Protein AF-A0A8C1SR57-F1 (afdb_monomer_lite)

Organism: Cyprinus carpio (NCBI:txid7962)

Sequence (625 aa):
MFNARCKTQLKLVKFIQIPLLLLLFFFFFFFFFFFFFFFFFFFFFFFFFFFFFFFFFFFFFFFFFFFFFFFFFFFFFFFFFFFFFFFFFFFFFFFFFFFFFFFFFFFFFFFFFFFFFFFFFFFFFFFFFFFFFFFFFFFFFFFFFFFFFFFFFFFFFFFFFFFFFFFFFFFFFFFFFFFFFFFFFFFFFFFFFFFFFFFFFFFFFFFFFFFFFFFFHCAATIRFNEPLKDAMQLNVLATQKMVNLAHRMKHLEVFIHVSTAYAHCDRELIEEVVYPPPVDYRKLIDTLEWMDDKLVSLMTPKLLGERPNTYTYTKALAEQLIQQECGNLNVAIIRPSIVGASWKEPFPGWIDNFNGPSGIFIAAGKGILRTMRASNNAVADLVPVDVVINTTLAAAWYSGSQRHARPRSLLVYNCTTGGINPFHWGEVEYHVISTFKRNPLEQAFRRPNVNLTTNHLINQYWIAVSHKAPAFLYDLFLRMSGREPRMMKTITRLHKAMMVLEYFTSHSWVWNTDNVTMLMNQMGSEDKKAFNFDVRQLHWAEYMENYCMGTKKYVLNEELSGLPAARKHLNKLRNIRYTFNTILVVFIWRIFIARSQMARNIWYFVVSLCFKFLSYFRASSTMRY

Radius of gyration: 51.1 Å; chains: 1; bounding box: 82×145×142 Å

Secondary structure (DSSP, 8-state):
-HHHHHHHHHHHHHHHHHHHHHHHHHHHHHHHHHHHHHHHHHHHHHHHHHHHHHHHHHHHHHHHHHHHHHHHHHHHHHHHHHHHHHHHHHTTHHHHTTSS---------SS------------STTTHHHHHHHHHHHHHHHHHHHHHHHHHHHHHHHHHHHHHHHHHHHHHHHHHHHHHHHHHHHHHHHHHHHHHHHHHHHHHHHHHHHS-SEEEE------TTS-HHHHHIIIIIHHHHHHHHHTT-TT--EEEEE--GGGGTTSSEE-SS-PPPSS-HHHHHHHHHHS-HHHHHHHHHHHHTT-SSHHHHHHHHHHHHHHHH-TTS-EEEEEE-EEES-SSSSSTT-----TTHHHHHHHHHTT----EE--TTSB--EEEHHHHHHHHHHHHHHHHHTTTTS-SSPEEEEE-STTTS--BHHHHHHHHHHHHHHSPPTT-SS-----EES-HHHHHHHIIIIIIHHHHHHHHHHHHTT----HHHHHHHHHHHHHHHHHHHH---EE--HHHHHHHHHS-HHHHHHT---GGG--HHHHHHHHHHHIIIIIS---GGGHHHHHHHHHHHHHHHHHHHHHHHHHHHHHHHHH-HHHHHHHHHHHHHHHHHHHHHHHHHHT--

Foldseek 3Di:
DVVVVVVVVVVVVCVVCVVVVVVVVVVVVVVVVVLVVVVVVVVVVVVVVLVVVVVVVVVVLVVVVVVVVVVVVVVLVCVVVVCVVVVVCCVVVLACCVVVVDDDDDDDDPDDDDDDDYHDHDDVHPVVCVVCVCVVVVVVVVVVVVSVVVVVVVVVVVVVVSVVVVVVVVVVSVVVVVVVVVVVVVVSVVVVVVVVVVVVVVVCVVCLQAPAQEAEAEWADPDQADQLLVRLVGQAVVLVVVLVSLVRRPNHLEYEYEFAQLLPVVDQADEFALDDAPDQSVVVNVVSPPDDSVVSVVCVPVRCDPRLGSRSNSSSNNSVSCVPRNVLHLYAYEHAYQEFAACCPPHAQADADCPDCLVVLVCLLLQLAAEFEFDQAAWDFYAYPLLSVLLRVLVSVVSRVCVPPDPPHHTYAHLTACQPPTDGVNNLQVLSLVLSLQQGAPPRPARRHYDYDNDPVVRVVCCVVRNVPVLVVVQVVQVVVVHHRDSNVVSVVVVVVRSSCNSVRYHYHHYDRVVVVVSLVPDDPVSCVVSPNNCNPDDPSVSSSSNSVSSRCNVVVHDSVCRVVRNVVNVVNVVVVVVVVVVVVVVVLVVCCVVDPVSVVVVVVVVVVVVVVVVVVVVVVVVPD

pLDDT: mean 82.61, std 17.04, range [2.44, 98.5]

InterPro domains:
  IPR013120 Fatty acyl-CoA reductase-like, NAD-binding domain [PF07993] (215-391)
  IPR026055 Fatty acyl-CoA reductase [PTHR11011] (216-558)
  IPR033640 Fatty acyl-CoA reductase, C-terminal [PF03015] (467-558)
  IPR033640 Fatty acyl-CoA reductase, C-terminal [cd09071] (465-556)
  IPR036291 NAD(P)-binding domain superfamily [SSF51735] (215-401)

Structure (mmCIF, N/CA/C/O backbone):
data_AF-A0A8C1SR57-F1
#
_entry.id   AF-A0A8C1SR57-F1
#
loop_
_atom_site.group_PDB
_atom_site.id
_atom_site.type_symbol
_atom_site.label_atom_id
_atom_site.label_alt_id
_atom_site.label_comp_id
_atom_site.label_asym_id
_atom_site.label_entity_id
_atom_site.label_seq_id
_atom_site.pdbx_PDB_ins_code
_atom_site.Cartn_x
_atom_site.Cartn_y
_atom_site.Cartn_z
_atom_site.occupancy
_atom_site.B_iso_or_equiv
_atom_site.auth_seq_id
_atom_site.auth_comp_id
_atom_site.auth_asym_id
_atom_site.auth_atom_id
_atom_site.pdbx_PDB_model_num
ATOM 1 N N . MET A 1 1 ? -44.452 -1.843 9.236 1.00 38.22 1 MET A N 1
ATOM 2 C CA . MET A 1 1 ? -43.614 -1.389 10.379 1.00 38.22 1 MET A CA 1
ATOM 3 C C . MET A 1 1 ? -42.162 -1.029 10.024 1.00 38.22 1 MET A C 1
ATOM 5 O O . MET A 1 1 ? -41.635 -0.119 10.652 1.00 38.22 1 MET A O 1
ATOM 9 N N . PHE A 1 2 ? -41.508 -1.666 9.042 1.00 33.88 2 PHE A N 1
ATOM 10 C CA . PHE A 1 2 ? -40.074 -1.457 8.734 1.00 33.88 2 PHE A CA 1
ATOM 11 C C . PHE A 1 2 ? -39.678 0.014 8.447 1.00 33.88 2 PHE A C 1
ATOM 13 O O . PHE A 1 2 ? -38.777 0.560 9.083 1.00 33.88 2 PHE A O 1
ATOM 20 N N . ASN A 1 3 ? -40.436 0.699 7.580 1.00 35.12 3 ASN A N 1
ATOM 21 C CA . ASN A 1 3 ? -40.216 2.109 7.208 1.00 35.12 3 ASN A CA 1
ATOM 22 C C . ASN A 1 3 ? -40.382 3.083 8.404 1.00 35.12 3 ASN A C 1
ATOM 24 O O . ASN A 1 3 ? -39.785 4.155 8.428 1.00 35.12 3 ASN A O 1
ATOM 28 N N . ALA A 1 4 ? -41.134 2.694 9.444 1.00 34.59 4 ALA A N 1
ATOM 29 C CA . ALA A 1 4 ? -41.264 3.494 10.662 1.00 34.59 4 ALA A CA 1
ATOM 30 C C . ALA A 1 4 ? -39.994 3.420 11.524 1.00 34.59 4 ALA A C 1
ATOM 32 O O . ALA A 1 4 ? -39.435 4.462 11.843 1.00 34.59 4 ALA A O 1
ATOM 33 N N . ARG A 1 5 ? -39.482 2.219 11.847 1.00 39.62 5 ARG A N 1
ATOM 34 C CA . ARG A 1 5 ? -38.279 2.076 12.696 1.00 39.62 5 ARG A CA 1
ATOM 35 C C . ARG A 1 5 ? -37.022 2.665 12.054 1.00 39.62 5 ARG A C 1
ATOM 37 O O . ARG A 1 5 ? -36.262 3.329 12.752 1.00 39.62 5 ARG A O 1
ATOM 44 N N . CYS A 1 6 ? -36.843 2.503 10.741 1.00 38.38 6 CYS A N 1
ATOM 45 C CA . CYS A 1 6 ? -35.715 3.112 10.035 1.00 38.38 6 CYS A CA 1
ATOM 46 C C . CYS A 1 6 ? -35.811 4.652 10.048 1.00 38.38 6 CYS A C 1
ATOM 48 O O . CYS A 1 6 ? -34.842 5.321 10.404 1.00 38.38 6 CYS A O 1
ATOM 50 N N . LYS A 1 7 ? -37.006 5.231 9.818 1.00 37.69 7 LYS A N 1
ATOM 51 C CA . LYS A 1 7 ? -37.243 6.672 10.033 1.00 37.69 7 LYS A CA 1
ATOM 52 C C . LYS A 1 7 ? -37.049 7.101 11.488 1.00 37.69 7 LYS A C 1
ATOM 54 O O . LYS A 1 7 ? -36.590 8.216 11.697 1.00 37.69 7 LYS A O 1
ATOM 59 N N . THR A 1 8 ? -37.361 6.270 12.483 1.00 41.44 8 THR A N 1
ATOM 60 C CA . THR A 1 8 ? -37.131 6.595 13.901 1.00 41.44 8 THR A CA 1
ATOM 61 C C . THR A 1 8 ? -35.643 6.600 14.251 1.00 41.44 8 THR A C 1
ATOM 63 O O . THR A 1 8 ? -35.215 7.516 14.941 1.00 41.44 8 THR A O 1
ATOM 66 N N . GLN A 1 9 ? -34.830 5.669 13.737 1.00 43.38 9 GLN A N 1
ATOM 67 C CA . GLN A 1 9 ? -33.378 5.701 13.962 1.00 43.38 9 GLN A CA 1
ATOM 68 C C . GLN A 1 9 ? -32.670 6.804 13.160 1.00 43.38 9 GLN A C 1
ATOM 70 O O . GLN A 1 9 ? -31.862 7.523 13.737 1.00 43.38 9 GLN A O 1
ATOM 75 N N . LEU A 1 10 ? -33.034 7.051 11.895 1.00 41.31 10 LEU A N 1
ATOM 76 C CA . LEU A 1 10 ? -32.559 8.233 11.155 1.00 41.31 10 LEU A CA 1
ATOM 77 C C . LEU A 1 10 ? -33.013 9.549 11.807 1.00 41.31 10 LEU A C 1
ATOM 79 O O . LEU A 1 10 ? -32.267 10.528 11.792 1.00 41.31 10 LEU A O 1
ATOM 83 N N . LYS A 1 11 ? -34.206 9.577 12.420 1.00 39.47 11 LYS A N 1
ATOM 84 C CA . LYS A 1 11 ? -34.619 10.688 13.283 1.00 39.47 11 LYS A CA 1
ATOM 85 C C . LYS A 1 11 ? -33.738 10.778 14.521 1.00 39.47 11 LYS A C 1
ATOM 87 O O . LYS A 1 11 ? -33.276 11.876 14.756 1.00 39.47 11 LYS A O 1
ATOM 92 N N . LEU A 1 12 ? -33.456 9.697 15.257 1.00 42.91 12 LEU A N 1
ATOM 93 C CA . LEU A 1 12 ? -32.583 9.724 16.444 1.00 42.91 12 LEU A CA 1
ATOM 94 C C . LEU A 1 12 ? -31.157 10.186 16.120 1.00 42.91 12 LEU A C 1
ATOM 96 O O . LEU A 1 12 ? -30.632 11.035 16.830 1.00 42.91 12 LEU A O 1
ATOM 100 N N . VAL A 1 13 ? -30.558 9.701 15.027 1.00 46.38 13 VAL A N 1
ATOM 101 C CA . VAL A 1 13 ? -29.236 10.160 14.569 1.00 46.38 13 VAL A CA 1
ATOM 102 C C . VAL A 1 13 ? -29.270 11.665 14.291 1.00 46.38 13 VAL A C 1
ATOM 104 O O . VAL A 1 13 ? -28.428 12.389 14.811 1.00 46.38 13 VAL A O 1
ATOM 107 N N . LYS A 1 14 ? -30.300 12.175 13.596 1.00 42.09 14 LYS A N 1
ATOM 108 C CA . LYS A 1 14 ? -30.503 13.627 13.435 1.00 42.09 14 LYS A CA 1
ATOM 109 C C . LYS A 1 14 ? -30.816 14.351 14.756 1.00 42.09 14 LYS A C 1
ATOM 111 O O . LYS A 1 14 ? -30.369 15.476 14.935 1.00 42.09 14 LYS A O 1
ATOM 116 N N . PHE A 1 15 ? -31.543 13.731 15.684 1.00 47.25 15 PHE A N 1
ATOM 117 C CA . PHE A 1 15 ? -31.952 14.316 16.970 1.00 47.25 15 PHE A CA 1
ATOM 118 C C . PHE A 1 15 ? -30.799 14.425 17.967 1.00 47.25 15 PHE A C 1
ATOM 120 O O . PHE A 1 15 ? -30.857 15.262 18.856 1.00 47.25 15 PHE A O 1
ATOM 127 N N . ILE A 1 16 ? -29.761 13.598 17.822 1.00 52.94 16 ILE A N 1
ATOM 128 C CA . ILE A 1 16 ? -28.523 13.682 18.604 1.00 52.94 16 ILE A CA 1
ATOM 129 C C . ILE A 1 16 ? -27.507 14.571 17.876 1.00 52.94 16 ILE A C 1
ATOM 131 O O . ILE A 1 16 ? -26.880 15.420 18.504 1.00 52.94 16 ILE A O 1
ATOM 135 N N . GLN A 1 17 ? -27.383 14.455 16.547 1.00 52.25 17 GLN A N 1
ATOM 136 C CA . GLN A 1 17 ? -26.463 15.291 15.772 1.00 52.25 17 GLN A CA 1
ATOM 137 C C . GLN A 1 17 ? -26.843 16.774 15.781 1.00 52.25 17 GLN A C 1
ATOM 139 O O . GLN A 1 17 ? -25.949 17.593 15.921 1.00 52.25 17 GLN A O 1
ATOM 144 N N . ILE A 1 18 ? -28.119 17.157 15.655 1.00 55.75 18 ILE A N 1
ATOM 145 C CA . ILE A 1 18 ? -28.494 18.580 15.549 1.00 55.75 18 ILE A CA 1
ATOM 146 C C . ILE A 1 18 ? -28.174 19.366 16.838 1.00 55.75 18 ILE A C 1
ATOM 148 O O . ILE A 1 18 ? -27.474 20.371 16.724 1.00 55.75 18 ILE A O 1
ATOM 152 N N . PRO A 1 19 ? -28.572 18.935 18.055 1.00 58.47 19 PRO A N 1
ATOM 153 C CA . PRO A 1 19 ? -28.200 19.625 19.293 1.00 58.47 19 PRO A CA 1
ATOM 154 C C . PRO A 1 19 ? -26.693 19.624 19.554 1.00 58.47 19 PRO A C 1
ATOM 156 O O . PRO A 1 19 ? -26.179 20.569 20.139 1.00 58.47 19 PRO A O 1
ATOM 159 N N . LEU A 1 20 ? -25.974 18.588 19.112 1.00 55.66 20 LEU A N 1
ATOM 160 C CA . LEU A 1 20 ? -24.539 18.436 19.355 1.00 55.66 20 LEU A CA 1
ATOM 161 C C . LEU A 1 20 ? -23.682 19.210 18.341 1.00 55.66 20 LEU A C 1
ATOM 163 O O . LEU A 1 20 ? -22.648 19.760 18.710 1.00 55.66 20 LEU A O 1
ATOM 167 N N . LEU A 1 21 ? -24.140 19.330 17.091 1.00 59.78 21 LEU A N 1
ATOM 168 C CA . LEU A 1 21 ? -23.582 20.241 16.090 1.00 59.78 21 LEU A CA 1
ATOM 169 C C . LEU A 1 21 ? -23.884 21.696 16.468 1.00 59.78 21 LEU A C 1
ATOM 171 O O . LEU A 1 21 ? -23.015 22.547 16.321 1.00 59.78 21 LEU A O 1
ATOM 175 N N . LEU A 1 22 ? -25.074 21.970 17.021 1.00 64.81 22 LEU A N 1
ATOM 176 C CA . LEU A 1 22 ? -25.395 23.252 17.649 1.00 64.81 22 LEU A CA 1
ATOM 177 C C . LEU A 1 22 ? -24.495 23.524 18.855 1.00 64.81 22 LEU A C 1
ATOM 179 O O . LEU A 1 22 ? -24.007 24.636 18.959 1.00 64.81 22 LEU A O 1
ATOM 183 N N . LEU A 1 23 ? -24.212 22.542 19.718 1.00 66.25 23 LEU A N 1
ATOM 184 C CA . LEU A 1 23 ? -23.295 22.702 20.854 1.00 66.25 23 LEU A CA 1
ATOM 185 C C . LEU A 1 23 ? -21.859 22.989 20.388 1.00 66.25 23 LEU A C 1
ATOM 187 O O . LEU A 1 23 ? -21.221 23.897 20.909 1.00 66.25 23 LEU A O 1
ATOM 191 N N . LEU A 1 24 ? -21.370 22.263 19.377 1.00 64.19 24 LEU A N 1
ATOM 192 C CA . LEU A 1 24 ? -20.075 22.511 18.733 1.00 64.19 24 LEU A CA 1
ATOM 193 C C . LEU A 1 24 ? -20.018 23.894 18.074 1.00 64.19 24 LEU A C 1
ATOM 195 O O . LEU A 1 24 ? -19.027 24.599 18.231 1.00 64.19 24 LEU A O 1
ATOM 199 N N . PHE A 1 25 ? -21.086 24.307 17.391 1.00 70.88 25 PHE A N 1
ATOM 200 C CA . PHE A 1 25 ? -21.212 25.642 16.812 1.00 70.88 25 PHE A CA 1
ATOM 201 C C . PHE A 1 25 ? -21.259 26.727 17.893 1.00 70.88 25 PHE A C 1
ATOM 203 O O . PHE A 1 25 ? -20.565 27.726 17.764 1.00 70.88 25 PHE A O 1
ATOM 210 N N . PHE A 1 26 ? -22.004 26.525 18.984 1.00 72.44 26 PHE A N 1
ATOM 211 C CA . PHE A 1 26 ? -22.088 27.467 20.103 1.00 72.44 26 PHE A CA 1
ATOM 212 C C . PHE A 1 26 ? -20.747 27.581 20.830 1.00 72.44 26 PHE A C 1
ATOM 214 O O . PHE A 1 26 ? -20.329 28.682 21.167 1.00 72.44 26 PHE A O 1
ATOM 221 N N . PHE A 1 27 ? -20.039 26.465 21.018 1.00 68.19 27 PHE A N 1
ATOM 222 C CA . PHE A 1 27 ? -18.699 26.437 21.598 1.00 68.19 27 PHE A CA 1
ATOM 223 C C . PHE A 1 27 ? -17.672 27.121 20.688 1.00 68.19 27 PHE A C 1
ATOM 225 O O . PHE A 1 27 ? -16.880 27.923 21.169 1.00 68.19 27 PHE A O 1
ATOM 232 N N . PHE A 1 28 ? -17.720 26.882 19.373 1.00 69.31 28 PHE A N 1
ATOM 233 C CA . PHE A 1 28 ? -16.850 27.544 18.396 1.00 69.31 28 PHE A CA 1
ATOM 234 C C . PHE A 1 28 ? -17.151 29.046 18.269 1.00 69.31 28 PHE A C 1
ATOM 236 O O . PHE A 1 28 ? -16.232 29.861 18.228 1.00 69.31 28 PHE A O 1
ATOM 243 N N . PHE A 1 29 ? -18.431 29.426 18.271 1.00 75.81 29 PHE A N 1
ATOM 244 C CA . PHE A 1 29 ? -18.885 30.815 18.277 1.00 75.81 29 PHE A CA 1
ATOM 245 C C . PHE A 1 29 ? -18.456 31.531 19.560 1.00 75.81 29 PHE A C 1
ATOM 247 O O . PHE A 1 29 ? -17.881 32.611 19.485 1.00 75.81 29 PHE A O 1
ATOM 254 N N . PHE A 1 30 ? -18.665 30.919 20.730 1.00 73.12 30 PHE A N 1
ATOM 255 C CA . PHE A 1 30 ? -18.259 31.483 22.017 1.00 73.12 30 PHE A CA 1
ATOM 256 C C . PHE A 1 30 ? -16.731 31.558 22.153 1.00 73.12 30 PHE A C 1
ATOM 258 O O . PHE A 1 30 ? -16.220 32.549 22.662 1.00 73.12 30 PHE A O 1
ATOM 265 N N . PHE A 1 31 ? -15.994 30.569 21.634 1.00 68.69 31 PHE A N 1
ATOM 266 C CA . PHE A 1 31 ? -14.534 30.614 21.515 1.00 68.69 31 PHE A CA 1
ATOM 267 C C . PHE A 1 31 ? -14.078 31.805 20.668 1.00 68.69 31 PHE A C 1
ATOM 269 O O . PHE A 1 31 ? -13.285 32.618 21.141 1.00 68.69 31 PHE A O 1
ATOM 276 N N . PHE A 1 32 ? -14.597 31.939 19.443 1.00 71.69 32 PHE A N 1
ATOM 277 C CA . PHE A 1 32 ? -14.201 33.021 18.545 1.00 71.69 32 PHE A CA 1
ATOM 278 C C . PHE A 1 32 ? -14.597 34.385 19.121 1.00 71.69 32 PHE A C 1
ATOM 280 O O . PHE A 1 32 ? -13.783 35.302 19.130 1.00 71.69 32 PHE A O 1
ATOM 287 N N . PHE A 1 33 ? -15.803 34.500 19.686 1.00 77.56 33 PHE A N 1
ATOM 288 C CA . PHE A 1 33 ? -16.283 35.700 20.366 1.00 77.56 33 PHE A CA 1
ATOM 289 C C . PHE A 1 33 ? -15.399 36.084 21.558 1.00 77.56 33 PHE A C 1
ATOM 291 O O . PHE A 1 33 ? -14.960 37.226 21.630 1.00 77.56 33 PHE A O 1
ATOM 298 N N . PHE A 1 34 ? -15.088 35.152 22.465 1.00 73.06 34 PHE A N 1
ATOM 299 C CA . PHE A 1 34 ? -14.277 35.440 23.651 1.00 73.06 34 PHE A CA 1
ATOM 300 C C . PHE A 1 34 ? -12.823 35.768 23.287 1.00 73.06 34 PHE A C 1
ATOM 302 O O . PHE A 1 34 ? -12.252 36.706 23.839 1.00 73.06 34 PHE A O 1
ATOM 309 N N . PHE A 1 35 ? -12.238 35.056 22.318 1.00 72.81 35 PHE A N 1
ATOM 310 C CA . PHE A 1 35 ? -10.905 35.355 21.791 1.00 72.81 35 PHE A CA 1
ATOM 311 C C . PHE A 1 35 ? -10.841 36.755 21.167 1.00 72.81 35 PHE A C 1
ATOM 313 O O . PHE A 1 35 ? -9.958 37.542 21.507 1.00 72.81 35 PHE A O 1
ATOM 320 N N . PHE A 1 36 ? -11.800 37.094 20.299 1.00 74.56 36 PHE A N 1
ATOM 321 C CA . PHE A 1 36 ? -11.857 38.398 19.638 1.00 74.56 36 PHE A CA 1
ATOM 322 C C . PHE A 1 36 ? -12.148 39.520 20.646 1.00 74.56 36 PHE A C 1
ATOM 324 O O . PHE A 1 36 ? -11.488 40.552 20.614 1.00 74.56 36 PHE A O 1
ATOM 331 N N . PHE A 1 37 ? -13.063 39.301 21.597 1.00 78.12 37 PHE A N 1
ATOM 332 C CA . PHE A 1 37 ? -13.359 40.239 22.682 1.00 78.12 37 PHE A CA 1
ATOM 333 C C . PHE A 1 37 ? -12.126 40.516 23.549 1.00 78.12 37 PHE A C 1
ATOM 335 O O . PHE A 1 37 ? -11.789 41.676 23.770 1.00 78.12 37 PHE A O 1
ATOM 342 N N . PHE A 1 38 ? -11.415 39.475 23.994 1.00 73.12 38 PHE A N 1
ATOM 343 C CA . PHE A 1 38 ? -10.208 39.622 24.810 1.00 73.12 38 PHE A CA 1
ATOM 344 C C . PHE A 1 38 ? -9.085 40.327 24.035 1.00 73.12 38 PHE A C 1
ATOM 346 O O . PHE A 1 38 ? -8.451 41.238 24.567 1.00 73.12 38 PHE A O 1
ATOM 353 N N . PHE A 1 39 ? -8.883 39.972 22.760 1.00 73.69 39 PHE A N 1
ATOM 354 C CA . PHE A 1 39 ? -7.929 40.643 21.875 1.00 73.69 39 PHE A CA 1
ATOM 355 C C . PHE A 1 39 ? -8.251 42.136 21.709 1.00 73.69 39 PHE A C 1
ATOM 357 O O . PHE A 1 39 ? -7.382 42.974 21.946 1.00 73.69 39 PHE A O 1
ATOM 364 N N . PHE A 1 40 ? -9.497 42.485 21.369 1.00 75.19 40 PHE A N 1
ATOM 365 C CA . PHE A 1 40 ? -9.909 43.882 21.199 1.00 75.19 40 PHE A CA 1
ATOM 366 C C . PHE A 1 40 ? -9.852 44.670 22.507 1.00 75.19 40 PHE A C 1
ATOM 368 O O . PHE A 1 40 ? -9.386 45.806 22.493 1.00 75.19 40 PHE A O 1
ATOM 375 N N . PHE A 1 41 ? -10.262 44.079 23.633 1.00 77.88 41 PHE A N 1
ATOM 376 C CA . PHE A 1 41 ? -10.188 44.712 24.950 1.00 77.88 41 PHE A CA 1
ATOM 377 C C . PHE A 1 41 ? -8.743 45.068 25.324 1.00 77.88 41 PHE A C 1
ATOM 379 O O . PHE A 1 41 ? -8.461 46.223 25.643 1.00 77.88 41 PHE A O 1
ATOM 386 N N . PHE A 1 42 ? -7.808 44.115 25.216 1.00 71.00 42 PHE A N 1
ATOM 387 C CA . PHE A 1 42 ? -6.396 44.373 25.511 1.00 71.00 42 PHE A CA 1
ATOM 388 C C . PHE A 1 42 ? -5.748 45.335 24.510 1.00 71.00 42 PHE A C 1
ATOM 390 O O . PHE A 1 42 ? -4.969 46.194 24.921 1.00 71.00 42 PHE A O 1
ATOM 397 N N . PHE A 1 43 ? -6.095 45.248 23.222 1.00 73.12 43 PHE A N 1
ATOM 398 C CA . PHE A 1 43 ? -5.615 46.179 22.201 1.00 73.12 43 PHE A CA 1
ATOM 399 C C . PHE A 1 43 ? -6.065 47.622 22.480 1.00 73.12 43 PHE A C 1
ATOM 401 O O . PHE A 1 43 ? -5.236 48.532 22.475 1.00 73.12 43 PHE A O 1
ATOM 408 N N . PHE A 1 44 ? -7.350 47.840 22.787 1.00 75.06 44 PHE A N 1
ATOM 409 C CA . PHE A 1 44 ? -7.874 49.170 23.117 1.00 75.06 44 PHE A CA 1
ATOM 410 C C . PHE A 1 44 ? -7.310 49.707 24.433 1.00 75.06 44 PHE A C 1
ATOM 412 O O . PHE A 1 44 ? -6.930 50.875 24.497 1.00 75.06 44 PHE A O 1
ATOM 419 N N . PHE A 1 45 ? -7.214 48.863 25.466 1.00 75.44 45 PHE A N 1
ATOM 420 C CA . PHE A 1 45 ? -6.617 49.236 26.749 1.00 75.44 45 PHE A CA 1
ATOM 421 C C . PHE A 1 45 ? -5.153 49.665 26.581 1.00 75.44 45 PHE A C 1
ATOM 423 O O . PHE A 1 45 ? -4.758 50.715 27.087 1.00 75.44 45 PHE A O 1
ATOM 430 N N . PHE A 1 46 ? -4.364 48.906 25.811 1.00 69.88 46 PHE A N 1
ATOM 431 C CA . PHE A 1 46 ? -2.978 49.253 25.500 1.00 69.88 46 PHE A CA 1
ATOM 432 C C . PHE A 1 46 ? -2.869 50.556 24.700 1.00 69.88 46 PHE A C 1
ATOM 434 O O . PHE A 1 46 ? -2.099 51.436 25.081 1.00 69.88 46 PHE A O 1
ATOM 441 N N . PHE A 1 47 ? -3.655 50.710 23.629 1.00 71.88 47 PHE A N 1
ATOM 442 C CA . PHE A 1 47 ? -3.649 51.920 22.805 1.00 71.88 47 PHE A CA 1
ATOM 443 C C . PHE A 1 47 ? -4.013 53.168 23.623 1.00 71.88 47 PHE A C 1
ATOM 445 O O . PHE A 1 47 ? -3.336 54.192 23.527 1.00 71.88 47 PHE A O 1
ATOM 452 N N . PHE A 1 48 ? -5.034 53.069 24.481 1.00 75.88 48 PHE A N 1
ATOM 453 C CA . PHE A 1 48 ? -5.449 54.151 25.370 1.00 75.88 48 PHE A CA 1
ATOM 454 C C . PHE A 1 48 ? -4.377 54.487 26.416 1.00 75.88 48 PHE A C 1
ATOM 456 O O . PHE A 1 48 ? -4.039 55.657 26.583 1.00 75.88 48 PHE A O 1
ATOM 463 N N . PHE A 1 49 ? -3.798 53.481 27.082 1.00 72.94 49 PHE A N 1
ATOM 464 C CA . PHE A 1 49 ? -2.731 53.682 28.068 1.00 72.94 49 PHE A CA 1
ATOM 465 C C . PHE A 1 49 ? -1.484 54.324 27.441 1.00 72.94 49 PHE A C 1
ATOM 467 O O . PHE A 1 49 ? -0.938 55.281 27.990 1.00 72.94 49 PHE A O 1
ATOM 474 N N . PHE A 1 50 ? -1.070 53.847 26.262 1.00 71.12 50 PHE A N 1
ATOM 475 C CA . PHE A 1 50 ? 0.041 54.414 25.498 1.00 71.12 50 PHE A CA 1
ATOM 476 C C . PHE A 1 50 ? -0.221 55.875 25.112 1.00 71.12 50 PHE A C 1
ATOM 478 O O . PHE A 1 50 ? 0.622 56.735 25.369 1.00 71.12 50 PHE A O 1
ATOM 485 N N . PHE A 1 51 ? -1.396 56.172 24.545 1.00 73.94 51 PHE A N 1
ATOM 486 C CA . PHE A 1 51 ? -1.774 57.531 24.157 1.00 73.94 51 PHE A CA 1
ATOM 487 C C . PHE A 1 51 ? -1.822 58.478 25.364 1.00 73.94 51 PHE A C 1
ATOM 489 O O . PHE A 1 51 ? -1.266 59.574 25.307 1.00 73.94 51 PHE A O 1
ATOM 496 N N . PHE A 1 52 ? -2.425 58.043 26.474 1.00 75.81 52 PHE A N 1
ATOM 497 C CA . PHE A 1 52 ? -2.516 58.824 27.707 1.00 75.81 52 PHE A CA 1
ATOM 498 C C . PHE A 1 52 ? -1.133 59.127 28.299 1.00 75.81 52 PHE A C 1
ATOM 500 O O . PHE A 1 52 ? -0.842 60.281 28.616 1.00 75.81 52 PHE A O 1
ATOM 507 N N . PHE A 1 53 ? -0.256 58.122 28.399 1.00 72.31 53 PHE A N 1
ATOM 508 C CA . PHE A 1 53 ? 1.102 58.304 28.914 1.00 72.31 53 PHE A CA 1
ATOM 509 C C . PHE A 1 53 ? 1.940 59.216 28.006 1.00 72.31 53 PHE A C 1
ATOM 511 O O . PHE A 1 53 ? 2.609 60.123 28.499 1.00 72.31 53 PHE A O 1
ATOM 518 N N . PHE A 1 54 ? 1.871 59.026 26.683 1.00 73.00 54 PHE A N 1
ATOM 519 C CA . PHE A 1 54 ? 2.569 59.871 25.712 1.00 73.00 54 PHE A CA 1
ATOM 520 C C . PHE A 1 54 ? 2.097 61.332 25.778 1.00 73.00 54 PHE A C 1
ATOM 522 O O . PHE A 1 54 ? 2.922 62.244 25.823 1.00 73.00 54 PHE A O 1
ATOM 529 N N . PHE A 1 55 ? 0.780 61.560 25.846 1.00 75.12 55 PHE A N 1
ATOM 530 C CA . PHE A 1 55 ? 0.200 62.897 25.972 1.00 75.12 55 PHE A CA 1
ATOM 531 C C . PHE A 1 55 ? 0.602 63.577 27.288 1.00 75.12 55 PHE A C 1
ATOM 533 O O . PHE A 1 55 ? 1.061 64.719 27.272 1.00 75.12 55 PHE A O 1
ATOM 540 N N . PHE A 1 56 ? 0.485 62.874 28.421 1.00 74.06 56 PHE A N 1
ATOM 541 C CA . PHE A 1 56 ? 0.858 63.410 29.731 1.00 74.06 56 PHE A CA 1
ATOM 542 C C . PHE A 1 56 ? 2.356 63.734 29.809 1.00 74.06 56 PHE A C 1
ATOM 544 O O . PHE A 1 56 ? 2.728 64.797 30.307 1.00 74.06 56 PHE A O 1
ATOM 551 N N . PHE A 1 57 ? 3.215 62.868 29.257 1.00 71.50 57 PHE A N 1
ATOM 552 C CA . PHE A 1 57 ? 4.645 63.142 29.148 1.00 71.50 57 PHE A CA 1
ATOM 553 C C . PHE A 1 57 ? 4.924 64.383 28.291 1.00 71.50 57 PHE A C 1
ATOM 555 O O . PHE A 1 57 ? 5.629 65.280 28.746 1.00 71.50 57 PHE A O 1
ATOM 562 N N . PHE A 1 58 ? 4.360 64.467 27.080 1.00 72.88 58 PHE A N 1
ATOM 563 C CA . PHE A 1 58 ? 4.589 65.601 26.179 1.00 72.88 58 PHE A CA 1
ATOM 564 C C . PHE A 1 58 ? 4.136 66.926 26.811 1.00 72.88 58 PHE A C 1
ATOM 566 O O . PHE A 1 58 ? 4.857 67.923 26.750 1.00 72.88 58 PHE A O 1
ATOM 573 N N . PHE A 1 59 ? 2.982 66.918 27.486 1.00 75.88 59 PHE A N 1
ATOM 574 C CA . PHE A 1 59 ? 2.475 68.060 28.243 1.00 75.88 59 PHE A CA 1
ATOM 575 C C . PHE A 1 59 ? 3.422 68.467 29.383 1.00 75.88 59 PHE A C 1
ATOM 577 O O . PHE A 1 59 ? 3.816 69.630 29.460 1.00 75.88 59 PHE A O 1
ATOM 584 N N . PHE A 1 60 ? 3.836 67.524 30.238 1.00 72.75 60 PHE A N 1
ATOM 585 C CA . PHE A 1 60 ? 4.726 67.812 31.368 1.00 72.75 60 PHE A CA 1
ATOM 586 C C . PHE A 1 60 ? 6.116 68.281 30.910 1.00 72.75 60 PHE A C 1
ATOM 588 O O . PHE A 1 60 ? 6.674 69.216 31.481 1.00 72.75 60 PHE A O 1
ATOM 595 N N . PHE A 1 61 ? 6.651 67.682 29.845 1.00 72.06 61 PHE A N 1
ATOM 596 C CA . PHE A 1 61 ? 7.918 68.069 29.228 1.00 72.06 61 PHE A CA 1
ATOM 597 C C . PHE A 1 61 ? 7.873 69.505 28.689 1.00 72.06 61 PHE A C 1
ATOM 599 O O . PHE A 1 61 ? 8.750 70.308 29.010 1.00 72.06 61 PHE A O 1
ATOM 606 N N . PHE A 1 62 ? 6.834 69.858 27.923 1.00 72.94 62 PHE A N 1
ATOM 607 C CA . PHE A 1 62 ? 6.681 71.212 27.385 1.00 72.94 62 PHE A CA 1
ATOM 608 C C . PHE A 1 62 ? 6.418 72.245 28.493 1.00 72.94 62 PHE A C 1
ATOM 610 O O . PHE A 1 62 ? 6.982 73.338 28.462 1.00 72.94 62 PHE A O 1
ATOM 617 N N . PHE A 1 63 ? 5.625 71.884 29.508 1.00 75.44 63 PHE A N 1
ATOM 618 C CA . PHE A 1 63 ? 5.388 72.716 30.688 1.00 75.44 63 PHE A CA 1
ATOM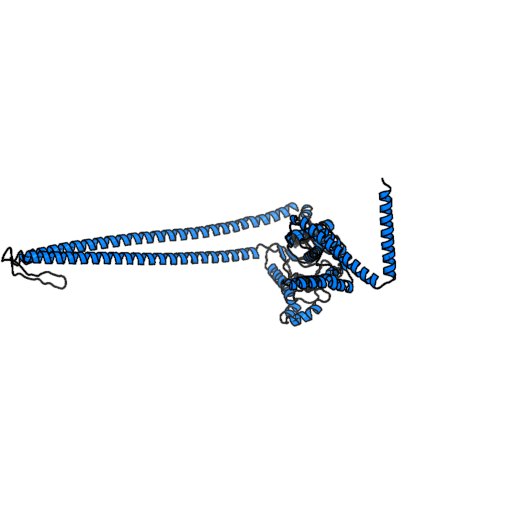 619 C C . PHE A 1 63 ? 6.684 72.996 31.460 1.00 75.44 63 PHE A C 1
ATOM 621 O O . PHE A 1 63 ? 6.984 74.155 31.740 1.00 75.44 63 PHE A O 1
ATOM 628 N N . PHE A 1 64 ? 7.485 71.967 31.761 1.00 71.12 64 PHE A N 1
ATOM 629 C CA . PHE A 1 64 ? 8.749 72.134 32.481 1.00 71.12 64 PHE A CA 1
ATOM 630 C C . PHE A 1 64 ? 9.778 72.921 31.659 1.00 71.12 64 PHE A C 1
ATOM 632 O O . PHE A 1 64 ? 10.458 73.787 32.206 1.00 71.12 64 PHE A O 1
ATOM 639 N N . PHE A 1 65 ? 9.853 72.686 30.343 1.00 72.75 65 PHE A N 1
ATOM 640 C CA . PHE A 1 65 ? 10.688 73.479 29.439 1.00 72.75 65 PHE A CA 1
ATOM 641 C C . PHE A 1 65 ? 10.299 74.961 29.459 1.00 72.75 65 PHE A C 1
ATOM 643 O O . PHE A 1 65 ? 11.161 75.811 29.674 1.00 72.75 65 PHE A O 1
ATOM 650 N N . PHE A 1 66 ? 9.011 75.278 29.293 1.00 71.69 66 PHE A N 1
ATOM 651 C CA . PHE A 1 66 ? 8.534 76.660 29.297 1.00 71.69 66 PHE A CA 1
ATOM 652 C C . PHE A 1 66 ? 8.719 77.325 30.667 1.00 71.69 66 PHE A C 1
ATOM 654 O O . PHE A 1 66 ? 9.186 78.459 30.734 1.00 71.69 66 PHE A O 1
ATOM 661 N N . PHE A 1 67 ? 8.425 76.614 31.760 1.00 73.56 67 PHE A N 1
ATOM 662 C CA . PHE A 1 67 ? 8.626 77.101 33.125 1.00 73.56 67 PHE A CA 1
ATOM 663 C C . PHE A 1 67 ? 10.103 77.395 33.416 1.00 73.56 67 PHE A C 1
ATOM 665 O O . PHE A 1 67 ? 10.421 78.475 33.909 1.00 73.56 67 PHE A O 1
ATOM 672 N N . PHE A 1 68 ? 11.016 76.481 33.069 1.00 69.69 68 PHE A N 1
ATOM 673 C CA . PHE A 1 68 ? 12.450 76.686 33.275 1.00 69.69 68 PHE A CA 1
ATOM 674 C C . PHE A 1 68 ? 13.002 77.791 32.368 1.00 69.69 68 PHE A C 1
ATOM 676 O O . PHE A 1 68 ? 13.769 78.628 32.833 1.00 69.69 68 PHE A O 1
ATOM 683 N N . PHE A 1 69 ? 12.590 77.846 31.097 1.00 71.19 69 PHE A N 1
ATOM 684 C CA . PHE A 1 69 ? 12.981 78.911 30.172 1.00 71.19 69 PHE A CA 1
ATOM 685 C C . PHE A 1 69 ? 12.505 80.287 30.660 1.00 71.19 69 PHE A C 1
ATOM 687 O O . PHE A 1 69 ? 13.289 81.235 30.686 1.00 71.19 69 PHE A O 1
ATOM 694 N N . PHE A 1 70 ? 11.252 80.388 31.114 1.00 71.94 70 PHE A N 1
ATOM 695 C CA . PHE A 1 70 ? 10.698 81.608 31.698 1.00 71.94 70 PHE A CA 1
ATOM 696 C C . PHE A 1 70 ? 11.416 81.996 32.995 1.00 71.94 70 PHE A C 1
ATOM 698 O O . PHE A 1 70 ? 11.793 83.153 33.152 1.00 71.94 70 PHE A O 1
ATOM 705 N N . PHE A 1 71 ? 11.665 81.043 33.900 1.00 72.25 71 PHE A N 1
ATOM 706 C CA . PHE A 1 71 ? 12.395 81.295 35.144 1.00 72.25 71 PHE A CA 1
ATOM 707 C C . PHE A 1 71 ? 13.844 81.722 34.880 1.00 72.25 71 PHE A C 1
ATOM 709 O O . PHE A 1 71 ? 14.316 82.666 35.503 1.00 72.25 71 PHE A O 1
ATOM 716 N N . PHE A 1 72 ? 14.536 81.092 33.927 1.00 69.69 72 PHE A N 1
ATOM 717 C CA . PHE A 1 72 ? 15.884 81.482 33.519 1.00 69.69 72 PHE A CA 1
ATOM 718 C C . PHE A 1 72 ? 15.903 82.876 32.885 1.00 69.69 72 PHE A C 1
ATOM 720 O O . PHE A 1 72 ? 16.731 83.697 33.267 1.00 69.69 72 PHE A O 1
ATOM 727 N N . PHE A 1 73 ? 14.972 83.183 31.977 1.00 70.38 73 PHE A N 1
ATOM 728 C CA . PHE A 1 73 ? 14.857 84.512 31.374 1.00 70.38 73 PHE A CA 1
ATOM 729 C C . PHE A 1 73 ? 14.512 85.585 32.417 1.00 70.38 73 PHE A C 1
ATOM 731 O O . PHE A 1 73 ? 15.110 86.658 32.411 1.00 70.38 73 PHE A O 1
ATOM 738 N N . PHE A 1 74 ? 13.602 85.292 33.350 1.00 71.94 74 PHE A N 1
ATOM 739 C CA . PHE A 1 74 ? 13.241 86.193 34.442 1.00 71.94 74 PHE A CA 1
ATOM 740 C C . PHE A 1 74 ? 14.397 86.389 35.427 1.00 71.94 74 PHE A C 1
ATOM 742 O O . PHE A 1 74 ? 14.685 87.522 35.792 1.00 71.94 74 PHE A O 1
ATOM 749 N N . PHE A 1 75 ? 15.103 85.325 35.821 1.00 70.62 75 PHE A N 1
ATOM 750 C CA . PHE A 1 75 ? 16.288 85.415 36.676 1.00 70.62 75 PHE A CA 1
ATOM 751 C C . PHE A 1 75 ? 17.425 86.163 35.976 1.00 70.62 75 PHE A C 1
ATOM 753 O O . PHE A 1 75 ? 18.082 86.984 36.603 1.00 70.62 75 PHE A O 1
ATOM 760 N N . PHE A 1 76 ? 17.628 85.948 34.675 1.00 68.75 76 PHE A N 1
ATOM 761 C CA . PHE A 1 76 ? 18.595 86.691 33.872 1.00 68.75 76 PHE A CA 1
ATOM 762 C C . PHE A 1 76 ? 18.229 88.174 33.772 1.00 68.75 76 PHE A C 1
ATOM 764 O O . PHE A 1 76 ? 19.079 89.021 34.022 1.00 68.75 76 PHE A O 1
ATOM 771 N N . PHE A 1 77 ? 16.970 88.502 33.473 1.00 69.75 77 PHE A N 1
ATOM 772 C CA . PHE A 1 77 ? 16.487 89.882 33.422 1.00 69.75 77 PHE A CA 1
ATOM 773 C C . PHE A 1 77 ? 16.552 90.552 34.798 1.00 69.75 77 PHE A C 1
ATOM 775 O O . PHE A 1 77 ? 17.005 91.685 34.899 1.00 69.75 77 PHE A O 1
ATOM 782 N N . PHE A 1 78 ? 16.166 89.850 35.866 1.00 71.00 78 PHE A N 1
ATOM 783 C CA . PHE A 1 78 ? 16.250 90.341 37.238 1.00 71.00 78 PHE A CA 1
ATOM 784 C C . PHE A 1 78 ? 17.699 90.501 37.694 1.00 71.00 78 PHE A C 1
ATOM 786 O O . PHE A 1 78 ? 18.004 91.503 38.318 1.00 71.00 78 PHE A O 1
ATOM 793 N N . PHE A 1 79 ? 18.610 89.584 37.364 1.00 69.00 79 PHE A N 1
ATOM 794 C CA . PHE A 1 79 ? 20.031 89.720 37.687 1.00 69.00 79 PHE A CA 1
ATOM 795 C C . PHE A 1 79 ? 20.694 90.808 36.840 1.00 69.00 79 PHE A C 1
ATOM 797 O O . PHE A 1 79 ? 21.502 91.556 37.365 1.00 69.00 79 PHE A O 1
ATOM 804 N N . PHE A 1 80 ? 20.331 90.965 35.565 1.00 68.38 80 PHE A N 1
ATOM 805 C CA . PHE A 1 80 ? 20.787 92.075 34.728 1.00 68.38 80 PHE A CA 1
ATOM 806 C C . PHE A 1 80 ? 20.262 93.415 35.249 1.00 68.38 80 PHE A C 1
ATOM 808 O O . PHE A 1 80 ? 21.031 94.360 35.368 1.00 68.38 80 PHE A O 1
ATOM 815 N N . PHE A 1 81 ? 18.983 93.496 35.622 1.00 68.56 81 PHE A N 1
ATOM 816 C CA . PHE A 1 81 ? 18.376 94.689 36.208 1.00 68.56 81 PHE A CA 1
ATOM 817 C C . PHE A 1 81 ? 18.908 94.971 37.614 1.00 68.56 81 PHE A C 1
ATOM 819 O O . PHE A 1 81 ? 19.160 96.122 37.931 1.00 68.56 81 PHE A O 1
ATOM 826 N N . PHE A 1 82 ? 19.131 93.954 38.447 1.00 69.69 82 PHE A N 1
ATOM 827 C CA . PHE A 1 82 ? 19.725 94.091 39.776 1.00 69.69 82 PHE A CA 1
ATOM 828 C C . PHE A 1 82 ? 21.211 94.416 39.685 1.00 69.69 82 PHE A C 1
ATOM 830 O O . PHE A 1 82 ? 21.675 95.220 40.470 1.00 69.69 82 PHE A O 1
ATOM 837 N N . PHE A 1 83 ? 21.960 93.873 38.725 1.00 67.38 83 PHE A N 1
ATOM 838 C CA . PHE A 1 83 ? 23.340 94.274 38.464 1.00 67.38 83 PHE A CA 1
ATOM 839 C C . PHE A 1 83 ? 23.380 95.695 37.909 1.00 67.38 83 PHE A C 1
ATOM 841 O O . PHE A 1 83 ? 24.168 96.491 38.386 1.00 67.38 83 PHE A O 1
ATOM 848 N N . PHE A 1 84 ? 22.494 96.065 36.982 1.00 65.88 84 PHE A N 1
ATOM 849 C CA . PHE A 1 84 ? 22.377 97.435 36.487 1.00 65.88 84 PHE A CA 1
ATOM 850 C C . PHE A 1 84 ? 21.943 98.401 37.594 1.00 65.88 84 PHE A C 1
ATOM 852 O O . PHE A 1 84 ? 22.504 99.480 37.692 1.00 65.88 84 PHE A O 1
ATOM 859 N N . PHE A 1 85 ? 21.014 98.018 38.471 1.00 67.25 85 PHE A N 1
ATOM 860 C CA . PHE A 1 85 ? 20.561 98.817 39.610 1.00 67.25 85 PHE A CA 1
ATOM 861 C C . PHE A 1 85 ? 21.598 98.856 40.730 1.00 67.25 85 PHE A C 1
ATOM 863 O O . PHE A 1 85 ? 21.796 99.910 41.303 1.00 67.25 85 PHE A O 1
ATOM 870 N N . PHE A 1 86 ? 22.304 97.766 41.024 1.00 68.31 86 PHE A N 1
ATOM 871 C CA . PHE A 1 86 ? 23.406 97.718 41.986 1.00 68.31 86 PHE A CA 1
ATOM 872 C C . PHE A 1 86 ? 24.645 98.416 41.438 1.00 68.31 86 PHE A C 1
ATOM 874 O O . PHE A 1 86 ? 25.383 98.984 42.217 1.00 68.31 86 PHE A O 1
ATOM 881 N N . PHE A 1 87 ? 24.871 98.447 40.125 1.00 64.44 87 PHE A N 1
ATOM 882 C CA . PHE A 1 87 ? 25.944 99.208 39.485 1.00 64.44 87 PHE A CA 1
ATOM 883 C C . PHE A 1 87 ? 25.543 100.670 39.276 1.00 64.44 87 PHE A C 1
ATOM 885 O O . PHE A 1 87 ? 26.404 101.533 39.351 1.00 64.44 87 PHE A O 1
ATOM 892 N N . PHE A 1 88 ? 24.251 100.976 39.125 1.00 65.06 88 PHE A N 1
ATOM 893 C CA . PHE A 1 88 ? 23.699 102.332 39.182 1.00 65.06 88 PHE A CA 1
ATOM 894 C C . PHE A 1 88 ? 23.615 102.845 40.619 1.00 65.06 88 PHE A C 1
ATOM 896 O O . PHE A 1 88 ? 23.749 104.033 40.823 1.00 65.06 88 PHE A O 1
ATOM 903 N N . PHE A 1 89 ? 23.446 101.975 41.617 1.00 65.75 89 PHE A N 1
ATOM 904 C CA . PHE A 1 89 ? 23.506 102.266 43.050 1.00 65.75 89 PHE A CA 1
ATOM 905 C C . PHE A 1 89 ? 24.935 102.138 43.576 1.00 65.75 89 PHE A C 1
ATOM 907 O O . PHE A 1 89 ? 25.255 102.749 44.571 1.00 65.75 89 PHE A O 1
ATOM 914 N N . PHE A 1 90 ? 25.863 101.485 42.891 1.00 64.50 90 PHE A N 1
ATOM 915 C CA . PHE A 1 90 ? 27.290 101.707 43.098 1.00 64.50 90 PHE A CA 1
ATOM 916 C C . PHE A 1 90 ? 27.642 103.066 42.491 1.00 64.50 90 PHE A C 1
ATOM 918 O O . PHE A 1 90 ? 28.117 103.962 43.170 1.00 64.50 90 PHE A O 1
ATOM 925 N N . PHE A 1 91 ? 27.206 103.336 41.271 1.00 60.72 91 PHE A N 1
ATOM 926 C CA . PHE A 1 91 ? 27.252 104.679 40.711 1.00 60.72 91 PHE A CA 1
ATOM 927 C C . PHE A 1 91 ? 26.363 105.702 41.452 1.00 60.72 91 PHE A C 1
ATOM 929 O O . PHE A 1 91 ? 26.507 106.875 41.159 1.00 60.72 91 PHE A O 1
ATOM 936 N N . PHE A 1 92 ? 25.477 105.335 42.398 1.00 62.28 92 PHE A N 1
ATOM 937 C CA . PHE A 1 92 ? 24.594 106.281 43.113 1.00 62.28 92 PHE A CA 1
ATOM 938 C C . PHE A 1 92 ? 24.701 106.244 44.636 1.00 62.28 92 PHE A C 1
ATOM 940 O O . PHE A 1 92 ? 24.888 107.310 45.171 1.00 62.28 92 PHE A O 1
ATOM 947 N N . PHE A 1 93 ? 24.621 105.133 45.379 1.00 59.38 93 PHE A N 1
ATOM 948 C CA . PHE A 1 93 ? 25.155 105.065 46.755 1.00 59.38 93 PHE A CA 1
ATOM 949 C C . PHE A 1 93 ? 26.656 105.160 46.756 1.00 59.38 93 PHE A C 1
ATOM 951 O O . PHE A 1 93 ? 27.168 105.950 47.513 1.00 59.38 93 PHE A O 1
ATOM 958 N N . PHE A 1 94 ? 27.399 104.431 45.930 1.00 57.62 94 PHE A N 1
ATOM 959 C CA . PHE A 1 94 ? 28.869 104.462 45.990 1.00 57.62 94 PHE A CA 1
ATOM 960 C C . PHE A 1 94 ? 29.434 105.719 45.230 1.00 57.62 94 PHE A C 1
ATOM 962 O O . PHE A 1 94 ? 30.576 105.754 44.775 1.00 57.62 94 PHE A O 1
ATOM 969 N N . PHE A 1 95 ? 28.571 106.760 45.168 1.00 56.28 95 PHE A N 1
ATOM 970 C CA . PHE A 1 95 ? 28.576 108.146 44.634 1.00 56.28 95 PHE A CA 1
ATOM 971 C C . PHE A 1 95 ? 27.970 109.088 45.678 1.00 56.28 95 PHE A C 1
ATOM 973 O O . PHE A 1 95 ? 28.564 110.091 46.051 1.00 56.28 95 PHE A O 1
ATOM 980 N N . PHE A 1 96 ? 26.826 108.707 46.243 1.00 54.38 96 PHE A N 1
ATOM 981 C CA . PHE A 1 96 ? 26.159 109.331 47.377 1.00 54.38 96 PHE A CA 1
ATOM 982 C C . PHE A 1 96 ? 26.920 109.024 48.663 1.00 54.38 96 PHE A C 1
ATOM 984 O O . PHE A 1 96 ? 26.643 109.636 49.661 1.00 54.38 96 PHE A O 1
ATOM 991 N N . PHE A 1 97 ? 27.924 108.152 48.641 1.00 53.06 97 PHE A N 1
ATOM 992 C CA . PHE A 1 97 ? 28.945 107.914 49.651 1.00 53.06 97 PHE A CA 1
ATOM 993 C C . PHE A 1 97 ? 30.206 108.692 49.302 1.00 53.06 97 PHE A C 1
ATOM 995 O O . PHE A 1 97 ? 30.989 108.989 50.176 1.00 53.06 97 PHE A O 1
ATOM 1002 N N . PHE A 1 98 ? 30.376 109.188 48.085 1.00 49.56 98 PHE A N 1
ATOM 1003 C CA . PHE A 1 98 ? 31.182 110.403 47.934 1.00 49.56 98 PHE A CA 1
ATOM 1004 C C . PHE A 1 98 ? 30.443 111.649 48.424 1.00 49.56 98 PHE A C 1
ATOM 1006 O O . PHE A 1 98 ? 31.070 112.628 48.806 1.00 49.56 98 PHE A O 1
ATOM 1013 N N . PHE A 1 99 ? 29.113 111.575 48.474 1.00 37.44 99 PHE A N 1
ATOM 1014 C CA . PHE A 1 99 ? 28.200 112.546 49.082 1.00 37.44 99 PHE A CA 1
ATOM 1015 C C . PHE A 1 99 ? 27.864 112.224 50.568 1.00 37.44 99 PHE A C 1
ATOM 1017 O O . PHE A 1 99 ? 27.167 113.002 51.211 1.00 37.44 99 PHE A O 1
ATOM 1024 N N . PHE A 1 100 ? 28.325 111.082 51.110 1.00 52.28 100 PHE A N 1
ATOM 1025 C CA . PHE A 1 100 ? 27.962 110.512 52.430 1.00 52.28 100 PHE A CA 1
ATOM 1026 C C . PHE A 1 100 ? 28.946 109.403 52.850 1.00 52.28 100 PHE A C 1
ATOM 1028 O O . PHE A 1 100 ? 28.579 108.289 53.225 1.00 52.28 100 PHE A O 1
ATOM 1035 N N . PHE A 1 101 ? 30.237 109.695 52.729 1.00 43.56 101 PHE A N 1
ATOM 1036 C CA . PHE A 1 101 ? 31.330 108.822 53.150 1.00 43.56 101 PHE A CA 1
ATOM 1037 C C . PHE A 1 101 ? 31.231 108.660 54.667 1.00 43.56 101 PHE A C 1
ATOM 1039 O O . PHE A 1 101 ? 31.694 109.540 55.393 1.00 43.56 101 PHE A O 1
ATOM 1046 N N . PHE A 1 102 ? 30.622 107.525 55.091 1.00 38.47 102 PHE A N 1
ATOM 1047 C CA . PHE A 1 102 ? 30.225 107.090 56.453 1.00 38.47 102 PHE A CA 1
ATOM 1048 C C . PHE A 1 102 ? 29.162 105.933 56.446 1.00 38.47 102 PHE A C 1
ATOM 1050 O O . PHE A 1 102 ? 29.133 105.139 55.510 1.00 38.47 102 PHE A O 1
ATOM 1057 N N . PHE A 1 103 ? 28.289 105.833 57.471 1.00 23.02 103 PHE A N 1
ATOM 1058 C CA . PHE A 1 103 ? 27.183 104.844 57.689 1.00 23.02 103 PHE A CA 1
ATOM 1059 C C . PHE A 1 103 ? 27.515 103.424 58.265 1.00 23.02 103 PHE A C 1
ATOM 1061 O O . PHE A 1 103 ? 28.570 103.235 58.861 1.00 23.02 103 PHE A O 1
ATOM 1068 N N . PHE A 1 104 ? 26.547 102.479 58.272 1.00 20.84 104 PHE A N 1
ATOM 1069 C CA . PHE A 1 104 ? 26.316 101.503 59.369 1.00 20.84 104 PHE A CA 1
ATOM 1070 C C . PHE A 1 104 ? 25.837 100.077 58.933 1.00 20.84 104 PHE A C 1
ATOM 1072 O O . PHE A 1 104 ? 25.757 99.790 57.742 1.00 20.84 104 PHE A O 1
ATOM 1079 N N . PHE A 1 105 ? 25.534 99.174 59.890 1.00 39.00 105 PHE A N 1
ATOM 1080 C CA . PHE A 1 105 ? 25.226 97.731 59.710 1.00 39.00 105 PHE A CA 1
ATOM 1081 C C . PHE A 1 105 ? 23.958 97.252 60.476 1.00 39.00 105 PHE A C 1
ATOM 1083 O O . PHE A 1 105 ? 23.260 98.063 61.078 1.00 39.00 105 PHE A O 1
ATOM 1090 N N . PHE A 1 106 ? 23.633 95.943 60.466 1.00 2.44 106 PHE A N 1
ATOM 1091 C CA . PHE A 1 106 ? 22.535 95.348 61.264 1.00 2.44 106 PHE A CA 1
ATOM 1092 C C . PHE A 1 106 ? 22.782 93.865 61.660 1.00 2.44 106 PHE A C 1
ATOM 1094 O O . PHE A 1 106 ? 23.670 93.222 61.103 1.00 2.44 106 PHE A O 1
ATOM 1101 N N . PHE A 1 107 ? 22.010 93.321 62.618 1.00 5.98 107 PHE A N 1
ATOM 1102 C CA . PHE A 1 107 ? 22.107 91.951 63.169 1.00 5.98 107 PHE A CA 1
ATOM 1103 C C . PHE A 1 107 ? 20.756 91.459 63.750 1.00 5.98 107 PHE A C 1
ATOM 1105 O O . PHE A 1 107 ? 20.007 92.264 64.300 1.00 5.98 107 PHE A O 1
ATOM 1112 N N . PHE A 1 108 ? 20.479 90.142 63.707 1.00 28.62 108 PHE A N 1
ATOM 1113 C CA . PHE A 1 108 ? 19.437 89.480 64.521 1.00 28.62 108 PHE A CA 1
ATOM 1114 C C . PHE A 1 108 ? 19.728 87.964 64.736 1.00 28.62 108 PHE A C 1
ATOM 1116 O O . PHE A 1 108 ? 20.852 87.510 64.536 1.00 28.62 108 PHE A O 1
ATOM 1123 N N . PHE A 1 109 ? 18.731 87.205 65.209 1.00 33.22 109 PHE A N 1
ATOM 1124 C CA . PHE A 1 109 ? 18.789 85.844 65.764 1.00 33.22 109 PHE A CA 1
ATOM 1125 C C . PHE A 1 109 ? 18.480 84.725 64.729 1.00 33.22 109 PHE A C 1
ATOM 1127 O O . PHE A 1 109 ? 18.489 84.961 63.527 1.00 33.22 109 PHE A O 1
ATOM 1134 N N . PHE A 1 110 ? 18.200 83.502 65.210 1.00 34.53 110 PHE A N 1
ATOM 1135 C CA . PHE A 1 110 ? 17.920 82.231 64.507 1.00 34.53 110 PHE A CA 1
ATOM 1136 C C . PHE A 1 110 ? 17.062 82.321 63.228 1.00 34.53 110 PHE A C 1
ATOM 1138 O O . PHE A 1 110 ? 17.241 81.509 62.320 1.00 34.53 110 PHE A O 1
ATOM 1145 N N . PHE A 1 111 ? 16.168 83.306 63.125 1.00 39.16 111 PHE A N 1
ATOM 1146 C CA . PHE A 1 111 ? 15.443 83.621 61.896 1.00 39.16 111 PHE A CA 1
ATOM 1147 C C . PHE A 1 111 ? 15.768 85.057 61.460 1.00 39.16 111 PHE A C 1
ATOM 1149 O O . PHE A 1 111 ? 15.441 86.003 62.180 1.00 39.16 111 PHE A O 1
ATOM 1156 N N . PHE A 1 112 ? 16.365 85.227 60.276 1.00 55.25 112 PHE A N 1
ATOM 1157 C CA . PHE A 1 112 ? 16.531 86.529 59.612 1.00 55.25 112 PHE A CA 1
ATOM 1158 C C . PHE A 1 112 ? 17.931 86.678 58.974 1.00 55.25 112 PHE A C 1
ATOM 1160 O O . PHE A 1 112 ? 18.910 86.133 59.478 1.00 55.25 112 PHE A O 1
ATOM 1167 N N . PHE A 1 113 ? 18.037 87.408 57.858 1.00 30.97 113 PHE A N 1
ATOM 1168 C CA . PHE A 1 113 ? 19.240 87.516 57.021 1.00 30.97 113 PHE A CA 1
ATOM 1169 C C . PHE A 1 113 ? 19.260 88.917 56.377 1.00 30.97 113 PHE A C 1
ATOM 1171 O O . PHE A 1 113 ? 18.203 89.414 55.985 1.00 30.97 113 PHE A O 1
ATOM 1178 N N . PHE A 1 114 ? 20.424 89.580 56.325 1.00 51.94 114 PHE A N 1
ATOM 1179 C CA . PHE A 1 114 ? 20.502 91.054 56.249 1.00 51.94 114 PHE A CA 1
ATOM 1180 C C . PHE A 1 114 ? 21.522 91.602 55.223 1.00 51.94 114 PHE A C 1
ATOM 1182 O O . PHE A 1 114 ? 22.024 90.870 54.374 1.00 51.94 114 PHE A O 1
ATOM 1189 N N . PHE A 1 115 ? 21.755 92.919 55.262 1.00 25.53 115 PHE A N 1
ATOM 1190 C CA . PHE A 1 115 ? 22.249 93.763 54.158 1.00 25.53 115 PHE A CA 1
ATOM 1191 C C . PHE A 1 115 ? 23.588 94.480 54.479 1.00 25.53 115 PHE A C 1
ATOM 1193 O O . PHE A 1 115 ? 24.069 94.400 55.608 1.00 25.53 115 PHE A O 1
ATOM 1200 N N . PHE A 1 116 ? 24.134 95.258 53.522 1.00 36.31 116 PHE A N 1
ATOM 1201 C CA . PHE A 1 116 ? 25.152 96.308 53.768 1.00 36.31 116 PHE A CA 1
ATOM 1202 C C . PHE A 1 116 ? 26.356 96.300 52.776 1.00 36.31 116 PHE A C 1
ATOM 1204 O O . PHE A 1 116 ? 26.882 95.238 52.458 1.00 36.31 116 PHE A O 1
ATOM 1211 N N . PHE A 1 117 ? 26.869 97.475 52.371 1.00 54.16 117 PHE A N 1
ATOM 1212 C CA . PHE A 1 117 ? 28.310 97.756 52.165 1.00 54.16 117 PHE A CA 1
ATOM 1213 C C . PHE A 1 117 ? 28.630 98.934 51.192 1.00 54.16 117 PHE A C 1
ATOM 1215 O O . PHE A 1 117 ? 27.702 99.532 50.653 1.00 54.16 117 PHE A O 1
ATOM 1222 N N . PHE A 1 118 ? 29.913 99.329 51.035 1.00 61.00 118 PHE A N 1
ATOM 1223 C CA . PHE A 1 118 ? 30.318 100.706 50.637 1.00 61.00 118 PHE A CA 1
ATOM 1224 C C . PHE A 1 118 ? 31.623 100.885 49.804 1.00 61.00 118 PHE A C 1
ATOM 1226 O O . PHE A 1 118 ? 32.451 99.981 49.743 1.00 61.00 118 PHE A O 1
ATOM 1233 N N . PHE A 1 119 ? 31.775 102.059 49.153 1.00 21.11 119 PHE A N 1
ATOM 1234 C CA . PHE A 1 119 ? 32.936 102.655 48.423 1.00 21.11 119 PHE A CA 1
ATOM 1235 C C . PHE A 1 119 ? 32.481 104.014 47.800 1.00 21.11 119 PHE A C 1
ATOM 1237 O O . PHE A 1 119 ? 31.301 104.326 47.889 1.00 21.11 119 PHE A O 1
ATOM 1244 N N . PHE A 1 120 ? 33.331 104.952 47.352 1.00 22.53 120 PHE A N 1
ATOM 1245 C CA . PHE A 1 120 ? 33.856 105.173 45.975 1.00 22.53 120 PHE A CA 1
ATOM 1246 C C . PHE A 1 120 ? 33.678 106.684 45.597 1.00 22.53 120 PHE A C 1
ATOM 1248 O O . PHE A 1 120 ? 33.329 107.430 46.512 1.00 22.53 120 PHE A O 1
ATOM 1255 N N . PHE A 1 121 ? 33.902 107.191 44.352 1.00 44.97 121 PHE A N 1
ATOM 1256 C CA . PHE A 1 121 ? 33.606 108.623 44.034 1.00 44.97 121 PHE A CA 1
ATOM 1257 C C . PHE A 1 121 ? 34.394 109.434 42.977 1.00 44.97 121 PHE A C 1
ATOM 1259 O O . PHE A 1 121 ? 34.686 108.832 41.968 1.00 44.97 121 PHE A O 1
ATOM 1266 N N . PHE A 1 122 ? 34.574 110.781 43.170 1.00 36.91 122 PHE A N 1
ATOM 1267 C CA . PHE A 1 122 ? 34.411 111.960 42.223 1.00 36.91 122 PHE A CA 1
ATOM 1268 C C . PHE A 1 122 ? 35.503 113.036 41.802 1.00 36.91 122 PHE A C 1
ATOM 1270 O O . PHE A 1 122 ? 35.785 113.221 40.623 1.00 36.91 122 PHE A O 1
ATOM 1277 N N . PHE A 1 123 ? 35.927 113.972 42.682 1.00 42.06 123 PHE A N 1
ATOM 1278 C CA . PHE A 1 123 ? 35.720 115.447 42.447 1.00 42.06 123 PHE A CA 1
ATOM 1279 C C . PHE A 1 123 ? 36.754 116.375 41.698 1.00 42.06 123 PHE A C 1
ATOM 1281 O O . PHE A 1 123 ? 36.536 117.582 41.654 1.00 42.06 123 PHE A O 1
ATOM 1288 N N . PHE A 1 124 ? 37.794 115.921 40.977 1.00 55.47 124 PHE A N 1
ATOM 1289 C CA . PHE A 1 124 ? 38.392 116.681 39.891 1.00 55.47 124 PHE A CA 1
ATOM 1290 C C . PHE A 1 124 ? 37.405 116.312 38.820 1.00 55.47 124 PHE A C 1
ATOM 1292 O O . PHE A 1 124 ? 37.579 115.297 38.165 1.00 55.47 124 PHE A O 1
ATOM 1299 N N . PHE A 1 125 ? 36.267 117.029 38.823 1.00 53.12 125 PHE A N 1
ATOM 1300 C CA . PHE A 1 125 ? 35.117 116.829 37.937 1.00 53.12 125 PHE A CA 1
ATOM 1301 C C . PHE A 1 125 ? 35.649 116.672 36.503 1.00 53.12 125 PHE A C 1
ATOM 1303 O O . PHE A 1 125 ? 36.791 117.001 36.200 1.00 53.12 125 PHE A O 1
ATOM 1310 N N . PHE A 1 126 ? 34.825 116.241 35.574 1.00 49.78 126 PHE A N 1
ATOM 1311 C CA . PHE A 1 126 ? 35.169 116.031 34.177 1.00 49.78 126 PHE A CA 1
ATOM 1312 C C . PHE A 1 126 ? 36.394 115.149 33.906 1.00 49.78 126 PHE A C 1
ATOM 1314 O O . PHE A 1 126 ? 36.150 114.068 33.433 1.00 49.78 126 PHE A O 1
ATOM 1321 N N . PHE A 1 127 ? 37.661 115.480 34.201 1.00 58.12 127 PHE A N 1
ATOM 1322 C CA . PHE A 1 127 ? 38.766 114.527 33.991 1.00 58.12 127 PHE A CA 1
ATOM 1323 C C . PHE A 1 127 ? 38.663 113.288 34.881 1.00 58.12 127 PHE A C 1
ATOM 1325 O O . PHE A 1 127 ? 38.726 112.191 34.342 1.00 58.12 127 PHE A O 1
ATOM 1332 N N . PHE A 1 128 ? 38.442 113.388 36.199 1.00 65.50 128 PHE A N 1
ATOM 1333 C CA . PHE A 1 128 ? 38.184 112.167 36.974 1.00 65.50 128 PHE A CA 1
ATOM 1334 C C . PHE A 1 128 ? 36.832 111.566 36.554 1.00 65.50 128 PHE A C 1
ATOM 1336 O O . PHE A 1 128 ? 36.688 110.378 36.683 1.00 65.50 128 PHE A O 1
ATOM 1343 N N . PHE A 1 129 ? 35.896 112.289 35.921 1.00 65.81 129 PHE A N 1
ATOM 1344 C CA . PHE A 1 129 ? 34.638 111.788 35.305 1.00 65.81 129 PHE A CA 1
ATOM 1345 C C . PHE A 1 129 ? 34.773 111.565 33.783 1.00 65.81 129 PHE A C 1
ATOM 1347 O O . PHE A 1 129 ? 33.800 111.501 33.050 1.00 65.81 129 PHE A O 1
ATOM 1354 N N . PHE A 1 130 ? 35.999 111.433 33.295 1.00 65.75 130 PHE A N 1
ATOM 1355 C CA . PHE A 1 130 ? 36.348 111.117 31.917 1.00 65.75 130 PHE A CA 1
ATOM 1356 C C . PHE A 1 130 ? 37.270 109.925 31.997 1.00 65.75 130 PHE A C 1
ATOM 1358 O O . PHE A 1 130 ? 37.020 108.955 31.322 1.00 65.75 130 PHE A O 1
ATOM 1365 N N . PHE A 1 131 ? 38.209 109.917 32.941 1.00 65.81 131 PHE A N 1
ATOM 1366 C CA . PHE A 1 131 ? 38.853 108.729 33.466 1.00 65.81 131 PHE A CA 1
ATOM 1367 C C . PHE A 1 131 ? 37.865 107.801 34.184 1.00 65.81 131 PHE A C 1
ATOM 1369 O O . PHE A 1 131 ? 37.806 106.642 33.815 1.00 65.81 131 PHE A O 1
ATOM 1376 N N . PHE A 1 132 ? 37.030 108.258 35.127 1.00 69.38 132 PHE A N 1
ATOM 1377 C CA . PHE A 1 132 ? 35.971 107.424 35.718 1.00 69.38 132 PHE A CA 1
ATOM 1378 C C . PHE A 1 132 ? 34.908 107.124 34.681 1.00 69.38 132 PHE A C 1
ATOM 1380 O O . PHE A 1 132 ? 34.498 105.987 34.642 1.00 69.38 132 PHE A O 1
ATOM 1387 N N . PHE A 1 133 ? 34.473 108.042 33.807 1.00 69.75 133 PHE A N 1
ATOM 1388 C CA . PHE A 1 133 ? 33.485 107.670 32.779 1.00 69.75 133 PHE A CA 1
ATOM 1389 C C . PHE A 1 133 ? 34.068 106.714 31.731 1.00 69.75 133 PHE A C 1
ATOM 1391 O O . PHE A 1 133 ? 33.363 105.821 31.296 1.00 69.75 133 PHE A O 1
ATOM 1398 N N . PHE A 1 134 ? 35.349 106.817 31.372 1.00 69.88 134 PHE A N 1
ATOM 1399 C CA . PHE A 1 134 ? 36.046 105.876 30.487 1.00 69.88 134 PHE A CA 1
ATOM 1400 C C . PHE A 1 134 ? 36.311 104.548 31.185 1.00 69.88 134 PHE A C 1
ATOM 1402 O O . PHE A 1 134 ? 36.093 103.511 30.582 1.00 69.88 134 PHE A O 1
ATOM 1409 N N . PHE A 1 135 ? 36.723 104.548 32.452 1.00 68.06 135 PHE A N 1
ATOM 1410 C CA . PHE A 1 135 ? 36.916 103.340 33.249 1.00 68.06 135 PHE A CA 1
ATOM 1411 C C . PHE A 1 135 ? 35.570 102.674 33.555 1.00 68.06 135 PHE A C 1
ATOM 1413 O O . PHE A 1 135 ? 35.457 101.468 33.433 1.00 68.06 135 PHE A O 1
ATOM 1420 N N . PHE A 1 136 ? 34.522 103.444 33.843 1.00 67.75 136 PHE A N 1
ATOM 1421 C CA . PHE A 1 136 ? 33.129 103.009 33.961 1.00 67.75 136 PHE A CA 1
ATOM 1422 C C . PHE A 1 136 ? 32.622 102.458 32.641 1.00 67.75 136 PHE A C 1
ATOM 1424 O O . PHE A 1 136 ? 32.068 101.377 32.650 1.00 67.75 136 PHE A O 1
ATOM 1431 N N . PHE A 1 137 ? 32.836 103.133 31.510 1.00 69.38 137 PHE A N 1
ATOM 1432 C CA . PHE A 1 137 ? 32.389 102.659 30.200 1.00 69.38 137 PHE A CA 1
ATOM 1433 C C . PHE A 1 137 ? 33.186 101.430 29.754 1.00 69.38 137 PHE A C 1
ATOM 1435 O O . PHE A 1 137 ? 32.602 100.490 29.235 1.00 69.38 137 PHE A O 1
ATOM 1442 N N . PHE A 1 138 ? 34.491 101.378 30.021 1.00 71.19 138 PHE A N 1
ATOM 1443 C CA . PHE A 1 138 ? 35.349 100.220 29.776 1.00 71.19 138 PHE A CA 1
ATOM 1444 C C . PHE A 1 138 ? 34.952 99.034 30.657 1.00 71.19 138 PHE A C 1
ATOM 1446 O O . PHE A 1 138 ? 34.774 97.937 30.144 1.00 71.19 138 PHE A O 1
ATOM 1453 N N . PHE A 1 139 ? 34.758 99.239 31.960 1.00 69.44 139 PHE A N 1
ATOM 1454 C CA . PHE A 1 139 ? 34.362 98.191 32.902 1.00 69.44 139 PHE A CA 1
ATOM 1455 C C . PHE A 1 139 ? 32.910 97.761 32.666 1.00 69.44 139 PHE A C 1
ATOM 1457 O O . PHE A 1 139 ? 32.630 96.572 32.683 1.00 69.44 139 PHE A O 1
ATOM 1464 N N . PHE A 1 140 ? 32.005 98.688 32.342 1.00 69.75 140 PHE A N 1
ATOM 1465 C CA . PHE A 1 140 ? 30.635 98.406 31.907 1.00 69.75 140 PHE A CA 1
ATOM 1466 C C . PHE A 1 140 ? 30.626 97.612 30.605 1.00 69.75 140 PHE A C 1
ATOM 1468 O O . PHE A 1 140 ? 29.936 96.608 30.537 1.00 69.75 140 PHE A O 1
ATOM 1475 N N . PHE A 1 141 ? 31.407 97.995 29.591 1.00 70.38 141 PHE A N 1
ATOM 1476 C CA . PHE A 1 141 ? 31.465 97.270 28.321 1.00 70.38 141 PHE A CA 1
ATOM 1477 C C . PHE A 1 141 ? 32.155 95.909 28.479 1.00 70.38 141 PHE A C 1
ATOM 1479 O O . PHE A 1 141 ? 31.698 94.926 27.906 1.00 70.38 141 PHE A O 1
ATOM 1486 N N . PHE A 1 142 ? 33.195 95.812 29.312 1.00 73.81 142 PHE A N 1
ATOM 1487 C CA . PHE A 1 142 ? 33.848 94.553 29.669 1.00 73.81 142 PHE A CA 1
ATOM 1488 C C . PHE A 1 142 ? 32.895 93.620 30.425 1.00 73.81 142 PHE A C 1
ATOM 1490 O O . PHE A 1 142 ? 32.752 92.467 30.031 1.00 73.81 142 PHE A O 1
ATOM 1497 N N . PHE A 1 143 ? 32.183 94.106 31.449 1.00 69.31 143 PHE A N 1
ATOM 1498 C CA . PHE A 1 143 ? 31.182 93.316 32.173 1.00 69.31 143 PHE A CA 1
ATOM 1499 C C . PHE A 1 143 ? 29.963 92.997 31.312 1.00 69.31 143 PHE A C 1
ATOM 1501 O O . PHE A 1 143 ? 29.462 91.884 31.393 1.00 69.31 143 PHE A O 1
ATOM 1508 N N . PHE A 1 144 ? 29.514 93.908 30.450 1.00 70.62 144 PHE A N 1
ATOM 1509 C CA . PHE A 1 144 ? 28.439 93.660 29.492 1.00 70.62 144 PHE A CA 1
ATOM 1510 C C . PHE A 1 144 ? 28.838 92.568 28.498 1.00 70.62 144 PHE A C 1
ATOM 1512 O O . PHE A 1 144 ? 28.071 91.636 28.288 1.00 70.62 144 PHE A O 1
ATOM 1519 N N . PHE A 1 145 ? 30.048 92.624 27.935 1.00 71.25 145 PHE A N 1
ATOM 1520 C CA . PHE A 1 145 ? 30.537 91.618 26.994 1.00 71.25 145 PHE A CA 1
ATOM 1521 C C . PHE A 1 145 ? 30.822 90.275 27.684 1.00 71.25 145 PHE A C 1
ATOM 1523 O O . PHE A 1 145 ? 30.462 89.226 27.155 1.00 71.25 145 PHE A O 1
ATOM 1530 N N . PHE A 1 146 ? 31.390 90.292 28.895 1.00 74.31 146 PHE A N 1
ATOM 1531 C CA . PHE A 1 146 ? 31.570 89.104 29.733 1.00 74.31 146 PHE A CA 1
ATOM 1532 C C . PHE A 1 146 ? 30.226 88.461 30.092 1.00 74.31 146 PHE A C 1
ATOM 1534 O O . PHE A 1 146 ? 30.066 87.256 29.935 1.00 74.31 146 PHE A O 1
ATOM 1541 N N . PHE A 1 147 ? 29.238 89.253 30.513 1.00 70.69 147 PHE A N 1
ATOM 1542 C CA . PHE A 1 147 ? 27.902 88.779 30.873 1.00 70.69 147 PHE A CA 1
ATOM 1543 C C . PHE A 1 147 ? 27.105 88.315 29.647 1.00 70.69 147 PHE A C 1
ATOM 1545 O O . PHE A 1 147 ? 26.417 87.303 29.724 1.00 70.69 147 PHE A O 1
ATOM 1552 N N . PHE A 1 148 ? 27.251 88.978 28.497 1.00 72.25 148 PHE A N 1
ATOM 1553 C CA . PHE A 1 148 ? 26.690 88.539 27.218 1.00 72.25 148 PHE A CA 1
ATOM 1554 C C . PHE A 1 148 ? 27.299 87.207 26.761 1.00 72.25 148 PHE A C 1
ATOM 1556 O O . PHE A 1 148 ? 26.566 86.296 26.381 1.00 72.25 148 PHE A O 1
ATOM 1563 N N . PHE A 1 149 ? 28.624 87.050 26.851 1.00 73.69 149 PHE A N 1
ATOM 1564 C CA . PHE A 1 149 ? 29.297 85.793 26.524 1.00 73.69 149 PHE A CA 1
ATOM 1565 C C . PHE A 1 149 ? 28.937 84.678 27.515 1.00 73.69 149 PHE A C 1
ATOM 1567 O O . PHE A 1 149 ? 28.646 83.560 27.098 1.00 73.69 149 PHE A O 1
ATOM 1574 N N . PHE A 1 150 ? 28.882 84.980 28.815 1.00 72.69 150 PHE A N 1
ATOM 1575 C CA . PHE A 1 150 ? 28.446 84.051 29.860 1.00 72.69 150 PHE A CA 1
ATOM 1576 C C . PHE A 1 150 ? 26.988 83.615 29.661 1.00 72.69 150 PHE A C 1
ATOM 1578 O O . PHE A 1 150 ? 26.686 82.427 29.752 1.00 72.69 150 PHE A O 1
ATOM 1585 N N . PHE A 1 151 ? 26.096 84.546 29.310 1.00 73.25 151 PHE A N 1
ATOM 1586 C CA . PHE A 1 151 ? 24.712 84.253 28.943 1.00 73.25 151 PHE A CA 1
ATOM 1587 C C . PHE A 1 151 ? 24.626 83.373 27.702 1.00 73.25 151 PHE A C 1
ATOM 1589 O O . PHE A 1 151 ? 23.933 82.363 27.730 1.00 73.25 151 PHE A O 1
ATOM 1596 N N . PHE A 1 152 ? 25.347 83.714 26.631 1.00 72.88 152 PHE A N 1
ATOM 1597 C CA . PHE A 1 152 ? 25.355 82.932 25.396 1.00 72.88 152 PHE A CA 1
ATOM 1598 C C . PHE A 1 152 ? 25.894 81.513 25.630 1.00 72.88 152 PHE A C 1
ATOM 1600 O O . PHE A 1 152 ? 25.298 80.540 25.169 1.00 72.88 152 PHE A O 1
ATOM 1607 N N . PHE A 1 153 ? 26.969 81.382 26.412 1.00 74.50 153 PHE A N 1
ATOM 1608 C CA . PHE A 1 153 ? 27.526 80.097 26.826 1.00 74.50 153 PHE A CA 1
ATOM 1609 C C . PHE A 1 153 ? 26.531 79.285 27.665 1.00 74.50 153 PHE A C 1
ATOM 1611 O O . PHE A 1 153 ? 26.295 78.118 27.359 1.00 74.50 153 PHE A O 1
ATOM 1618 N N . PHE A 1 154 ? 25.903 79.886 28.681 1.00 72.75 154 PHE A N 1
ATOM 1619 C CA . PHE A 1 154 ? 24.923 79.196 29.523 1.00 72.75 154 PHE A CA 1
ATOM 1620 C C . PHE A 1 154 ? 23.658 78.821 28.740 1.00 72.75 154 PHE A C 1
ATOM 1622 O O . PHE A 1 154 ? 23.141 77.720 28.904 1.00 72.75 154 PHE A O 1
ATOM 1629 N N . PHE A 1 155 ? 23.182 79.692 27.848 1.00 74.06 155 PHE A N 1
ATOM 1630 C CA . PHE A 1 155 ? 22.059 79.422 26.951 1.00 74.06 155 PHE A CA 1
ATOM 1631 C C . PHE A 1 155 ? 22.362 78.246 26.015 1.00 74.06 155 PHE A C 1
ATOM 1633 O O . PHE A 1 155 ? 21.548 77.331 25.900 1.00 74.06 155 PHE A O 1
ATOM 1640 N N . PHE A 1 156 ? 23.549 78.220 25.398 1.00 74.12 156 PHE A N 1
ATOM 1641 C CA . PHE A 1 156 ? 23.978 77.108 24.550 1.00 74.12 156 PHE A CA 1
ATOM 1642 C C . PHE A 1 156 ? 24.149 75.807 25.350 1.00 74.12 156 PHE A C 1
ATOM 1644 O O . PHE A 1 156 ? 23.685 74.755 24.915 1.00 74.12 156 PHE A O 1
ATOM 1651 N N . PHE A 1 157 ? 24.748 75.874 26.542 1.00 73.31 157 PHE A N 1
ATOM 1652 C CA . PHE A 1 157 ? 24.893 74.732 27.446 1.00 73.31 157 PHE A CA 1
ATOM 1653 C C . PHE A 1 157 ? 23.532 74.176 27.891 1.00 73.31 157 PHE A C 1
ATOM 1655 O O . PHE A 1 157 ? 23.319 72.966 27.837 1.00 73.31 157 PHE A O 1
ATOM 1662 N N . PHE A 1 158 ? 22.586 75.045 28.259 1.00 75.31 158 PHE A N 1
ATOM 1663 C CA . PHE A 1 158 ? 21.216 74.656 28.590 1.00 75.31 158 PHE A CA 1
ATOM 1664 C C . PHE A 1 158 ? 20.500 74.031 27.388 1.00 75.31 158 PHE A C 1
ATOM 1666 O O . PHE A 1 158 ? 19.902 72.969 27.532 1.00 75.31 158 PHE A O 1
ATOM 1673 N N . PHE A 1 159 ? 20.595 74.635 26.200 1.00 73.56 159 PHE A N 1
ATOM 1674 C CA . PHE A 1 159 ? 19.994 74.093 24.980 1.00 73.56 159 PHE A CA 1
ATOM 1675 C C . PHE A 1 159 ? 20.563 72.710 24.627 1.00 73.56 159 PHE A C 1
ATOM 1677 O O . PHE A 1 159 ? 19.807 71.790 24.316 1.00 73.56 159 PHE A O 1
ATOM 1684 N N . PHE A 1 160 ? 21.882 72.532 24.744 1.00 75.12 160 PHE A N 1
ATOM 1685 C CA . PHE A 1 160 ? 22.546 71.245 24.547 1.00 75.12 160 PHE A CA 1
ATOM 1686 C C . PHE A 1 160 ? 22.106 70.202 25.586 1.00 75.12 160 PHE A C 1
ATOM 1688 O O . PHE A 1 160 ? 21.741 69.087 25.215 1.00 75.12 160 PHE A O 1
ATOM 1695 N N . PHE A 1 161 ? 22.077 70.561 26.873 1.00 73.56 161 PHE A N 1
ATOM 1696 C CA . PHE A 1 161 ? 21.623 69.674 27.948 1.00 73.56 161 PHE A CA 1
ATOM 1697 C C . PHE A 1 161 ? 20.147 69.279 27.784 1.00 73.56 161 PHE A C 1
ATOM 1699 O O . PHE A 1 161 ? 19.796 68.112 27.944 1.00 73.56 161 PHE A O 1
ATOM 1706 N N . PHE A 1 162 ? 19.291 70.227 27.398 1.00 73.38 162 PHE A N 1
ATOM 1707 C CA . PHE A 1 162 ? 17.883 69.993 27.093 1.00 73.38 162 PHE A CA 1
ATOM 1708 C C . PHE A 1 162 ? 17.705 69.041 25.903 1.00 73.38 162 PHE A C 1
ATOM 1710 O O . PHE A 1 162 ? 16.951 68.073 26.005 1.00 73.38 162 PHE A O 1
ATOM 1717 N N . PHE A 1 163 ? 18.433 69.260 24.803 1.00 73.31 163 PHE A N 1
ATOM 1718 C CA . PHE A 1 163 ? 18.399 68.373 23.638 1.00 73.31 163 PHE A CA 1
ATOM 1719 C C . PHE A 1 163 ? 18.911 66.964 23.975 1.00 73.31 163 PHE A C 1
ATOM 1721 O O . PHE A 1 163 ? 18.298 65.974 23.578 1.00 73.31 163 PHE A O 1
ATOM 1728 N N . PHE A 1 164 ? 19.986 66.860 24.762 1.00 74.06 164 PHE A N 1
ATOM 1729 C CA . PHE A 1 164 ? 20.514 65.584 25.248 1.00 74.06 164 PHE A CA 1
ATOM 1730 C C . PHE A 1 164 ? 19.502 64.844 26.135 1.00 74.06 164 PHE A C 1
ATOM 1732 O O . PHE A 1 164 ? 19.253 63.659 25.916 1.00 74.06 164 PHE A O 1
ATOM 1739 N N . PHE A 1 165 ? 18.871 65.532 27.092 1.00 73.44 165 PHE A N 1
ATOM 1740 C CA . PHE A 1 165 ? 17.847 64.946 27.960 1.00 73.44 165 PHE A CA 1
ATOM 1741 C C . PHE A 1 165 ? 16.610 64.500 27.167 1.00 73.44 165 PHE A C 1
ATOM 1743 O O . PHE A 1 165 ? 16.111 63.395 27.379 1.00 73.44 165 PHE A O 1
ATOM 1750 N N . PHE A 1 166 ? 16.152 65.312 26.207 1.00 74.25 166 PHE A N 1
ATOM 1751 C CA . PHE A 1 166 ? 15.065 64.952 25.296 1.00 74.25 166 PHE A CA 1
ATOM 1752 C C . PHE A 1 166 ? 15.399 63.703 24.473 1.00 74.25 166 PHE A C 1
ATOM 1754 O O . PHE A 1 166 ? 14.595 62.775 24.420 1.00 74.25 166 PHE A O 1
ATOM 1761 N N . PHE A 1 167 ? 16.594 63.642 23.877 1.00 74.19 167 PHE A N 1
ATOM 1762 C CA . PHE A 1 167 ? 17.035 62.491 23.090 1.00 74.19 167 PHE A CA 1
ATOM 1763 C C . PHE A 1 167 ? 17.170 61.223 23.947 1.00 74.19 167 PHE A C 1
ATOM 1765 O O . PHE A 1 167 ? 16.684 60.162 23.556 1.00 74.19 167 PHE A O 1
ATOM 1772 N N . PHE A 1 168 ? 17.767 61.332 25.138 1.00 74.06 168 PHE A N 1
ATOM 1773 C CA . PHE A 1 168 ? 17.889 60.224 26.086 1.00 74.06 168 PHE A CA 1
ATOM 1774 C C . PHE A 1 168 ? 16.516 59.701 26.528 1.00 74.06 168 PHE A C 1
ATOM 1776 O O . PHE A 1 168 ? 16.281 58.493 26.497 1.00 74.06 168 PHE A O 1
ATOM 1783 N N . PHE A 1 169 ? 15.582 60.594 26.877 1.00 72.81 169 PHE A N 1
ATOM 1784 C CA . PHE A 1 169 ? 14.226 60.194 27.247 1.00 72.81 169 PHE A CA 1
ATOM 1785 C C . PHE A 1 169 ? 13.473 59.574 26.065 1.00 72.81 169 PHE A C 1
ATOM 1787 O O . PHE A 1 169 ? 12.834 58.539 26.229 1.00 72.81 169 PHE A O 1
ATOM 1794 N N . PHE A 1 170 ? 13.564 60.159 24.866 1.00 73.25 170 PHE A N 1
ATOM 1795 C CA . PHE A 1 170 ? 12.942 59.610 23.660 1.00 73.25 170 PHE A CA 1
ATOM 1796 C C . PHE A 1 170 ? 13.454 58.195 23.359 1.00 73.25 170 PHE A C 1
ATOM 1798 O O . PHE A 1 170 ? 12.658 57.295 23.088 1.00 73.25 170 PHE A O 1
ATOM 1805 N N . PHE A 1 171 ? 14.765 57.970 23.479 1.00 73.94 171 PHE A N 1
ATOM 1806 C CA . PHE A 1 171 ? 15.370 56.648 23.326 1.00 73.94 171 PHE A CA 1
ATOM 1807 C C . PHE A 1 171 ? 14.902 55.664 24.411 1.00 73.94 171 PHE A C 1
ATOM 1809 O O . PHE A 1 171 ? 14.526 54.537 24.091 1.00 73.94 171 PHE A O 1
ATOM 1816 N N . PHE A 1 172 ? 14.855 56.089 25.679 1.00 74.81 172 PHE A N 1
ATOM 1817 C CA . PHE A 1 172 ? 14.338 55.274 26.783 1.00 74.81 172 PHE A CA 1
ATOM 1818 C C . PHE A 1 172 ? 12.861 54.897 26.583 1.00 74.81 172 PHE A C 1
ATOM 1820 O O . PHE A 1 172 ? 12.494 53.735 26.743 1.00 74.81 172 PHE A O 1
ATOM 1827 N N . PHE A 1 173 ? 12.022 55.850 26.168 1.00 74.19 173 PHE A N 1
ATOM 1828 C CA . PHE A 1 173 ? 10.613 55.624 25.853 1.00 74.19 173 PHE A CA 1
ATOM 1829 C C . PHE A 1 173 ? 10.438 54.659 24.676 1.00 74.19 173 PHE A C 1
ATOM 1831 O O . PHE A 1 173 ? 9.645 53.723 24.767 1.00 74.19 173 PHE A O 1
ATOM 1838 N N . PHE A 1 174 ? 11.210 54.832 23.598 1.00 72.69 174 PHE A N 1
ATOM 1839 C CA . PHE A 1 174 ? 11.198 53.925 22.451 1.00 72.69 174 PHE A CA 1
ATOM 1840 C C . PHE A 1 174 ? 11.624 52.501 22.843 1.00 72.69 174 PHE A C 1
ATOM 1842 O O . PHE A 1 174 ? 10.968 51.534 22.459 1.00 72.69 174 PHE A O 1
ATOM 1849 N N . PHE A 1 175 ? 12.675 52.363 23.658 1.00 74.69 175 PHE A N 1
ATOM 1850 C CA . PHE A 1 175 ? 13.131 51.070 24.170 1.00 74.69 175 PHE A CA 1
ATOM 1851 C C . PHE A 1 175 ? 12.085 50.406 25.079 1.00 74.69 175 PHE A C 1
ATOM 1853 O O . PHE A 1 175 ? 11.788 49.224 24.908 1.00 74.69 175 PHE A O 1
ATOM 1860 N N . PHE A 1 176 ? 11.478 51.161 26.001 1.00 74.56 176 PHE A N 1
ATOM 1861 C CA . PHE A 1 176 ? 10.408 50.669 26.872 1.00 74.56 176 PHE A CA 1
ATOM 1862 C C . PHE A 1 176 ? 9.176 50.228 26.068 1.00 74.56 176 PHE A C 1
ATOM 1864 O O . PHE A 1 176 ? 8.647 49.142 26.302 1.00 74.56 176 PHE A O 1
ATOM 1871 N N . PHE A 1 177 ? 8.759 51.023 25.077 1.00 72.94 177 PHE A N 1
ATOM 1872 C CA . PHE A 1 177 ? 7.674 50.674 24.160 1.00 72.94 177 PHE A CA 1
ATOM 1873 C C . PHE A 1 177 ? 7.980 49.393 23.377 1.00 72.94 177 PHE A C 1
ATOM 1875 O O . PHE A 1 177 ? 7.142 48.495 23.330 1.00 72.94 177 PHE A O 1
ATOM 1882 N N . PHE A 1 178 ? 9.185 49.272 22.810 1.00 74.00 178 PHE A N 1
ATOM 1883 C CA . PHE A 1 178 ? 9.606 48.079 22.075 1.00 74.00 178 PHE A CA 1
ATOM 1884 C C . PHE A 1 178 ? 9.626 46.831 22.968 1.00 74.00 178 PHE A C 1
ATOM 1886 O O . PHE A 1 178 ? 9.086 45.792 22.586 1.00 74.00 178 PHE A O 1
ATOM 1893 N N . PHE A 1 179 ? 10.186 46.934 24.178 1.00 75.38 179 PHE A N 1
ATOM 1894 C CA . PHE A 1 179 ? 10.218 45.838 25.147 1.00 75.38 179 PHE A CA 1
ATOM 1895 C C . PHE A 1 179 ? 8.808 45.411 25.578 1.00 75.38 179 PHE A C 1
ATOM 1897 O O . PHE A 1 179 ? 8.499 44.218 25.580 1.00 75.38 179 PHE A O 1
ATOM 1904 N N . PHE A 1 180 ? 7.925 46.368 25.884 1.00 73.06 180 PHE A N 1
ATOM 1905 C CA . PHE A 1 180 ? 6.542 46.077 26.263 1.00 73.06 180 PHE A CA 1
ATOM 1906 C C . PHE A 1 180 ? 5.745 45.469 25.100 1.00 73.06 180 PHE A C 1
ATOM 1908 O O . PHE A 1 180 ? 5.027 44.491 25.297 1.00 73.06 180 PHE A O 1
ATOM 1915 N N . PHE A 1 181 ? 5.899 45.993 23.880 1.00 73.69 181 PHE A N 1
ATOM 1916 C CA . PHE A 1 181 ? 5.270 45.438 22.679 1.00 73.69 181 PHE A CA 1
ATOM 1917 C C . PHE A 1 181 ? 5.735 44.000 22.412 1.00 73.69 181 PHE A C 1
ATOM 1919 O O . PHE A 1 181 ? 4.910 43.125 22.149 1.00 73.69 181 PHE A O 1
ATOM 1926 N N . PHE A 1 182 ? 7.038 43.728 22.542 1.00 75.38 182 PHE A N 1
ATOM 1927 C CA . PHE A 1 182 ? 7.593 42.382 22.411 1.00 75.38 182 PHE A CA 1
ATOM 1928 C C . PHE A 1 182 ? 7.049 41.429 23.487 1.00 75.38 182 PHE A C 1
ATOM 1930 O O . PHE A 1 182 ? 6.623 40.320 23.165 1.00 75.38 182 PHE A O 1
ATOM 1937 N N . PHE A 1 183 ? 6.993 41.869 24.749 1.00 75.50 183 PHE A N 1
ATOM 1938 C CA . PHE A 1 183 ? 6.412 41.093 25.847 1.00 75.50 183 PHE A CA 1
ATOM 1939 C C . PHE A 1 183 ? 4.921 40.796 25.618 1.00 75.50 183 PHE A C 1
ATOM 1941 O O . PHE A 1 183 ? 4.495 39.653 25.775 1.00 75.50 183 PHE A O 1
ATOM 1948 N N . PHE A 1 184 ? 4.138 41.789 25.183 1.00 73.50 184 PHE A N 1
ATOM 1949 C CA . PHE A 1 184 ? 2.725 41.617 24.838 1.00 73.50 184 PHE A CA 1
ATOM 1950 C C . PHE A 1 184 ? 2.536 40.630 23.679 1.00 73.50 184 PHE A C 1
ATOM 1952 O O . PHE A 1 184 ? 1.719 39.716 23.783 1.00 73.50 184 PHE A O 1
ATOM 1959 N N . PHE A 1 185 ? 3.315 40.766 22.602 1.00 72.69 185 PHE A N 1
ATOM 1960 C CA . PHE A 1 185 ? 3.270 39.856 21.457 1.00 72.69 185 PHE A CA 1
ATOM 1961 C C . PHE A 1 185 ? 3.610 38.415 21.864 1.00 72.69 185 PHE A C 1
ATOM 1963 O O . PHE A 1 185 ? 2.893 37.484 21.497 1.00 72.69 185 PHE A O 1
ATOM 1970 N N . PHE A 1 186 ? 4.657 38.230 22.675 1.00 77.00 186 PHE A N 1
ATOM 1971 C CA . PHE A 1 186 ? 5.040 36.923 23.206 1.00 77.00 186 PHE A CA 1
ATOM 1972 C C . PHE A 1 186 ? 3.951 36.324 24.108 1.00 77.00 186 PHE A C 1
ATOM 1974 O O . PHE A 1 186 ? 3.582 35.164 23.930 1.00 77.00 186 PHE A O 1
ATOM 1981 N N . PHE A 1 187 ? 3.392 37.110 25.034 1.00 75.62 187 PHE A N 1
ATOM 1982 C CA . PHE A 1 187 ? 2.317 36.670 25.928 1.00 75.62 187 PHE A CA 1
ATOM 1983 C C . PHE A 1 187 ? 1.048 36.283 25.154 1.00 75.62 187 PHE A C 1
ATOM 1985 O O . PHE A 1 187 ? 0.469 35.227 25.408 1.00 75.62 187 PHE A O 1
ATOM 1992 N N . PHE A 1 188 ? 0.650 37.092 24.168 1.00 73.31 188 PHE A N 1
ATOM 1993 C CA . PHE A 1 188 ? -0.479 36.798 23.286 1.00 73.31 188 PHE A CA 1
ATOM 1994 C C . PHE A 1 188 ? -0.256 35.509 22.485 1.00 73.31 188 PHE A C 1
ATOM 1996 O O . PHE A 1 188 ? -1.132 34.646 22.464 1.00 73.31 188 PHE A O 1
ATOM 2003 N N . PHE A 1 189 ? 0.923 35.340 21.877 1.00 74.50 189 PHE A N 1
ATOM 2004 C CA . PHE A 1 189 ? 1.260 34.133 21.120 1.00 74.50 189 PHE A CA 1
ATOM 2005 C C . PHE A 1 189 ? 1.286 32.881 22.011 1.00 74.50 189 PHE A C 1
ATOM 2007 O O . PHE A 1 189 ? 0.735 31.846 21.636 1.00 74.50 189 PHE A O 1
ATOM 2014 N N . PHE A 1 190 ? 1.864 32.983 23.212 1.00 77.50 190 PHE A N 1
ATOM 2015 C CA . PHE A 1 190 ? 1.877 31.903 24.198 1.00 77.50 190 PHE A CA 1
ATOM 2016 C C . PHE A 1 190 ? 0.458 31.511 24.632 1.00 77.50 190 PHE A C 1
ATOM 2018 O O . PHE A 1 190 ? 0.118 30.329 24.603 1.00 77.50 190 PHE A O 1
ATOM 2025 N N . PHE A 1 191 ? -0.392 32.484 24.979 1.00 74.44 191 PHE A N 1
ATOM 2026 C CA . PHE A 1 191 ? -1.771 32.221 25.395 1.00 74.44 191 PHE A CA 1
ATOM 2027 C C . PHE A 1 191 ? -2.613 31.634 24.253 1.00 74.44 191 PHE A C 1
ATOM 2029 O O . PHE A 1 191 ? -3.348 30.669 24.466 1.00 74.44 191 PHE A O 1
ATOM 2036 N N . PHE A 1 192 ? -2.458 32.154 23.030 1.00 74.81 192 PHE A N 1
ATOM 2037 C CA . PHE A 1 192 ? -3.087 31.601 21.831 1.00 74.81 192 PHE A CA 1
ATOM 2038 C C . PHE A 1 192 ? -2.682 30.140 21.606 1.00 74.81 192 PHE A C 1
ATOM 2040 O O . PHE A 1 192 ? -3.553 29.288 21.447 1.00 74.81 192 PHE A O 1
ATOM 2047 N N . PHE A 1 193 ? -1.382 29.826 21.648 1.00 76.44 193 PHE A N 1
ATOM 2048 C CA . PHE A 1 193 ? -0.894 28.461 21.449 1.00 76.44 193 PHE A CA 1
ATOM 2049 C C . PHE A 1 193 ? -1.348 27.511 22.566 1.00 76.44 193 PHE A C 1
ATOM 2051 O O . PHE A 1 193 ? -1.810 26.407 22.281 1.00 76.44 193 PHE A O 1
ATOM 2058 N N . PHE A 1 194 ? -1.275 27.944 23.829 1.00 77.31 194 PHE A N 1
ATOM 2059 C CA . PHE A 1 194 ? -1.732 27.168 24.984 1.00 77.31 194 PHE A CA 1
ATOM 2060 C C . PHE A 1 194 ? -3.227 26.836 24.888 1.00 77.31 194 PHE A C 1
ATOM 2062 O O . PHE A 1 194 ? -3.615 25.673 25.027 1.00 77.31 194 PHE A O 1
ATOM 2069 N N . PHE A 1 195 ? -4.069 27.831 24.586 1.00 72.62 195 PHE A N 1
ATOM 2070 C CA . PHE A 1 195 ? -5.506 27.618 24.438 1.00 72.62 195 PHE A CA 1
ATOM 2071 C C . PHE A 1 195 ? -5.832 26.772 23.200 1.00 72.62 195 PHE A C 1
ATOM 2073 O O . PHE A 1 195 ? -6.655 25.864 23.286 1.00 72.62 195 PHE A O 1
ATOM 2080 N N . PHE A 1 196 ? -5.167 27.008 22.064 1.00 75.00 196 PHE A N 1
ATOM 2081 C CA . PHE A 1 196 ? -5.333 26.209 20.846 1.00 75.00 196 PHE A CA 1
ATOM 2082 C C . PHE A 1 196 ? -4.982 24.732 21.079 1.00 75.00 196 PHE A C 1
ATOM 2084 O O . PHE A 1 196 ? -5.740 23.845 20.683 1.00 75.00 196 PHE A O 1
ATOM 2091 N N . PHE A 1 197 ? -3.877 24.459 21.779 1.00 78.06 197 PHE A N 1
ATOM 2092 C CA . PHE A 1 197 ? -3.484 23.105 22.165 1.00 78.06 197 PHE A CA 1
ATOM 2093 C C . PHE A 1 197 ? -4.520 22.453 23.091 1.00 78.06 197 PHE A C 1
ATOM 2095 O O . PHE A 1 197 ? -4.935 21.322 22.838 1.00 78.06 197 PHE A O 1
ATOM 2102 N N . PHE A 1 198 ? -4.987 23.163 24.124 1.00 75.06 198 PHE A N 1
ATOM 2103 C CA . PHE A 1 198 ? -5.992 22.638 25.053 1.00 75.06 198 PHE A CA 1
ATOM 2104 C C . PHE A 1 198 ? -7.346 22.385 24.367 1.00 75.06 198 PHE A C 1
ATOM 2106 O O . PHE A 1 198 ? -7.963 21.343 24.587 1.00 75.06 198 PHE A O 1
ATOM 2113 N N . PHE A 1 199 ? -7.775 23.290 23.480 1.00 72.56 199 PHE A N 1
ATOM 2114 C CA . PHE A 1 199 ? -8.949 23.113 22.624 1.00 72.56 199 PHE A CA 1
ATOM 2115 C C . PHE A 1 199 ? -8.811 21.858 21.760 1.00 72.56 199 PHE A C 1
ATOM 2117 O O . PHE A 1 199 ? -9.709 21.021 21.766 1.00 72.56 199 PHE A O 1
ATOM 2124 N N . PHE A 1 200 ? -7.687 21.688 21.055 1.00 71.94 200 PHE A N 1
ATOM 2125 C CA . PHE A 1 200 ? -7.469 20.532 20.185 1.00 71.94 200 PHE A CA 1
ATOM 2126 C C . PHE A 1 200 ? -7.430 19.221 20.981 1.00 71.94 200 PHE A C 1
ATOM 2128 O O . PHE A 1 200 ? -8.047 18.235 20.577 1.00 71.94 200 PHE A O 1
ATOM 2135 N N . PHE A 1 201 ? -6.772 19.222 22.144 1.00 74.56 201 PHE A N 1
ATOM 2136 C CA . PHE A 1 201 ? -6.735 18.086 23.062 1.00 74.56 201 PHE A CA 1
ATOM 2137 C C . PHE A 1 201 ? -8.140 17.697 23.545 1.00 74.56 201 PHE A C 1
ATOM 2139 O O . PHE A 1 201 ? -8.523 16.533 23.430 1.00 74.56 201 PHE A O 1
ATOM 2146 N N . PHE A 1 202 ? -8.935 18.657 24.031 1.00 68.62 202 PHE A N 1
ATOM 2147 C CA . PHE A 1 202 ? -10.288 18.384 24.520 1.00 68.62 202 PHE A CA 1
ATOM 2148 C C . PHE A 1 202 ? -11.249 17.997 23.388 1.00 68.62 202 PHE A C 1
ATOM 2150 O O . PHE A 1 202 ? -12.037 17.068 23.550 1.00 68.62 202 PHE A O 1
ATOM 2157 N N . PHE A 1 203 ? -11.154 18.648 22.225 1.00 68.69 203 PHE A N 1
ATOM 2158 C CA . PHE A 1 203 ? -11.920 18.306 21.025 1.00 68.69 203 PHE A CA 1
ATOM 2159 C C . PHE A 1 203 ? -11.639 16.867 20.579 1.00 68.69 203 PHE A C 1
ATOM 2161 O O . PHE A 1 203 ? -12.576 16.091 20.386 1.00 68.69 203 PHE A O 1
ATOM 2168 N N . PHE A 1 204 ? -10.362 16.482 20.481 1.00 65.25 204 PHE A N 1
ATOM 2169 C CA . PHE A 1 204 ? -9.977 15.121 20.115 1.00 65.25 204 PHE A CA 1
ATOM 2170 C C . PHE A 1 204 ? -10.433 14.110 21.172 1.00 65.25 204 PHE A C 1
ATOM 2172 O O . PHE A 1 204 ? -11.042 13.105 20.822 1.00 65.25 204 PHE A O 1
ATOM 2179 N N . PHE A 1 205 ? -10.216 14.389 22.461 1.00 65.88 205 PHE A N 1
ATOM 2180 C CA . PHE A 1 205 ? -10.649 13.525 23.563 1.00 65.88 205 PHE A CA 1
ATOM 2181 C C . PHE A 1 205 ? -12.173 13.310 23.563 1.00 65.88 205 PHE A C 1
ATOM 2183 O O . PHE A 1 205 ? -12.643 12.172 23.608 1.00 65.88 205 PHE A O 1
ATOM 2190 N N . PHE A 1 206 ? -12.956 14.385 23.452 1.00 63.47 206 PHE A N 1
ATOM 2191 C CA . PHE A 1 206 ? -14.416 14.317 23.421 1.00 63.47 206 PHE A CA 1
ATOM 2192 C C . PHE A 1 206 ? -14.929 13.578 22.178 1.00 63.47 206 PHE A C 1
ATOM 2194 O O . PHE A 1 206 ? -15.786 12.702 22.296 1.00 63.47 206 PHE A O 1
ATOM 2201 N N . PHE A 1 207 ? -14.371 13.857 20.995 1.00 60.59 207 PHE A N 1
ATOM 2202 C CA . PHE A 1 207 ? -14.757 13.145 19.778 1.00 60.59 207 PHE A CA 1
ATOM 2203 C C . PHE A 1 207 ? -14.441 11.643 19.880 1.00 60.59 207 PHE A C 1
ATOM 2205 O O . PHE A 1 207 ? -15.286 10.791 19.595 1.00 60.59 207 PHE A O 1
ATOM 2212 N N . PHE A 1 208 ? -13.241 11.315 20.363 1.00 59.47 208 PHE A N 1
ATOM 2213 C CA . PHE A 1 208 ? -12.698 9.961 20.357 1.00 59.47 208 PHE A CA 1
ATOM 2214 C C . PHE A 1 208 ? -13.412 8.991 21.310 1.00 59.47 208 PHE A C 1
ATOM 2216 O O . PHE A 1 208 ? -13.505 7.801 21.011 1.00 59.47 208 PHE A O 1
ATOM 2223 N N . PHE A 1 209 ? -13.954 9.472 22.434 1.00 57.69 209 PHE A N 1
ATOM 2224 C CA . PHE A 1 209 ? -14.682 8.617 23.382 1.00 57.69 209 PHE A CA 1
ATOM 2225 C C . PHE A 1 209 ? -16.196 8.525 23.138 1.00 57.69 209 PHE A C 1
ATOM 2227 O O . PHE A 1 209 ? -16.809 7.560 23.602 1.00 57.69 209 PHE A O 1
ATOM 2234 N N . PHE A 1 210 ? -16.805 9.478 22.419 1.00 56.03 210 PHE A N 1
ATOM 2235 C CA . PHE A 1 210 ? -18.270 9.575 22.316 1.00 56.03 210 PHE A CA 1
ATOM 2236 C C . PHE A 1 210 ? -18.868 9.384 20.909 1.00 56.03 210 PHE A C 1
ATOM 2238 O O . PHE A 1 210 ? -20.062 9.105 20.828 1.00 56.03 210 PHE A O 1
ATOM 2245 N N . PHE A 1 211 ? -18.099 9.487 19.814 1.00 59.56 211 PHE A N 1
ATOM 2246 C CA . PHE A 1 211 ? -18.671 9.541 18.450 1.00 59.56 211 PHE A CA 1
ATOM 2247 C C . PHE A 1 211 ? -18.464 8.293 17.573 1.00 59.56 211 PHE A C 1
ATOM 2249 O O . PHE A 1 211 ? -19.062 8.203 16.499 1.00 59.56 211 PHE A O 1
ATOM 2256 N N . PHE A 1 212 ? -17.638 7.323 17.977 1.00 67.12 212 PHE A N 1
ATOM 2257 C CA . PHE A 1 212 ? -17.361 6.153 17.135 1.00 67.12 212 PHE A CA 1
ATOM 2258 C C . PHE A 1 212 ? -18.407 5.047 17.287 1.00 67.12 212 PHE A C 1
ATOM 2260 O O . PHE A 1 212 ? -18.303 4.176 18.148 1.00 67.12 212 PHE A O 1
ATOM 2267 N N . PHE A 1 213 ? -19.383 5.057 16.378 1.00 81.88 213 PHE A N 1
ATOM 2268 C CA . PHE A 1 213 ? -20.339 3.962 16.188 1.00 81.88 213 PHE A CA 1
ATOM 2269 C C . PHE A 1 213 ? -19.752 2.810 15.355 1.00 81.88 213 PHE A C 1
ATOM 2271 O O . PHE A 1 213 ? -20.078 1.650 15.589 1.00 81.88 213 PHE A O 1
ATOM 2278 N N . PHE A 1 214 ? -18.851 3.102 14.414 1.00 89.19 214 PHE A N 1
ATOM 2279 C CA . PHE A 1 214 ? -18.218 2.107 13.543 1.00 89.19 214 PHE A CA 1
ATOM 2280 C C . PHE A 1 214 ? -16.698 2.287 13.560 1.00 89.19 214 PHE A C 1
ATOM 2282 O O . PHE A 1 214 ? -16.209 3.398 13.356 1.00 89.19 214 PHE A O 1
ATOM 2289 N N . PHE A 1 215 ? -15.957 1.200 13.776 1.00 92.75 215 PHE A N 1
ATOM 2290 C CA . PHE A 1 215 ? -14.493 1.187 13.762 1.00 92.75 215 PHE A CA 1
ATOM 2291 C C . PHE A 1 215 ? -13.999 0.271 12.640 1.00 92.75 215 PHE A C 1
ATOM 2293 O O . PHE A 1 215 ? -14.278 -0.924 12.662 1.00 92.75 215 PHE A O 1
ATOM 2300 N N . PHE A 1 216 ? -13.243 0.805 11.679 1.00 96.25 216 PHE A N 1
ATOM 2301 C CA . PHE A 1 216 ? -12.662 0.034 10.573 1.00 96.25 216 PHE A CA 1
ATOM 2302 C C . PHE A 1 216 ? -11.144 -0.080 10.756 1.00 96.25 216 PHE A C 1
ATOM 2304 O O . PHE A 1 216 ? -10.390 0.846 10.460 1.00 96.25 216 PHE A O 1
ATOM 2311 N N . HIS A 1 217 ? -10.684 -1.219 11.272 1.00 96.94 217 HIS A N 1
ATOM 2312 C CA . HIS A 1 217 ? -9.268 -1.494 11.500 1.00 96.94 217 HIS A CA 1
ATOM 2313 C C . HIS A 1 217 ? -8.604 -2.071 10.243 1.00 96.94 217 HIS A C 1
ATOM 2315 O O . HIS A 1 217 ? -8.520 -3.289 10.054 1.00 96.94 217 HIS A O 1
ATOM 2321 N N . CYS A 1 218 ? -8.134 -1.160 9.388 1.00 95.88 218 CYS A N 1
ATOM 2322 C CA . CYS A 1 218 ? -7.405 -1.462 8.151 1.00 95.88 218 CYS A CA 1
ATOM 2323 C C . CYS A 1 218 ? -5.872 -1.374 8.296 1.00 95.88 218 CYS A C 1
ATOM 2325 O O . CYS A 1 218 ? -5.152 -1.709 7.357 1.00 95.88 218 CYS A O 1
ATOM 2327 N N . ALA A 1 219 ? -5.355 -0.897 9.435 1.00 93.81 219 ALA A N 1
ATOM 2328 C CA . ALA A 1 219 ? -3.925 -0.643 9.611 1.00 93.81 219 ALA A CA 1
ATOM 2329 C C . ALA A 1 219 ? -3.129 -1.955 9.750 1.00 93.81 219 ALA A C 1
ATOM 2331 O O . ALA A 1 219 ? -3.428 -2.788 10.605 1.00 93.81 219 ALA A O 1
ATOM 2332 N N . ALA A 1 220 ? -2.121 -2.134 8.893 1.00 92.50 220 ALA A N 1
ATOM 2333 C CA . ALA A 1 220 ? -1.254 -3.311 8.845 1.00 92.50 220 ALA A CA 1
ATOM 2334 C C . ALA A 1 220 ? 0.027 -3.014 8.047 1.00 92.50 220 ALA A C 1
ATOM 2336 O O . ALA A 1 220 ? 0.004 -2.188 7.131 1.00 92.50 220 ALA A O 1
ATOM 2337 N N . THR A 1 221 ? 1.116 -3.750 8.302 1.00 91.25 221 THR A N 1
ATOM 2338 C CA . THR A 1 221 ? 2.152 -3.919 7.270 1.00 91.25 221 THR A CA 1
ATOM 2339 C C . THR A 1 221 ? 1.663 -4.933 6.240 1.00 91.25 221 THR A C 1
ATOM 2341 O O . THR A 1 221 ? 1.200 -6.020 6.588 1.00 91.25 221 THR A O 1
ATOM 2344 N N . ILE A 1 222 ? 1.759 -4.561 4.963 1.00 86.44 222 ILE A N 1
ATOM 2345 C CA . ILE A 1 222 ? 1.429 -5.401 3.798 1.00 86.44 222 ILE A CA 1
ATOM 2346 C C . ILE A 1 222 ? 2.688 -5.916 3.080 1.00 86.44 222 ILE A C 1
ATOM 2348 O O . ILE A 1 222 ? 2.618 -6.432 1.966 1.00 86.44 222 ILE A O 1
ATOM 2352 N N . ARG A 1 223 ? 3.868 -5.747 3.690 1.00 87.81 223 ARG A N 1
ATOM 2353 C CA . ARG A 1 223 ? 5.147 -6.196 3.132 1.00 87.81 223 ARG A CA 1
ATOM 2354 C C . ARG A 1 223 ? 5.390 -7.653 3.501 1.00 87.81 223 ARG A C 1
ATOM 2356 O O . ARG A 1 223 ? 5.494 -8.004 4.669 1.00 87.81 223 ARG A O 1
ATOM 2363 N N . PHE A 1 224 ? 5.546 -8.503 2.492 1.00 87.31 224 PHE A N 1
ATOM 2364 C CA . PHE A 1 224 ? 5.733 -9.946 2.687 1.00 87.31 224 PHE A CA 1
ATOM 2365 C C . PHE A 1 224 ? 7.139 -10.310 3.213 1.00 87.31 224 PHE A C 1
ATOM 2367 O O . PHE A 1 224 ? 7.385 -11.451 3.581 1.00 87.31 224 PHE A O 1
ATOM 2374 N N . ASN A 1 225 ? 8.078 -9.363 3.237 1.00 85.62 225 ASN A N 1
ATOM 2375 C CA . ASN A 1 225 ? 9.458 -9.571 3.682 1.00 85.62 225 ASN A CA 1
ATOM 2376 C C . ASN A 1 225 ? 9.823 -8.748 4.933 1.00 85.62 225 ASN A C 1
ATOM 2378 O O . ASN A 1 225 ? 11.008 -8.507 5.170 1.00 85.62 225 ASN A O 1
ATOM 2382 N N . GLU A 1 226 ? 8.825 -8.268 5.679 1.00 92.19 226 GLU A N 1
ATOM 2383 C CA . GLU A 1 226 ? 9.033 -7.594 6.966 1.00 92.19 226 GLU A CA 1
ATOM 2384 C C . GLU A 1 226 ? 9.562 -8.609 8.004 1.00 92.19 226 GLU A C 1
ATOM 2386 O O . GLU A 1 226 ? 9.065 -9.747 8.018 1.00 92.19 226 GLU A O 1
ATOM 2391 N N . PRO A 1 227 ? 10.540 -8.252 8.863 1.00 94.62 227 PRO A N 1
ATOM 2392 C CA . PRO A 1 227 ? 11.001 -9.125 9.941 1.00 94.62 227 PRO A CA 1
ATOM 2393 C C . PRO A 1 227 ? 9.845 -9.579 10.839 1.00 94.62 227 PRO A C 1
ATOM 2395 O O . PRO A 1 227 ? 8.897 -8.832 11.077 1.00 94.62 227 PRO A O 1
ATOM 2398 N N . LEU A 1 228 ? 9.908 -10.811 11.359 1.00 94.88 228 LEU A N 1
ATOM 2399 C CA . LEU A 1 228 ? 8.785 -11.399 12.099 1.00 94.88 228 LEU A CA 1
ATOM 2400 C C . LEU A 1 228 ? 8.401 -10.583 13.348 1.00 94.88 228 LEU A C 1
ATOM 2402 O O . LEU A 1 228 ? 7.213 -10.432 13.621 1.00 94.88 228 LEU A O 1
ATOM 2406 N N . LYS A 1 229 ? 9.383 -10.017 14.063 1.00 94.31 229 LYS A N 1
ATOM 2407 C CA . LYS A 1 229 ? 9.173 -9.167 15.250 1.00 94.31 229 LYS A CA 1
ATOM 2408 C C . LYS A 1 229 ? 8.379 -7.898 14.899 1.00 94.31 229 LYS A C 1
ATOM 2410 O O . LYS A 1 229 ? 7.357 -7.620 15.526 1.00 94.31 229 LYS A O 1
ATOM 2415 N N . ASP A 1 230 ? 8.764 -7.210 13.825 1.00 94.75 230 ASP A N 1
ATOM 2416 C CA . ASP A 1 230 ? 8.067 -6.022 13.312 1.00 94.75 230 ASP A CA 1
ATOM 2417 C C . ASP A 1 230 ? 6.672 -6.357 12.766 1.00 94.75 230 ASP A C 1
ATOM 2419 O O . ASP A 1 230 ? 5.696 -5.662 13.055 1.00 94.75 230 ASP A O 1
ATOM 2423 N N . ALA A 1 231 ? 6.542 -7.458 1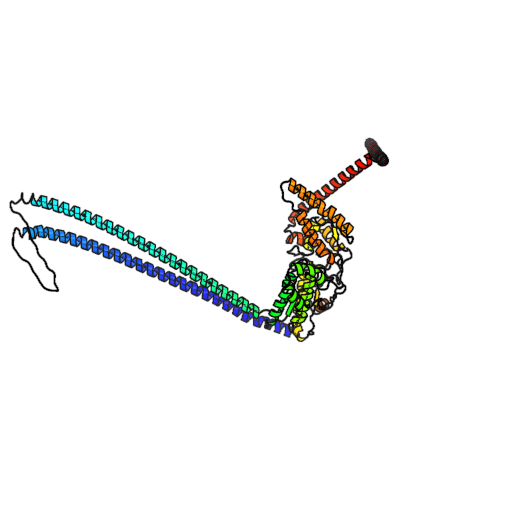2.020 1.00 95.44 231 ALA A N 1
ATOM 2424 C CA . ALA A 1 231 ? 5.260 -7.918 11.495 1.00 95.44 231 ALA A CA 1
ATOM 2425 C C . ALA A 1 231 ? 4.275 -8.273 12.626 1.00 95.44 231 ALA A C 1
ATOM 2427 O O . ALA A 1 231 ? 3.104 -7.899 12.561 1.00 95.44 231 ALA A O 1
ATOM 2428 N N . MET A 1 232 ? 4.741 -8.937 13.691 1.00 95.25 232 MET A N 1
ATOM 2429 C CA . MET A 1 232 ? 3.945 -9.220 14.892 1.00 95.25 232 MET A CA 1
ATOM 2430 C C . MET A 1 232 ? 3.518 -7.932 15.605 1.00 95.25 232 MET A C 1
ATOM 2432 O O . MET A 1 232 ? 2.344 -7.785 15.955 1.00 95.25 232 MET A O 1
ATOM 2436 N N . GLN A 1 233 ? 4.431 -6.968 15.760 1.00 94.88 233 GLN A N 1
ATOM 2437 C CA . GLN A 1 233 ? 4.131 -5.668 16.364 1.00 94.88 233 GLN A CA 1
ATOM 2438 C C . GLN A 1 233 ? 3.047 -4.908 15.575 1.00 94.88 233 GLN A C 1
ATOM 2440 O O . GLN A 1 233 ? 2.084 -4.404 16.159 1.00 94.88 233 GLN A O 1
ATOM 2445 N N . LEU A 1 234 ? 3.178 -4.852 14.246 1.00 95.31 234 LEU A N 1
ATOM 2446 C CA . LEU A 1 234 ? 2.319 -4.054 13.364 1.00 95.31 234 LEU A CA 1
ATOM 2447 C C . LEU A 1 234 ? 0.976 -4.712 13.019 1.00 95.31 234 LEU A C 1
ATOM 2449 O O . LEU A 1 234 ? 0.000 -3.993 12.824 1.00 95.31 234 LEU A O 1
ATOM 2453 N N . ASN A 1 235 ? 0.901 -6.045 12.945 1.00 96.69 235 ASN A N 1
ATOM 2454 C CA . ASN A 1 235 ? -0.324 -6.750 12.541 1.00 96.69 235 ASN A CA 1
ATOM 2455 C C . ASN A 1 235 ? -1.073 -7.397 13.715 1.00 96.69 235 ASN A C 1
ATOM 2457 O O . ASN A 1 235 ? -2.303 -7.432 13.685 1.00 96.69 235 ASN A O 1
ATOM 2461 N N . VAL A 1 236 ? -0.376 -7.876 14.752 1.00 95.94 236 VAL A N 1
ATOM 2462 C CA . VAL A 1 236 ? -0.992 -8.595 15.885 1.00 95.94 236 VAL A CA 1
ATOM 2463 C C . VAL A 1 236 ? -1.138 -7.675 17.098 1.00 95.94 236 VAL A C 1
ATOM 2465 O O . VAL A 1 236 ? -2.258 -7.374 17.506 1.00 95.94 236 VAL A O 1
ATOM 2468 N N . LEU A 1 237 ? -0.037 -7.139 17.633 1.00 95.75 237 LEU A N 1
ATOM 2469 C CA . LEU A 1 237 ? -0.064 -6.292 18.838 1.00 95.75 237 LEU A CA 1
ATOM 2470 C C . LEU A 1 237 ? -0.763 -4.942 18.614 1.00 95.75 237 LEU A C 1
ATOM 2472 O O . LEU A 1 237 ? -1.473 -4.457 19.496 1.00 95.75 237 LEU A O 1
ATOM 2476 N N . ALA A 1 238 ? -0.631 -4.337 17.430 1.00 96.19 238 ALA A N 1
ATOM 2477 C CA . ALA A 1 238 ? -1.425 -3.162 17.067 1.00 96.19 238 ALA A CA 1
ATOM 2478 C C . ALA A 1 238 ? -2.933 -3.478 17.042 1.00 96.19 238 ALA A C 1
ATOM 2480 O O . ALA A 1 238 ? -3.727 -2.718 17.595 1.00 96.19 238 ALA A O 1
ATOM 2481 N N . THR A 1 239 ? -3.327 -4.630 16.485 1.00 96.94 239 THR A N 1
ATOM 2482 C CA . THR A 1 239 ? -4.720 -5.110 16.499 1.00 96.94 239 THR A CA 1
ATOM 2483 C C . THR A 1 239 ? -5.220 -5.319 17.927 1.00 96.94 239 THR A C 1
ATOM 2485 O O . THR A 1 239 ? -6.310 -4.856 18.253 1.00 96.94 239 THR A O 1
ATOM 2488 N N . GLN A 1 240 ? -4.399 -5.890 18.814 1.00 96.38 240 GLN A N 1
ATOM 2489 C CA . GLN A 1 240 ? -4.714 -6.017 20.239 1.00 96.38 240 GLN A CA 1
ATOM 2490 C C . GLN A 1 240 ? -5.002 -4.666 20.901 1.00 96.38 240 GLN A C 1
ATOM 2492 O O . GLN A 1 240 ? -6.001 -4.500 21.598 1.00 96.38 240 GLN A O 1
ATOM 2497 N N . LYS A 1 241 ? -4.152 -3.666 20.644 1.00 96.38 241 LYS A N 1
ATOM 2498 C CA . LYS A 1 241 ? -4.338 -2.300 21.152 1.00 96.38 241 LYS A CA 1
ATOM 2499 C C . LYS A 1 241 ? -5.634 -1.676 20.625 1.00 96.38 241 LYS A C 1
ATOM 2501 O O . LYS A 1 241 ? -6.309 -0.990 21.388 1.00 96.38 241 LYS A O 1
ATOM 2506 N N . MET A 1 242 ? -6.019 -1.946 19.374 1.00 95.69 242 MET A N 1
ATOM 2507 C CA . MET A 1 242 ? -7.290 -1.474 18.805 1.00 95.69 242 MET A CA 1
ATOM 2508 C C . MET A 1 242 ? -8.513 -2.195 19.393 1.00 95.69 242 MET A C 1
ATOM 2510 O O . MET A 1 242 ? -9.518 -1.540 19.650 1.00 95.69 242 MET A O 1
ATOM 2514 N N . VAL A 1 243 ? -8.431 -3.496 19.693 1.00 95.69 243 VAL A N 1
ATOM 2515 C CA . VAL A 1 243 ? -9.495 -4.240 20.404 1.00 95.69 243 VAL A CA 1
ATOM 2516 C C . VAL A 1 243 ? -9.650 -3.733 21.846 1.00 95.69 243 VAL A C 1
ATOM 2518 O O . VAL A 1 243 ? -10.756 -3.416 22.281 1.00 95.69 243 VAL A O 1
ATOM 2521 N N . ASN A 1 244 ? -8.544 -3.547 22.570 1.00 95.00 244 ASN A N 1
ATOM 2522 C CA . ASN A 1 244 ? -8.536 -2.982 23.926 1.00 95.00 244 ASN A CA 1
ATOM 2523 C C . ASN A 1 244 ? -9.053 -1.536 23.985 1.00 95.00 244 ASN A C 1
ATOM 2525 O O . ASN A 1 244 ? -9.632 -1.119 24.990 1.00 95.00 244 ASN A O 1
ATOM 2529 N N . LEU A 1 245 ? -8.854 -0.771 22.913 1.00 92.06 245 LEU A N 1
ATOM 2530 C CA . LEU A 1 245 ? -9.456 0.542 22.719 1.00 92.06 245 LEU A CA 1
ATOM 2531 C C . LEU A 1 245 ? -10.965 0.432 22.434 1.00 92.06 245 LEU A C 1
ATOM 2533 O O . LEU A 1 245 ? -11.749 1.141 23.060 1.00 92.06 245 LEU A O 1
ATOM 2537 N N . ALA A 1 246 ? -11.378 -0.468 21.540 1.00 92.19 246 ALA A N 1
ATOM 2538 C CA . ALA A 1 246 ? -12.778 -0.693 21.183 1.00 92.19 246 ALA A CA 1
ATOM 2539 C C . ALA A 1 246 ? -13.640 -1.078 22.400 1.00 92.19 246 ALA A C 1
ATOM 2541 O O . ALA A 1 246 ? -14.740 -0.554 22.557 1.00 92.19 246 ALA A O 1
ATOM 2542 N N . HIS A 1 247 ? -13.107 -1.878 23.332 1.00 92.06 247 HIS A N 1
ATOM 2543 C CA . HIS A 1 247 ? -13.748 -2.177 24.626 1.00 92.06 247 HIS A CA 1
ATOM 2544 C C . HIS A 1 247 ? -14.038 -0.938 25.495 1.00 92.06 247 HIS A C 1
ATOM 2546 O O . HIS A 1 247 ? -14.898 -0.989 26.371 1.00 92.06 247 HIS A O 1
ATOM 2552 N N . ARG A 1 248 ? -13.348 0.189 25.268 1.00 90.00 248 ARG A N 1
ATOM 2553 C CA . ARG A 1 248 ? -13.567 1.463 25.984 1.00 90.00 248 ARG A CA 1
ATOM 2554 C C . ARG A 1 248 ? -14.555 2.394 25.266 1.00 90.00 248 ARG A C 1
ATOM 2556 O O . ARG A 1 248 ? -14.962 3.401 25.845 1.00 90.00 248 ARG A O 1
ATOM 2563 N N . MET A 1 249 ? -14.957 2.077 24.033 1.00 87.69 249 MET A N 1
ATOM 2564 C CA . MET A 1 249 ? -15.880 2.882 23.228 1.00 87.69 249 MET A CA 1
ATOM 2565 C C . MET A 1 249 ? -17.340 2.535 23.557 1.00 87.69 249 MET A C 1
ATOM 2567 O O . MET A 1 249 ? -17.920 1.601 23.010 1.00 87.69 249 MET A O 1
ATOM 2571 N N . LYS A 1 250 ? -17.960 3.320 24.448 1.00 82.50 250 LYS A N 1
ATOM 2572 C CA . LYS A 1 250 ? -19.311 3.053 24.990 1.00 82.50 250 LYS A CA 1
ATOM 2573 C C . LYS A 1 250 ? -20.432 2.982 23.943 1.00 82.50 250 LYS A C 1
ATOM 2575 O O . LYS A 1 250 ? -21.446 2.340 24.197 1.00 82.50 250 LYS A O 1
ATOM 2580 N N . HIS A 1 251 ? -20.259 3.646 22.801 1.00 84.62 251 HIS A N 1
ATOM 2581 C CA . HIS A 1 251 ? -21.254 3.735 21.725 1.00 84.62 251 HIS A CA 1
ATOM 2582 C C . HIS A 1 251 ? -20.874 2.932 20.473 1.00 84.62 251 HIS A C 1
ATOM 2584 O O . HIS A 1 251 ? -21.488 3.109 19.424 1.00 84.62 251 HIS A O 1
ATOM 2590 N N . LEU A 1 252 ? -19.882 2.040 20.570 1.00 88.62 252 LEU A N 1
ATOM 2591 C CA . LEU A 1 252 ? -19.461 1.222 19.440 1.00 88.62 252 LEU A CA 1
ATOM 2592 C C . LEU A 1 252 ? -20.550 0.202 19.070 1.00 88.62 252 LEU A C 1
ATOM 2594 O O . LEU A 1 252 ? -20.955 -0.640 19.881 1.00 88.62 252 LEU A O 1
ATOM 2598 N N . GLU A 1 253 ? -21.014 0.281 17.825 1.00 89.06 253 GLU A N 1
ATOM 2599 C CA . GLU A 1 253 ? -21.967 -0.647 17.216 1.00 89.06 253 GLU A CA 1
ATOM 2600 C C . GLU A 1 253 ? -21.264 -1.791 16.496 1.00 89.06 253 GLU A C 1
ATOM 2602 O O . GLU A 1 253 ? -21.745 -2.921 16.574 1.00 89.06 253 GLU A O 1
ATOM 2607 N N . VAL A 1 254 ? -20.141 -1.523 15.815 1.00 93.00 254 VAL A N 1
ATOM 2608 C CA . VAL A 1 254 ? -19.388 -2.530 15.046 1.00 93.00 254 VAL A CA 1
ATOM 2609 C C . VAL A 1 254 ? -17.889 -2.238 15.016 1.00 93.00 254 VAL A C 1
ATOM 2611 O O . VAL A 1 254 ? -17.474 -1.114 14.730 1.00 93.00 254 VAL A O 1
ATOM 2614 N N . PHE A 1 255 ? -17.077 -3.279 15.202 1.00 95.00 255 PHE A N 1
ATOM 2615 C CA . PHE A 1 255 ? -15.652 -3.286 14.868 1.00 95.00 255 PHE A CA 1
ATOM 2616 C C . PHE A 1 255 ? -15.421 -4.190 13.648 1.00 95.00 255 PHE A C 1
ATOM 2618 O O . PHE A 1 255 ? -15.725 -5.379 13.677 1.00 95.00 255 PHE A O 1
ATOM 2625 N N . ILE A 1 256 ? -14.881 -3.643 12.565 1.00 97.44 256 ILE A N 1
ATOM 2626 C CA . ILE A 1 256 ? -14.492 -4.395 11.373 1.00 97.44 256 ILE A CA 1
ATOM 2627 C C . ILE A 1 256 ? -12.975 -4.511 11.334 1.00 97.44 256 ILE A C 1
ATOM 2629 O O . ILE A 1 256 ? -12.278 -3.501 11.414 1.00 97.44 256 ILE A O 1
ATOM 2633 N N . HIS A 1 257 ? -12.456 -5.724 11.159 1.00 98.19 257 HIS A N 1
ATOM 2634 C CA . HIS A 1 257 ? -11.038 -5.948 10.891 1.00 98.19 257 HIS A CA 1
ATOM 2635 C C . HIS A 1 257 ? -10.810 -6.356 9.438 1.00 98.19 257 HIS A C 1
ATOM 2637 O O . HIS A 1 257 ? -11.456 -7.279 8.945 1.00 98.19 257 HIS A O 1
ATOM 2643 N N . VAL A 1 258 ? -9.848 -5.719 8.769 1.00 98.31 258 VAL A N 1
ATOM 2644 C CA . VAL A 1 258 ? -9.413 -6.140 7.432 1.00 98.31 258 VAL A CA 1
ATOM 2645 C C . VAL A 1 258 ? -8.208 -7.070 7.558 1.00 98.31 258 VAL A C 1
ATOM 2647 O O . VAL A 1 258 ? -7.098 -6.650 7.895 1.00 98.31 258 VAL A O 1
ATOM 2650 N N . SER A 1 259 ? -8.440 -8.348 7.278 1.00 97.88 259 SER A N 1
ATOM 2651 C CA . SER A 1 259 ? -7.433 -9.401 7.155 1.00 97.88 259 SER A CA 1
ATOM 2652 C C . SER A 1 259 ? -7.008 -9.542 5.679 1.00 97.88 259 SER A C 1
ATOM 2654 O O . SER A 1 259 ? -6.814 -8.541 4.991 1.00 97.88 259 SER A O 1
ATOM 2656 N N . THR A 1 260 ? -6.831 -10.763 5.179 1.00 97.12 260 THR A N 1
ATOM 2657 C CA . THR A 1 260 ? -6.646 -11.104 3.763 1.00 97.12 260 THR A CA 1
ATOM 2658 C C . THR A 1 260 ? -7.134 -12.529 3.518 1.00 97.12 260 THR A C 1
ATOM 2660 O O . THR A 1 260 ? -7.032 -13.376 4.405 1.00 97.12 260 THR A O 1
ATOM 2663 N N . ALA A 1 261 ? -7.628 -12.813 2.312 1.00 96.69 261 ALA A N 1
ATOM 2664 C CA . ALA A 1 261 ? -7.969 -14.167 1.875 1.00 96.69 261 ALA A CA 1
ATOM 2665 C C . ALA A 1 261 ? -6.785 -15.134 2.085 1.00 96.69 261 ALA A C 1
ATOM 2667 O O . ALA A 1 261 ? -6.947 -16.255 2.557 1.00 96.69 261 ALA A O 1
ATOM 2668 N N . TYR A 1 262 ? -5.559 -14.647 1.880 1.00 95.50 262 TYR A N 1
ATOM 2669 C CA . TYR A 1 262 ? -4.334 -15.436 1.988 1.00 95.50 262 TYR A CA 1
ATOM 2670 C C . TYR A 1 262 ? -3.844 -15.725 3.418 1.00 95.50 262 TYR A C 1
ATOM 2672 O O . TYR A 1 262 ? -2.772 -16.306 3.570 1.00 95.50 262 TYR A O 1
ATOM 2680 N N . ALA A 1 263 ? -4.577 -15.357 4.476 1.00 95.19 263 ALA A N 1
ATOM 2681 C CA . ALA A 1 263 ? -4.165 -15.644 5.858 1.00 95.19 263 ALA A CA 1
ATOM 2682 C C . ALA A 1 263 ? -3.957 -17.158 6.092 1.00 95.19 263 ALA A C 1
ATOM 2684 O O . ALA A 1 263 ? -3.016 -17.574 6.773 1.00 95.19 263 ALA A O 1
ATOM 2685 N N . HIS A 1 264 ? -4.790 -17.975 5.440 1.00 94.62 264 HIS A N 1
ATOM 2686 C CA . HIS A 1 264 ? -4.768 -19.439 5.513 1.00 94.62 264 HIS A CA 1
ATOM 2687 C C . HIS A 1 264 ? -4.501 -20.085 4.146 1.00 94.62 264 HIS A C 1
ATOM 2689 O O . HIS A 1 264 ? -5.098 -21.099 3.804 1.00 94.62 264 HIS A O 1
ATOM 2695 N N . CYS A 1 265 ? -3.618 -19.471 3.344 1.00 94.00 265 CYS A N 1
ATOM 2696 C CA . CYS A 1 265 ? -3.238 -19.963 2.010 1.00 94.00 265 CYS A CA 1
ATOM 2697 C C . CYS A 1 265 ? -2.487 -21.310 1.998 1.00 94.00 265 CYS A C 1
ATOM 2699 O O . CYS A 1 265 ? -2.324 -21.890 0.930 1.00 94.00 265 CYS A O 1
ATOM 2701 N N . ASP A 1 266 ? -2.107 -21.822 3.171 1.00 92.94 266 ASP A N 1
ATOM 2702 C CA . ASP A 1 266 ? -1.665 -23.198 3.446 1.00 92.94 266 ASP A CA 1
ATOM 2703 C C . ASP A 1 266 ? -2.782 -24.254 3.299 1.00 92.94 266 ASP A C 1
ATOM 2705 O O . ASP A 1 266 ? -2.543 -25.441 3.488 1.00 92.94 266 ASP A O 1
ATOM 2709 N N . ARG A 1 267 ? -4.014 -23.845 2.972 1.00 93.75 267 ARG A N 1
ATOM 2710 C CA . ARG A 1 267 ? -5.159 -24.728 2.705 1.00 93.75 267 ARG A CA 1
ATOM 2711 C C . ARG A 1 267 ? -5.640 -24.539 1.273 1.00 93.75 267 ARG A C 1
ATOM 2713 O O . ARG A 1 267 ? -5.634 -23.419 0.780 1.00 93.75 267 ARG A O 1
ATOM 2720 N N . GLU A 1 268 ? -6.123 -25.603 0.634 1.00 92.44 268 GLU A N 1
ATOM 2721 C CA . GLU A 1 268 ? -6.743 -25.516 -0.700 1.00 92.44 268 GLU A CA 1
ATOM 2722 C C . GLU A 1 268 ? -8.155 -24.908 -0.638 1.00 92.44 268 GLU A C 1
ATOM 2724 O O . GLU A 1 268 ? -8.468 -23.986 -1.390 1.00 92.44 268 GLU A O 1
ATOM 2729 N N . LEU A 1 269 ? -8.989 -25.400 0.286 1.00 96.06 269 LEU A N 1
ATOM 2730 C CA . LEU A 1 269 ? -10.316 -24.863 0.597 1.00 96.06 269 LEU A CA 1
ATOM 2731 C C . LEU A 1 269 ? -10.221 -23.909 1.792 1.00 96.06 269 LEU A C 1
ATOM 2733 O O . LEU A 1 269 ? -9.738 -24.290 2.861 1.00 96.06 269 LEU A O 1
ATOM 2737 N N . ILE A 1 270 ? -10.701 -22.678 1.610 1.00 96.19 270 ILE A N 1
ATOM 2738 C CA . ILE A 1 270 ? -10.674 -21.624 2.626 1.00 96.19 270 ILE A CA 1
ATOM 2739 C C . ILE A 1 270 ? -12.098 -21.114 2.850 1.00 96.19 270 ILE A C 1
ATOM 2741 O O . ILE A 1 270 ? -12.683 -20.395 2.037 1.00 96.19 270 ILE A O 1
ATOM 2745 N N . GLU A 1 271 ? -12.654 -21.501 3.990 1.00 96.56 271 GLU A N 1
ATOM 2746 C CA . GLU A 1 271 ? -14.003 -21.165 4.426 1.00 96.56 271 GLU A CA 1
ATOM 2747 C C . GLU A 1 271 ? -14.042 -19.835 5.187 1.00 96.56 271 GLU A C 1
ATOM 2749 O O . GLU A 1 271 ? -13.030 -19.296 5.650 1.00 96.56 271 GLU A O 1
ATOM 2754 N N . GLU A 1 272 ? -15.250 -19.315 5.373 1.00 96.06 272 GLU A N 1
ATOM 2755 C CA . GLU A 1 272 ? -15.524 -18.071 6.091 1.00 96.06 272 GLU A CA 1
ATOM 2756 C C . GLU A 1 272 ? -15.598 -18.274 7.616 1.00 96.06 272 GLU A C 1
ATOM 2758 O O . GLU A 1 272 ? -16.507 -17.804 8.303 1.00 96.06 272 GLU A O 1
ATOM 2763 N N . VAL A 1 273 ? -14.586 -18.963 8.150 1.00 95.12 273 VAL A N 1
ATOM 2764 C CA . VAL A 1 273 ? -14.379 -19.234 9.579 1.00 95.12 273 VAL A CA 1
ATOM 2765 C C . VAL A 1 273 ? -12.981 -18.796 10.018 1.00 95.12 273 VAL A C 1
ATOM 2767 O O . VAL A 1 273 ? -12.060 -18.687 9.203 1.00 95.12 273 VAL A O 1
ATOM 2770 N N . VAL A 1 274 ? -12.789 -18.561 11.318 1.00 94.44 274 VAL A N 1
ATOM 2771 C CA . VAL A 1 274 ? -11.457 -18.307 11.888 1.00 94.44 274 VAL A CA 1
ATOM 2772 C C . VAL A 1 274 ? -10.798 -19.636 12.261 1.00 94.44 274 VAL A C 1
ATOM 2774 O O . VAL A 1 274 ? -11.150 -20.262 13.259 1.00 94.44 274 VAL A O 1
ATOM 2777 N N . TYR A 1 275 ? -9.830 -20.068 11.451 1.00 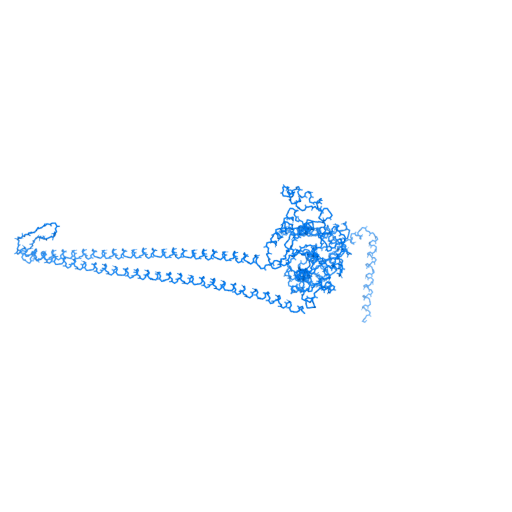93.25 275 TYR A N 1
ATOM 2778 C CA . TYR A 1 275 ? -9.095 -21.316 11.671 1.00 93.25 275 TYR A CA 1
ATOM 2779 C C . TYR A 1 275 ? -8.168 -21.238 12.895 1.00 93.25 275 TYR A C 1
ATOM 2781 O O . TYR A 1 275 ? -7.592 -20.170 13.131 1.00 93.25 275 TYR A O 1
ATOM 2789 N N . PRO A 1 276 ? -7.988 -22.338 13.660 1.00 87.62 276 PRO A N 1
ATOM 2790 C CA . PRO A 1 276 ? -7.054 -22.407 14.787 1.00 87.62 276 PRO A CA 1
ATOM 2791 C C . PRO A 1 276 ? -5.640 -21.924 14.422 1.00 87.62 276 PRO A C 1
ATOM 2793 O O . PRO A 1 276 ? -5.194 -22.156 13.295 1.00 87.62 276 PRO A O 1
ATOM 2796 N N . PRO A 1 277 ? -4.916 -21.267 15.347 1.00 76.12 277 PRO A N 1
ATOM 2797 C CA . PRO A 1 277 ? -3.598 -20.732 15.047 1.00 76.12 277 PRO A CA 1
ATOM 2798 C C . PRO A 1 277 ? -2.557 -21.861 14.989 1.00 76.12 277 PRO A C 1
ATOM 2800 O O . PRO A 1 277 ? -2.691 -22.850 15.712 1.00 76.12 277 PRO A O 1
ATOM 2803 N N . PRO A 1 278 ? -1.466 -21.698 14.219 1.00 74.00 278 PRO A N 1
ATOM 2804 C CA . PRO A 1 278 ? -0.346 -22.639 14.252 1.00 74.00 278 PRO A CA 1
ATOM 2805 C C . PRO A 1 278 ? 0.398 -22.616 15.601 1.00 74.00 278 PRO A C 1
ATOM 2807 O O . PRO A 1 278 ? 0.965 -23.624 16.011 1.00 74.00 278 PRO A O 1
ATOM 2810 N N . VAL A 1 279 ? 0.406 -21.466 16.291 1.00 86.19 279 VAL A N 1
ATOM 2811 C CA . VAL A 1 279 ? 1.053 -21.242 17.595 1.00 86.19 279 VAL A CA 1
ATOM 2812 C C . VAL A 1 279 ? 0.226 -20.229 18.395 1.00 86.19 279 VAL A C 1
ATOM 2814 O O . VAL A 1 279 ? -0.315 -19.284 17.825 1.00 86.19 279 VAL A O 1
ATOM 2817 N N . ASP A 1 280 ? 0.155 -20.393 19.716 1.00 89.25 280 ASP A N 1
ATOM 2818 C CA . ASP A 1 280 ? -0.387 -19.382 20.635 1.00 89.25 280 ASP A CA 1
ATOM 2819 C C . ASP A 1 280 ? 0.371 -18.049 20.480 1.00 89.25 280 ASP A C 1
ATOM 2821 O O . ASP A 1 280 ? 1.574 -17.965 20.752 1.00 89.25 280 ASP A O 1
ATOM 2825 N N . TYR A 1 281 ? -0.332 -17.004 20.033 1.00 89.50 281 TYR A N 1
ATOM 2826 C CA . TYR A 1 281 ? 0.281 -15.710 19.742 1.00 89.50 281 TYR A CA 1
ATOM 2827 C C . TYR A 1 281 ? 0.875 -15.046 20.988 1.00 89.50 281 TYR A C 1
ATOM 2829 O O . TYR A 1 281 ? 1.852 -14.318 20.838 1.00 89.50 281 TYR A O 1
ATOM 2837 N N . ARG A 1 282 ? 0.343 -15.303 22.197 1.00 90.44 282 ARG A N 1
ATOM 2838 C CA . ARG A 1 282 ? 0.875 -14.723 23.444 1.00 90.44 282 ARG A CA 1
ATOM 2839 C C . ARG A 1 282 ? 2.267 -15.274 23.718 1.00 90.44 282 ARG A C 1
ATOM 2841 O O . ARG A 1 282 ? 3.229 -14.518 23.731 1.00 90.44 282 ARG A O 1
ATOM 2848 N N . LYS A 1 283 ? 2.391 -16.605 23.741 1.00 92.06 283 LYS A N 1
ATOM 2849 C CA . LYS A 1 283 ? 3.683 -17.295 23.894 1.00 92.06 283 LYS A CA 1
ATOM 2850 C C . LYS A 1 283 ? 4.686 -16.876 22.825 1.00 92.06 283 LYS A C 1
ATOM 2852 O O . LYS A 1 283 ? 5.871 -16.749 23.120 1.00 92.06 283 LYS A O 1
ATOM 2857 N N . LEU A 1 284 ? 4.232 -16.663 21.587 1.00 92.19 284 LEU A N 1
ATOM 2858 C CA . LEU A 1 284 ? 5.096 -16.180 20.512 1.00 92.19 284 LEU A CA 1
ATOM 2859 C C . LEU A 1 284 ? 5.569 -14.737 20.750 1.00 92.19 284 LEU A C 1
ATOM 2861 O O . LEU A 1 284 ? 6.738 -14.460 20.510 1.00 92.19 284 LEU A O 1
ATOM 2865 N N . ILE A 1 285 ? 4.709 -13.836 21.235 1.00 90.75 285 ILE A N 1
ATOM 2866 C CA . ILE A 1 285 ? 5.094 -12.465 21.613 1.00 90.75 285 ILE A CA 1
ATOM 2867 C C . ILE A 1 285 ? 6.136 -12.499 22.732 1.00 90.75 285 ILE A C 1
ATOM 2869 O O . ILE A 1 285 ? 7.224 -11.960 22.536 1.00 90.75 285 ILE A O 1
ATOM 2873 N N . ASP A 1 286 ? 5.848 -13.204 23.831 1.00 91.25 286 ASP A N 1
ATOM 2874 C CA . ASP A 1 286 ? 6.751 -13.339 24.983 1.00 91.25 286 ASP A CA 1
ATOM 2875 C C . ASP A 1 286 ? 8.124 -13.881 24.545 1.00 91.25 286 ASP A C 1
ATOM 2877 O O . ASP A 1 286 ? 9.173 -13.422 24.987 1.00 91.25 286 ASP A O 1
ATOM 2881 N N . THR A 1 287 ? 8.120 -14.844 23.617 1.00 91.50 287 THR A N 1
ATOM 2882 C CA . THR A 1 287 ? 9.329 -15.446 23.039 1.00 91.50 287 THR A CA 1
ATOM 2883 C C . THR A 1 287 ? 10.100 -14.461 22.152 1.00 91.50 287 THR A C 1
ATOM 2885 O O . THR A 1 287 ? 11.320 -14.371 22.244 1.00 91.50 287 THR A O 1
ATOM 2888 N N . LEU A 1 288 ? 9.412 -13.703 21.294 1.00 92.19 288 LEU A N 1
ATOM 2889 C CA . LEU A 1 288 ? 10.042 -12.744 20.382 1.00 92.19 288 LEU A CA 1
ATOM 2890 C C . LEU A 1 288 ? 10.555 -11.483 21.089 1.00 92.19 288 LEU A C 1
ATOM 2892 O O . LEU A 1 288 ? 11.417 -10.806 20.530 1.00 92.19 288 LEU A O 1
ATOM 2896 N N . GLU A 1 289 ? 10.047 -11.146 22.277 1.00 89.75 289 GLU A N 1
ATOM 2897 C CA . GLU A 1 289 ? 10.443 -9.943 23.015 1.00 89.75 289 GLU A CA 1
ATOM 2898 C C . GLU A 1 289 ? 11.927 -9.981 23.413 1.00 89.75 289 GLU A C 1
ATOM 2900 O O . GLU A 1 289 ? 12.676 -9.072 23.037 1.00 89.75 289 GLU A O 1
ATOM 2905 N N . TRP A 1 290 ? 12.371 -11.061 24.069 1.00 89.25 290 TRP A N 1
ATOM 2906 C CA . TRP A 1 290 ? 13.749 -11.220 24.559 1.00 89.25 290 TRP A CA 1
ATOM 2907 C C . TRP A 1 290 ? 14.749 -11.734 23.513 1.00 89.25 290 TRP A C 1
ATOM 2909 O O . TRP A 1 290 ? 15.954 -11.557 23.688 1.00 89.25 290 TRP A O 1
ATOM 2919 N N . MET A 1 291 ? 14.283 -12.376 22.438 1.00 92.62 291 MET A N 1
ATOM 2920 C CA . MET A 1 291 ? 15.167 -12.904 21.396 1.00 92.62 291 MET A CA 1
ATOM 2921 C C . MET A 1 291 ? 15.811 -11.801 20.550 1.00 92.62 291 MET A C 1
ATOM 2923 O O . MET A 1 291 ? 15.170 -10.807 20.191 1.00 92.62 291 MET A O 1
ATOM 2927 N N . ASP A 1 292 ? 17.071 -12.029 20.172 1.00 93.25 292 ASP A N 1
ATOM 2928 C CA . ASP A 1 292 ? 17.798 -11.190 19.226 1.00 93.25 292 ASP A CA 1
ATOM 2929 C C . ASP A 1 292 ? 17.319 -11.405 17.780 1.00 93.25 292 ASP A C 1
ATOM 2931 O O . ASP A 1 292 ? 16.894 -12.497 17.385 1.00 93.25 292 ASP A O 1
ATOM 2935 N N . ASP A 1 293 ? 17.425 -10.363 16.955 1.00 93.12 293 ASP A N 1
ATOM 2936 C CA . ASP A 1 293 ? 16.885 -10.370 15.590 1.00 93.12 293 ASP A CA 1
ATOM 2937 C C . ASP A 1 293 ? 17.523 -11.442 14.690 1.00 93.12 293 ASP A C 1
ATOM 2939 O O . ASP A 1 293 ? 16.880 -11.946 13.762 1.00 93.12 293 ASP A O 1
ATOM 2943 N N . LYS A 1 294 ? 18.774 -11.842 14.964 1.00 94.31 294 LYS A N 1
ATOM 2944 C CA . LYS A 1 294 ? 19.457 -12.891 14.202 1.00 94.31 294 LYS A CA 1
ATOM 2945 C C . LYS A 1 294 ? 18.854 -14.255 14.536 1.00 94.31 294 LYS A C 1
ATOM 2947 O O . LYS A 1 294 ? 18.516 -14.988 13.605 1.00 94.31 294 LYS A O 1
ATOM 2952 N N . LEU A 1 295 ? 18.644 -14.577 15.811 1.00 94.12 295 LEU A N 1
ATOM 2953 C CA . LEU A 1 295 ? 17.951 -15.796 16.235 1.00 94.12 295 LEU A CA 1
ATOM 2954 C C . LEU A 1 295 ? 16.504 -15.844 15.712 1.00 94.12 295 LEU A C 1
ATOM 2956 O O . LEU A 1 295 ? 16.089 -16.866 15.158 1.00 94.12 295 LEU A O 1
ATOM 2960 N N . VAL A 1 296 ? 15.769 -14.726 15.776 1.00 94.50 296 VAL A N 1
ATOM 2961 C CA . VAL A 1 296 ? 14.425 -14.609 15.178 1.00 94.50 296 VAL A CA 1
ATOM 2962 C C . VAL A 1 296 ? 14.467 -14.892 13.672 1.00 94.50 296 VAL A C 1
ATOM 2964 O O . VAL A 1 296 ? 13.650 -15.668 13.170 1.00 94.50 296 VAL A O 1
ATOM 2967 N N . SER A 1 297 ? 15.433 -14.328 12.938 1.00 93.81 297 SER A N 1
ATOM 2968 C CA . SER A 1 297 ? 15.566 -14.553 11.490 1.00 93.81 297 SER A CA 1
ATOM 2969 C C . SER A 1 297 ? 15.848 -16.019 11.128 1.00 93.81 297 SER A C 1
ATOM 2971 O O . SER A 1 297 ? 15.329 -16.508 10.126 1.00 93.81 297 SER A O 1
ATOM 2973 N N . LEU A 1 298 ? 16.602 -16.740 11.968 1.00 94.00 298 LEU A N 1
ATOM 2974 C CA . LEU A 1 298 ? 16.925 -18.158 11.776 1.00 94.00 298 LEU A CA 1
ATOM 2975 C C . LEU A 1 298 ? 15.725 -19.076 12.049 1.00 94.00 298 LEU A C 1
ATOM 2977 O O . LEU A 1 298 ? 15.564 -20.087 11.368 1.00 94.00 298 LEU A O 1
ATOM 2981 N N . MET A 1 299 ? 14.867 -18.730 13.014 1.00 92.81 299 MET A N 1
ATOM 2982 C CA . MET A 1 299 ? 13.675 -19.526 13.338 1.00 92.81 299 MET A CA 1
ATOM 2983 C C . MET A 1 299 ? 12.448 -19.175 12.497 1.00 92.81 299 MET A C 1
ATOM 2985 O O . MET A 1 299 ? 11.580 -20.032 12.325 1.00 92.81 299 MET A O 1
ATOM 2989 N N . THR A 1 300 ? 12.377 -17.962 11.938 1.00 94.19 300 THR A N 1
ATOM 2990 C CA . THR A 1 300 ? 11.230 -17.491 11.141 1.00 94.19 300 THR A CA 1
ATOM 2991 C C . THR A 1 300 ? 10.781 -18.511 10.079 1.00 94.19 300 THR A C 1
ATOM 2993 O O . THR A 1 300 ? 9.600 -18.848 10.095 1.00 94.19 300 THR A O 1
ATOM 2996 N N . PRO A 1 301 ? 11.652 -19.101 9.229 1.00 93.56 301 PRO A N 1
ATOM 2997 C CA . PRO A 1 301 ? 11.218 -20.091 8.235 1.00 93.56 301 PRO A CA 1
ATOM 2998 C C . PRO A 1 301 ? 10.506 -21.309 8.841 1.00 93.56 301 PRO A C 1
ATOM 3000 O O . PRO A 1 301 ? 9.539 -21.803 8.272 1.00 93.56 301 PRO A O 1
ATOM 3003 N N . LYS A 1 302 ? 10.942 -21.771 10.022 1.00 92.31 302 LYS A N 1
ATOM 3004 C CA . LYS A 1 302 ? 10.329 -22.909 10.723 1.00 92.31 302 LYS A CA 1
ATOM 3005 C C . LYS A 1 302 ? 9.004 -22.537 11.399 1.00 92.31 302 LYS A C 1
ATOM 3007 O O . LYS A 1 302 ? 8.138 -23.394 11.523 1.00 92.31 302 LYS A O 1
ATOM 3012 N N . LEU A 1 303 ? 8.839 -21.277 11.812 1.00 92.19 303 LEU A N 1
ATOM 3013 C CA . LEU A 1 303 ? 7.590 -20.755 12.380 1.00 92.19 303 LEU A CA 1
ATOM 3014 C C . LEU A 1 303 ? 6.510 -20.520 11.315 1.00 92.19 303 LEU A C 1
ATOM 3016 O O . LEU A 1 303 ? 5.336 -20.741 11.596 1.00 92.19 303 LEU A O 1
ATOM 3020 N N . LEU A 1 304 ? 6.893 -20.100 10.102 1.00 92.50 304 LEU A N 1
ATOM 3021 C CA . LEU A 1 304 ? 5.957 -19.915 8.984 1.00 92.50 304 LEU A CA 1
ATOM 3022 C C . LEU A 1 304 ? 5.353 -21.244 8.497 1.00 92.50 304 LEU A C 1
ATOM 3024 O O . LEU A 1 304 ? 4.194 -21.271 8.073 1.00 92.50 304 LEU A O 1
ATOM 3028 N N . GLY A 1 305 ? 6.121 -22.336 8.571 1.00 90.56 305 GLY A N 1
ATOM 3029 C CA . GLY A 1 305 ? 5.711 -23.641 8.056 1.00 90.56 305 GLY A CA 1
ATOM 3030 C C . GLY A 1 305 ? 5.500 -23.584 6.544 1.00 90.56 305 GLY A C 1
ATOM 3031 O O . GLY A 1 305 ? 6.394 -23.185 5.804 1.00 90.56 305 GLY A O 1
ATOM 3032 N N . GLU A 1 306 ? 4.304 -23.952 6.090 1.00 90.38 306 GLU A N 1
ATOM 3033 C CA . GLU A 1 306 ? 3.927 -23.940 4.668 1.00 90.38 306 GLU A CA 1
ATOM 3034 C C . GLU A 1 306 ? 3.506 -22.550 4.152 1.00 90.38 306 GLU A C 1
ATOM 3036 O O . GLU A 1 306 ? 3.313 -22.365 2.949 1.00 90.38 306 GLU A O 1
ATOM 3041 N N . ARG A 1 307 ? 3.386 -21.544 5.035 1.00 92.25 307 ARG A N 1
ATOM 3042 C CA . ARG A 1 307 ? 3.018 -20.179 4.629 1.00 92.25 307 ARG A CA 1
ATOM 3043 C C . ARG A 1 307 ? 4.184 -19.479 3.922 1.00 92.25 307 ARG A C 1
ATOM 3045 O O . ARG A 1 307 ? 5.314 -19.511 4.409 1.00 92.25 307 ARG A O 1
ATOM 3052 N N . PRO A 1 308 ? 3.923 -18.741 2.830 1.00 92.62 308 PRO A N 1
ATOM 3053 C CA . PRO A 1 308 ? 4.972 -18.156 1.995 1.00 92.62 308 PRO A CA 1
ATOM 3054 C C . PRO A 1 308 ? 5.711 -16.970 2.630 1.00 92.62 308 PRO A C 1
ATOM 3056 O O . PRO A 1 308 ? 6.752 -16.564 2.114 1.00 92.62 308 PRO A O 1
ATOM 3059 N N . ASN A 1 309 ? 5.154 -16.334 3.669 1.00 94.38 309 ASN A N 1
ATOM 3060 C CA . ASN A 1 309 ? 5.687 -15.082 4.212 1.00 94.38 309 ASN A CA 1
ATOM 3061 C C . ASN A 1 309 ? 5.142 -14.699 5.601 1.00 94.38 309 ASN A C 1
ATOM 3063 O O . ASN A 1 309 ? 4.104 -15.184 6.050 1.00 94.38 309 ASN A O 1
ATOM 3067 N N . THR A 1 310 ? 5.813 -13.740 6.250 1.00 95.12 310 THR A N 1
ATOM 3068 C CA . THR A 1 310 ? 5.423 -13.175 7.556 1.00 95.12 310 THR A CA 1
ATOM 3069 C C . THR A 1 310 ? 4.089 -12.425 7.524 1.00 95.12 310 THR A C 1
ATOM 3071 O O . THR A 1 310 ? 3.390 -12.386 8.536 1.00 95.12 310 THR A O 1
ATOM 3074 N N . TYR A 1 311 ? 3.682 -11.872 6.378 1.00 95.19 311 TYR A N 1
ATOM 3075 C CA . TYR A 1 311 ? 2.401 -11.172 6.233 1.00 95.19 311 TYR A CA 1
ATOM 3076 C C . TYR A 1 311 ? 1.196 -12.107 6.427 1.00 95.19 311 TYR A C 1
ATOM 3078 O O . TYR A 1 311 ? 0.365 -11.863 7.299 1.00 95.19 311 TYR A O 1
ATOM 3086 N N . THR A 1 312 ? 1.128 -13.199 5.663 1.00 95.25 312 THR A N 1
ATOM 3087 C CA . THR A 1 312 ? 0.047 -14.200 5.749 1.00 95.25 312 THR A CA 1
ATOM 3088 C C . THR A 1 312 ? -0.029 -14.826 7.143 1.00 95.25 312 THR A C 1
ATOM 3090 O O . THR A 1 312 ? -1.101 -14.870 7.744 1.00 95.25 312 THR A O 1
ATOM 3093 N N . TYR A 1 313 ? 1.124 -15.192 7.710 1.00 95.25 313 TYR A N 1
ATOM 3094 C CA . TYR A 1 313 ? 1.242 -15.719 9.072 1.00 95.25 313 TYR A CA 1
ATOM 3095 C C . TYR A 1 313 ? 0.729 -14.747 10.147 1.00 95.25 313 TYR A C 1
ATOM 3097 O O . TYR A 1 313 ? -0.107 -15.112 10.973 1.00 95.25 313 TYR A O 1
ATOM 3105 N N . THR A 1 314 ? 1.170 -13.486 10.126 1.00 96.25 314 THR A N 1
ATOM 3106 C CA . THR A 1 314 ? 0.744 -12.501 11.137 1.00 96.25 314 THR A CA 1
ATOM 3107 C C . THR A 1 314 ? -0.706 -12.055 10.968 1.00 96.25 314 THR A C 1
ATOM 3109 O O . THR A 1 314 ? -1.353 -11.737 11.963 1.00 96.25 314 THR A O 1
ATOM 3112 N N . LYS A 1 315 ? -1.264 -12.098 9.750 1.00 96.44 315 LYS A N 1
ATOM 3113 C CA . LYS A 1 315 ? -2.707 -11.920 9.536 1.00 96.44 315 LYS A CA 1
ATOM 3114 C C . LYS A 1 315 ? -3.524 -13.069 10.130 1.00 96.44 315 LYS A C 1
ATOM 3116 O O . LYS A 1 315 ? -4.469 -12.786 10.856 1.00 96.44 315 LYS A O 1
ATOM 3121 N N . ALA A 1 316 ? -3.121 -14.330 9.947 1.00 95.81 316 ALA A N 1
ATOM 3122 C CA . ALA A 1 316 ? -3.777 -15.467 10.608 1.00 95.81 316 ALA A CA 1
ATOM 3123 C C . ALA A 1 316 ? -3.770 -15.349 12.145 1.00 95.81 316 ALA A C 1
ATOM 3125 O O . ALA A 1 316 ? -4.792 -15.578 12.792 1.00 95.81 316 ALA A O 1
ATOM 3126 N N . LEU A 1 317 ? -2.643 -14.930 12.734 1.00 96.06 317 LEU A N 1
ATOM 3127 C CA . LEU A 1 317 ? -2.552 -14.691 14.179 1.00 96.06 317 LEU A CA 1
ATOM 3128 C C . LEU A 1 317 ? -3.417 -13.508 14.646 1.00 96.06 317 LEU A C 1
ATOM 3130 O O . LEU A 1 317 ? -3.979 -13.570 15.737 1.00 96.06 317 LEU A O 1
ATOM 3134 N N . ALA A 1 318 ? -3.576 -12.457 13.835 1.00 96.44 318 ALA A N 1
ATOM 3135 C CA . ALA A 1 318 ? -4.446 -11.324 14.157 1.00 96.44 318 ALA A CA 1
ATOM 3136 C C . ALA A 1 318 ? -5.940 -11.707 14.176 1.00 96.44 318 ALA A C 1
ATOM 3138 O O . ALA A 1 318 ? -6.669 -11.268 15.065 1.00 96.44 318 ALA A O 1
ATOM 3139 N N . GLU A 1 319 ? -6.395 -12.567 13.256 1.00 96.62 319 GLU A N 1
ATOM 3140 C CA . GLU A 1 319 ? -7.763 -13.114 13.285 1.00 96.62 319 GLU A CA 1
ATOM 3141 C C . GLU A 1 319 ? -8.020 -13.931 14.557 1.00 96.62 319 GLU A C 1
ATOM 3143 O O . GLU A 1 319 ? -9.078 -13.816 15.175 1.00 96.62 319 GLU A O 1
ATOM 3148 N N . GLN A 1 320 ? -7.032 -14.725 14.973 1.00 93.94 320 GLN A N 1
ATOM 3149 C CA . GLN A 1 320 ? -7.095 -15.530 16.191 1.00 93.94 320 GLN A CA 1
ATOM 3150 C C . GLN A 1 320 ? -7.085 -14.686 17.465 1.00 93.94 320 GLN A C 1
ATOM 3152 O O . GLN A 1 320 ? -7.878 -14.938 18.371 1.00 93.94 320 GLN A O 1
ATOM 3157 N N . LEU A 1 321 ? -6.270 -13.631 17.508 1.00 95.50 321 LEU A N 1
ATOM 3158 C CA . LEU A 1 321 ? -6.311 -12.643 18.581 1.00 95.50 321 LEU A CA 1
ATOM 3159 C C . LEU A 1 321 ? -7.702 -12.010 18.697 1.00 95.50 321 LEU A C 1
ATOM 3161 O O . LEU A 1 321 ? -8.244 -11.916 19.795 1.00 95.50 321 LEU A O 1
ATOM 3165 N N . ILE A 1 322 ? -8.310 -11.621 17.572 1.00 95.25 322 ILE A N 1
ATOM 3166 C CA . ILE A 1 322 ? -9.672 -11.074 17.555 1.00 95.25 322 ILE A CA 1
ATOM 3167 C C . ILE A 1 322 ? -10.669 -12.099 18.093 1.00 95.25 322 ILE A C 1
ATOM 3169 O O . ILE A 1 322 ? -11.441 -11.767 18.985 1.00 95.25 322 ILE A O 1
ATOM 3173 N N . GLN A 1 323 ? -10.626 -13.342 17.609 1.00 93.50 323 GLN A N 1
ATOM 3174 C CA . GLN A 1 323 ? -11.533 -14.406 18.043 1.00 93.50 323 GLN A CA 1
ATOM 3175 C C . GLN A 1 323 ? -11.433 -14.712 19.550 1.00 93.50 323 GLN A C 1
ATOM 3177 O O . GLN A 1 323 ? -12.420 -15.152 20.142 1.00 93.50 323 GLN A O 1
ATOM 3182 N N . GLN A 1 324 ? -10.274 -14.476 20.174 1.00 92.31 324 GLN A N 1
ATOM 3183 C CA . GLN A 1 324 ? -10.049 -14.706 21.604 1.00 92.31 324 GLN A CA 1
ATOM 3184 C C . GLN A 1 324 ? -10.309 -13.473 22.486 1.00 92.31 324 GLN A C 1
ATOM 3186 O O . GLN A 1 324 ? -10.772 -13.629 23.613 1.00 92.31 324 GLN A O 1
ATOM 3191 N N . GLU A 1 325 ? -10.021 -12.256 22.011 1.00 93.94 325 GLU A N 1
ATOM 3192 C CA . GLU A 1 325 ? -10.052 -11.030 22.833 1.00 93.94 325 GLU A CA 1
ATOM 3193 C C . GLU A 1 325 ? -11.200 -10.062 22.497 1.00 93.94 325 GLU A C 1
ATOM 3195 O O . GLU A 1 325 ? -11.411 -9.089 23.225 1.00 93.94 325 GLU A O 1
ATOM 3200 N N . CYS A 1 326 ? -12.003 -10.312 21.453 1.00 91.38 326 CYS A N 1
ATOM 3201 C CA . CYS A 1 326 ? -13.147 -9.449 21.134 1.00 91.38 326 CYS A CA 1
ATOM 3202 C C . CYS A 1 326 ? -14.245 -9.456 22.207 1.00 91.38 326 CYS A C 1
ATOM 3204 O O . CYS A 1 326 ? -14.988 -8.483 22.315 1.00 91.38 326 CYS A O 1
ATOM 3206 N N . GLY A 1 327 ? -14.369 -10.524 23.003 1.00 89.44 327 GLY A N 1
ATOM 3207 C CA . GLY A 1 327 ? -15.391 -10.648 24.045 1.00 89.44 327 GLY A CA 1
ATOM 3208 C C . GLY A 1 327 ? -16.802 -10.352 23.519 1.00 89.44 327 GLY A C 1
ATOM 3209 O O . GLY A 1 327 ? -17.276 -11.010 22.598 1.00 89.44 327 GLY A O 1
ATOM 3210 N N . ASN A 1 328 ? -17.453 -9.332 24.087 1.00 87.75 328 ASN A N 1
ATOM 3211 C CA . ASN A 1 328 ? -18.808 -8.900 23.714 1.00 87.75 328 ASN A CA 1
ATOM 3212 C C . ASN A 1 328 ? -18.855 -7.854 22.576 1.00 87.75 328 ASN A C 1
ATOM 3214 O O . ASN A 1 328 ? -19.928 -7.314 22.292 1.00 87.75 328 ASN A O 1
ATOM 3218 N N . LEU A 1 329 ? -17.722 -7.519 21.947 1.00 90.69 329 LEU A N 1
ATOM 3219 C CA . LEU A 1 329 ? -17.701 -6.611 20.800 1.00 90.69 329 LEU A CA 1
ATOM 3220 C C . LEU A 1 329 ? -18.399 -7.256 19.597 1.00 90.69 329 LEU A C 1
ATOM 3222 O O . LEU A 1 329 ? -18.209 -8.432 19.290 1.00 90.69 329 LEU A O 1
ATOM 3226 N N . ASN A 1 330 ? -19.182 -6.460 18.876 1.00 91.69 330 ASN A N 1
ATOM 3227 C CA . ASN A 1 330 ? -19.810 -6.883 17.631 1.00 91.69 330 ASN A CA 1
ATOM 3228 C C . ASN A 1 330 ? -18.783 -6.789 16.497 1.00 91.69 330 ASN A C 1
ATOM 3230 O O . ASN A 1 330 ? -18.559 -5.710 15.943 1.00 91.69 330 ASN A O 1
ATOM 3234 N N . VAL A 1 331 ? -18.113 -7.905 16.206 1.00 94.06 331 VAL A N 1
ATOM 3235 C CA . VAL A 1 331 ? -16.993 -7.944 15.258 1.00 94.06 331 VAL A CA 1
ATOM 3236 C C . VAL A 1 331 ? -17.359 -8.670 13.962 1.00 94.06 331 VAL A C 1
ATOM 3238 O O . VAL A 1 331 ? -18.164 -9.611 13.951 1.00 94.06 331 VAL A O 1
ATOM 3241 N N . ALA A 1 332 ? -16.748 -8.245 12.858 1.00 95.81 332 ALA A N 1
ATOM 3242 C CA . ALA A 1 332 ? -16.619 -9.044 11.643 1.00 95.81 332 ALA A CA 1
ATOM 3243 C C . ALA A 1 332 ? -15.231 -8.868 11.003 1.00 95.81 332 ALA A C 1
ATOM 3245 O O . ALA A 1 332 ? -14.571 -7.841 11.186 1.00 95.81 332 ALA A O 1
ATOM 3246 N N . ILE A 1 333 ? -14.793 -9.878 10.251 1.00 98.12 333 ILE A N 1
ATOM 3247 C CA . ILE A 1 333 ? -13.506 -9.892 9.546 1.00 98.12 333 ILE A CA 1
ATOM 3248 C C . ILE A 1 333 ? -13.754 -9.867 8.036 1.00 98.12 333 ILE A C 1
ATOM 3250 O O . ILE A 1 333 ? -14.499 -10.693 7.518 1.00 98.12 333 ILE A O 1
ATOM 3254 N N . ILE A 1 334 ? -13.097 -8.957 7.318 1.00 98.50 334 ILE A N 1
ATOM 3255 C CA . ILE A 1 334 ? -13.087 -8.924 5.850 1.00 98.50 334 ILE A CA 1
ATOM 3256 C C . ILE A 1 334 ? -11.750 -9.469 5.359 1.00 98.50 334 ILE A C 1
ATOM 3258 O O . ILE A 1 334 ? -10.691 -9.001 5.775 1.00 98.50 334 ILE A O 1
ATOM 3262 N N . ARG A 1 335 ? -11.791 -10.444 4.456 1.00 98.38 335 ARG A N 1
ATOM 3263 C CA . ARG A 1 335 ? -10.633 -11.088 3.834 1.00 98.38 335 ARG A CA 1
ATOM 3264 C C . ARG A 1 335 ? -10.593 -10.759 2.334 1.00 98.38 335 ARG A C 1
ATOM 3266 O O . ARG A 1 335 ? -11.106 -11.539 1.536 1.00 98.38 335 ARG A O 1
ATOM 3273 N N . PRO A 1 336 ? -10.018 -9.615 1.922 1.00 97.81 336 PRO A N 1
ATOM 3274 C CA . PRO A 1 336 ? -9.796 -9.322 0.508 1.00 97.81 336 PRO A CA 1
ATOM 3275 C C . PRO A 1 336 ? -8.697 -10.208 -0.093 1.00 97.81 336 PRO A C 1
ATOM 3277 O O . PRO A 1 336 ? -7.707 -10.524 0.582 1.00 97.81 336 PRO A O 1
ATOM 3280 N N . SER A 1 337 ? -8.850 -10.568 -1.369 1.00 96.38 337 SER A N 1
ATOM 3281 C CA . SER A 1 337 ? -7.782 -11.149 -2.192 1.00 96.38 337 SER A CA 1
ATOM 3282 C C . SER A 1 337 ? -6.823 -10.065 -2.732 1.00 96.38 337 SER A C 1
ATOM 3284 O O . SER A 1 337 ? -6.534 -9.090 -2.033 1.00 96.38 337 SER A O 1
ATOM 3286 N N . ILE A 1 338 ? -6.256 -10.222 -3.936 1.00 95.19 338 ILE A N 1
ATOM 3287 C CA . ILE A 1 338 ? -5.285 -9.273 -4.501 1.00 95.19 338 ILE A CA 1
ATOM 3288 C C . ILE A 1 338 ? -6.010 -7.994 -4.932 1.00 95.19 338 ILE A C 1
ATOM 3290 O O . ILE A 1 338 ? -6.588 -7.922 -6.015 1.00 95.19 338 ILE A O 1
ATOM 3294 N N . VAL A 1 339 ? -5.953 -6.963 -4.091 1.00 95.56 339 VAL A N 1
ATOM 3295 C CA . VAL A 1 339 ? -6.589 -5.671 -4.376 1.00 95.56 339 VAL A CA 1
ATOM 3296 C C . VAL A 1 339 ? -5.923 -4.988 -5.579 1.00 95.56 339 VAL A C 1
ATOM 3298 O O . VAL A 1 339 ? -4.710 -4.765 -5.584 1.00 95.56 339 VAL A O 1
ATOM 3301 N N . GLY A 1 340 ? -6.722 -4.676 -6.600 1.00 95.69 340 GLY A N 1
ATOM 3302 C CA . GLY A 1 340 ? -6.320 -3.943 -7.802 1.00 95.69 340 GLY A CA 1
ATOM 3303 C C . GLY A 1 340 ? -6.841 -2.503 -7.833 1.00 95.69 340 GLY A C 1
ATOM 3304 O O . GLY A 1 340 ? -7.258 -1.954 -6.814 1.00 95.69 340 GLY A O 1
ATOM 3305 N N . ALA A 1 341 ? -6.821 -1.887 -9.018 1.00 96.94 341 ALA A N 1
ATOM 3306 C CA . ALA A 1 341 ? -7.449 -0.584 -9.236 1.00 96.94 341 ALA A CA 1
ATOM 3307 C C . ALA A 1 341 ? -8.977 -0.642 -9.048 1.00 96.94 341 ALA A C 1
ATOM 3309 O O . ALA A 1 341 ? -9.579 -1.713 -8.984 1.00 96.94 341 ALA A O 1
ATOM 3310 N N . SER A 1 342 ? -9.624 0.517 -8.968 1.00 97.19 342 SER A N 1
ATOM 3311 C CA . SER A 1 342 ? -11.087 0.588 -8.928 1.00 97.19 342 SER A CA 1
ATOM 3312 C C . SER A 1 342 ? -11.737 0.108 -10.226 1.00 97.19 342 SER A C 1
ATOM 3314 O O . SER A 1 342 ? -11.222 0.316 -11.332 1.00 97.19 342 SER A O 1
ATOM 3316 N N . TRP A 1 343 ? -12.923 -0.478 -10.098 1.00 97.56 343 TRP A N 1
ATOM 3317 C CA . TRP A 1 343 ? -13.785 -0.804 -11.227 1.00 97.56 343 TRP A CA 1
ATOM 3318 C C . TRP A 1 343 ? -14.726 0.356 -11.574 1.00 97.56 343 TRP A C 1
ATOM 3320 O O . TRP A 1 343 ? -14.803 0.737 -12.741 1.00 97.56 343 TRP A O 1
ATOM 3330 N N . LYS A 1 344 ? -15.401 0.937 -10.576 1.00 95.44 344 LYS A N 1
ATOM 3331 C CA . LYS A 1 344 ? -16.387 2.017 -10.721 1.00 95.44 344 LYS A CA 1
ATOM 3332 C C . LYS A 1 344 ? -15.995 3.271 -9.940 1.00 95.44 344 LYS A C 1
ATOM 3334 O O . LYS A 1 344 ? -15.928 4.337 -10.544 1.00 95.44 344 LYS A O 1
ATOM 3339 N N . GLU A 1 345 ? -15.711 3.165 -8.642 1.00 93.44 345 GLU A N 1
ATOM 3340 C CA . GLU A 1 345 ? -15.536 4.331 -7.751 1.00 93.44 345 GLU A CA 1
ATOM 3341 C C . GLU A 1 345 ? -14.088 4.504 -7.244 1.00 93.44 345 GLU A C 1
ATOM 3343 O O . GLU A 1 345 ? -13.425 3.510 -6.959 1.00 93.44 345 GLU A O 1
ATOM 3348 N N . PRO A 1 346 ? -13.553 5.739 -7.113 1.00 92.88 346 PRO A N 1
ATOM 3349 C CA . PRO A 1 346 ? -14.184 7.032 -7.425 1.00 92.88 346 PRO A CA 1
ATOM 3350 C C . PRO A 1 346 ? -14.350 7.293 -8.935 1.00 92.88 346 PRO A C 1
ATOM 3352 O O . PRO A 1 346 ? -15.137 8.143 -9.338 1.00 92.88 346 PRO A O 1
ATOM 3355 N N . PHE A 1 347 ? -13.603 6.567 -9.763 1.00 94.44 347 PHE A N 1
ATOM 3356 C CA . PHE A 1 347 ? -13.755 6.450 -11.217 1.00 94.44 347 PHE A CA 1
ATOM 3357 C C . PHE A 1 347 ? -12.982 5.201 -11.681 1.00 94.44 347 PHE A C 1
ATOM 3359 O O . PHE A 1 347 ? -12.069 4.785 -10.962 1.00 94.44 347 PHE A O 1
ATOM 3366 N N . PRO A 1 348 ? -13.272 4.603 -12.853 1.00 97.00 348 PRO A N 1
ATOM 3367 C CA . PRO A 1 348 ? -12.596 3.387 -13.314 1.00 97.00 348 PRO A CA 1
ATOM 3368 C C . PRO A 1 348 ? -11.072 3.536 -13.440 1.00 97.00 348 PRO A C 1
ATOM 3370 O O . PRO A 1 348 ? -10.565 4.540 -13.950 1.00 97.00 348 PRO A O 1
ATOM 3373 N N . GLY A 1 349 ? -10.331 2.516 -12.999 1.00 96.00 349 GLY A N 1
ATOM 3374 C CA . GLY A 1 349 ? -8.871 2.471 -13.094 1.00 96.00 349 GLY A CA 1
ATOM 3375 C C . GLY A 1 349 ? -8.129 3.415 -12.139 1.00 96.00 349 GLY A C 1
ATOM 3376 O O . GLY A 1 349 ? -6.938 3.653 -12.336 1.00 96.00 349 GLY A O 1
ATOM 3377 N N . TRP A 1 350 ? -8.781 3.977 -11.118 1.00 96.56 350 TRP A N 1
ATOM 3378 C CA . TRP A 1 350 ? -8.085 4.739 -10.079 1.00 96.56 350 TRP A CA 1
ATOM 3379 C C . TRP A 1 350 ? -7.147 3.833 -9.279 1.00 96.56 350 TRP A C 1
ATOM 3381 O O . TRP A 1 350 ? -7.535 2.754 -8.827 1.00 96.56 350 TRP A O 1
ATOM 3391 N N . ILE A 1 351 ? -5.907 4.294 -9.109 1.00 94.81 351 ILE A N 1
ATOM 3392 C CA . ILE A 1 351 ? -4.895 3.687 -8.248 1.00 94.81 351 ILE A CA 1
ATOM 3393 C C . ILE A 1 351 ? -3.772 4.695 -7.976 1.00 94.81 351 ILE A C 1
ATOM 3395 O O . ILE A 1 351 ? -3.413 5.473 -8.856 1.00 94.81 351 ILE A O 1
ATOM 3399 N N . ASP A 1 352 ? -3.212 4.680 -6.770 1.00 90.00 352 ASP A N 1
ATOM 3400 C CA . ASP A 1 352 ? -2.246 5.669 -6.268 1.00 90.00 352 ASP A CA 1
ATOM 3401 C C . ASP A 1 352 ? -0.834 5.102 -6.019 1.00 90.00 352 ASP A C 1
ATOM 3403 O O . ASP A 1 352 ? 0.091 5.848 -5.696 1.00 90.00 352 ASP A O 1
ATOM 3407 N N . ASN A 1 353 ? -0.638 3.785 -6.158 1.00 88.19 353 ASN A N 1
ATOM 3408 C CA . ASN A 1 353 ? 0.574 3.113 -5.690 1.00 88.19 353 ASN A CA 1
ATOM 3409 C C . ASN A 1 353 ? 1.102 2.001 -6.623 1.00 88.19 353 ASN A C 1
ATOM 3411 O O . ASN A 1 353 ? 0.413 1.470 -7.495 1.00 88.19 353 ASN A O 1
ATOM 3415 N N . PHE A 1 354 ? 2.369 1.631 -6.407 1.00 86.88 354 PHE A N 1
ATOM 3416 C CA . PHE A 1 354 ? 3.078 0.570 -7.137 1.00 86.88 354 PHE A CA 1
ATOM 3417 C C . PHE A 1 354 ? 2.925 -0.831 -6.509 1.00 86.88 354 PHE A C 1
ATOM 3419 O O . PHE A 1 354 ? 3.550 -1.776 -6.997 1.00 86.88 354 PHE A O 1
ATOM 3426 N N . ASN A 1 355 ? 2.162 -0.980 -5.421 1.00 82.94 355 ASN A N 1
ATOM 3427 C CA . ASN A 1 355 ? 2.101 -2.227 -4.658 1.00 82.94 355 ASN A CA 1
ATOM 3428 C C . ASN A 1 355 ? 1.368 -3.330 -5.438 1.00 82.94 355 ASN A C 1
ATOM 3430 O O . ASN A 1 355 ? 0.578 -3.069 -6.349 1.00 82.94 355 ASN A O 1
ATOM 3434 N N . GLY A 1 356 ? 1.650 -4.583 -5.071 1.00 80.06 356 GLY A N 1
ATOM 3435 C CA . GLY A 1 356 ? 1.019 -5.755 -5.672 1.00 80.06 356 GLY A CA 1
ATOM 3436 C C . GLY A 1 356 ? 1.196 -5.815 -7.202 1.00 80.06 356 GLY A C 1
ATOM 3437 O O . GLY A 1 356 ? 2.316 -5.635 -7.695 1.00 80.06 356 GLY A O 1
ATOM 3438 N N . PRO A 1 357 ? 0.126 -6.087 -7.973 1.00 88.44 357 PRO A N 1
ATOM 3439 C CA . PRO A 1 357 ? 0.231 -6.307 -9.414 1.00 88.44 357 PRO A CA 1
ATOM 3440 C C . PRO A 1 357 ? 0.599 -5.046 -10.218 1.00 88.44 357 PRO A C 1
ATOM 3442 O O . PRO A 1 357 ? 1.208 -5.166 -11.282 1.00 88.44 357 PRO A O 1
ATOM 3445 N N . SER A 1 358 ? 0.336 -3.839 -9.706 1.00 93.12 358 SER A N 1
ATOM 3446 C CA . SER A 1 358 ? 0.582 -2.565 -10.405 1.00 93.12 358 SER A CA 1
ATOM 3447 C C . SER A 1 358 ? 2.036 -2.395 -10.856 1.00 93.12 358 SER A C 1
ATOM 3449 O O . SER A 1 358 ? 2.307 -2.087 -12.019 1.00 93.12 358 SER A O 1
ATOM 3451 N N . GLY A 1 359 ? 2.997 -2.650 -9.960 1.00 93.50 359 GLY A N 1
ATOM 3452 C CA . GLY A 1 359 ? 4.424 -2.576 -10.279 1.00 93.50 359 GLY A CA 1
ATOM 3453 C C . GLY A 1 359 ? 4.867 -3.621 -11.312 1.00 93.50 359 GLY A C 1
ATOM 3454 O O . GLY A 1 359 ? 5.712 -3.332 -12.164 1.00 93.50 359 GLY A O 1
ATOM 3455 N N . ILE A 1 360 ? 4.258 -4.812 -11.289 1.00 93.62 360 ILE A N 1
ATOM 3456 C CA . ILE A 1 360 ? 4.508 -5.896 -12.251 1.00 93.62 360 ILE A CA 1
ATOM 3457 C C . ILE A 1 360 ? 3.957 -5.528 -13.635 1.00 93.62 360 ILE A C 1
ATOM 3459 O O . ILE A 1 360 ? 4.669 -5.672 -14.633 1.00 93.62 360 ILE A O 1
ATOM 3463 N N . PHE A 1 361 ? 2.744 -4.971 -13.708 1.00 95.81 361 PHE A N 1
ATOM 3464 C CA . PHE A 1 361 ? 2.132 -4.507 -14.956 1.00 95.81 361 PHE A CA 1
ATOM 3465 C C . PHE A 1 361 ? 2.935 -3.362 -15.586 1.00 95.81 361 PHE A C 1
ATOM 3467 O O . PHE A 1 361 ? 3.253 -3.417 -16.774 1.00 95.81 361 PHE A O 1
ATOM 3474 N N . ILE A 1 362 ? 3.379 -2.382 -14.793 1.00 96.00 362 ILE A N 1
ATOM 3475 C CA . ILE A 1 362 ? 4.272 -1.306 -15.256 1.00 96.00 362 ILE A CA 1
ATOM 3476 C C . ILE A 1 362 ? 5.606 -1.871 -15.778 1.00 96.00 362 ILE A C 1
ATOM 3478 O O . ILE A 1 362 ? 6.082 -1.471 -16.847 1.00 96.00 362 ILE A O 1
ATOM 3482 N N . ALA A 1 363 ? 6.213 -2.827 -15.065 1.00 95.81 363 ALA A N 1
ATOM 3483 C CA . ALA A 1 363 ? 7.462 -3.462 -15.488 1.00 95.81 363 ALA A CA 1
ATOM 3484 C C . ALA A 1 363 ? 7.299 -4.266 -16.794 1.00 95.81 363 ALA A C 1
ATOM 3486 O O . ALA A 1 363 ? 8.214 -4.268 -17.627 1.00 95.81 363 ALA A O 1
ATOM 3487 N N . ALA A 1 364 ? 6.144 -4.906 -16.999 1.00 96.31 364 ALA A N 1
ATOM 3488 C CA . ALA A 1 364 ? 5.763 -5.565 -18.247 1.00 96.31 364 ALA A CA 1
ATOM 3489 C C . ALA A 1 364 ? 5.567 -4.551 -19.388 1.00 96.31 364 ALA A C 1
ATOM 3491 O O . ALA A 1 364 ? 6.156 -4.710 -20.462 1.00 96.31 364 ALA A O 1
ATOM 3492 N N . GLY A 1 365 ? 4.818 -3.472 -19.133 1.00 96.38 365 GLY A N 1
ATOM 3493 C CA . GLY A 1 365 ? 4.524 -2.388 -20.073 1.00 96.38 365 GLY A CA 1
ATOM 3494 C C . GLY A 1 365 ? 5.774 -1.664 -20.580 1.00 96.38 365 GLY A C 1
ATOM 3495 O O . GLY A 1 365 ? 5.935 -1.477 -21.786 1.00 96.38 365 GLY A O 1
ATOM 3496 N N . LYS A 1 366 ? 6.725 -1.346 -19.689 1.00 95.75 366 LYS A N 1
ATOM 3497 C CA . LYS A 1 366 ? 8.033 -0.770 -20.066 1.00 95.75 366 LYS A CA 1
ATOM 3498 C C . LYS A 1 366 ? 9.022 -1.813 -20.626 1.00 95.75 366 LYS A C 1
ATOM 3500 O O . LYS A 1 366 ? 10.156 -1.463 -20.954 1.00 95.75 366 LYS A O 1
ATOM 3505 N N . GLY A 1 367 ? 8.635 -3.088 -20.753 1.00 95.19 367 GLY A N 1
ATOM 3506 C CA . GLY A 1 367 ? 9.468 -4.164 -21.310 1.00 95.19 367 GLY A CA 1
ATOM 3507 C C . GLY A 1 367 ? 10.703 -4.517 -20.469 1.00 95.19 367 GLY A C 1
ATOM 3508 O O . GLY A 1 367 ? 11.691 -5.051 -20.993 1.00 95.19 367 GLY A O 1
ATOM 3509 N N . ILE A 1 368 ? 10.668 -4.193 -19.175 1.00 95.62 368 ILE A N 1
ATOM 3510 C CA . ILE A 1 368 ? 11.704 -4.535 -18.197 1.00 95.62 368 ILE A CA 1
ATOM 3511 C C . ILE A 1 368 ? 11.506 -5.995 -17.776 1.00 95.62 368 ILE A C 1
ATOM 3513 O O . ILE A 1 368 ? 12.428 -6.797 -17.937 1.00 95.62 368 ILE A O 1
ATOM 3517 N N . LEU A 1 369 ? 10.286 -6.352 -17.357 1.00 96.12 369 LEU A N 1
ATOM 3518 C CA . LEU A 1 369 ? 9.849 -7.733 -17.144 1.00 96.12 369 LEU A CA 1
ATOM 3519 C C . LEU A 1 369 ? 9.693 -8.455 -18.494 1.00 96.12 369 LEU A C 1
ATOM 3521 O O . LEU A 1 369 ? 9.320 -7.839 -19.491 1.00 96.12 369 LEU A O 1
ATOM 3525 N N . ARG A 1 370 ? 10.031 -9.752 -18.526 1.00 95.25 370 ARG A N 1
ATOM 3526 C CA . ARG A 1 370 ? 10.190 -10.579 -19.747 1.00 95.25 370 ARG A CA 1
ATOM 3527 C C . ARG A 1 370 ? 9.821 -12.043 -19.528 1.00 95.25 370 ARG A C 1
ATOM 3529 O O . ARG A 1 370 ? 9.308 -12.665 -20.442 1.00 95.25 370 ARG A O 1
ATOM 3536 N N . THR A 1 371 ? 10.102 -12.557 -18.335 1.00 95.31 371 THR A N 1
ATOM 3537 C CA . THR A 1 371 ? 9.744 -13.894 -17.851 1.00 95.31 371 THR A CA 1
ATOM 3538 C C . THR A 1 371 ? 9.313 -13.764 -16.395 1.00 95.31 371 THR A C 1
ATOM 3540 O O . THR A 1 371 ? 9.815 -12.867 -15.709 1.00 95.31 371 THR A O 1
ATOM 3543 N N . MET A 1 372 ? 8.402 -14.615 -15.934 1.00 94.44 372 MET A N 1
ATOM 3544 C CA . MET A 1 372 ? 8.046 -14.749 -14.520 1.00 94.44 372 MET A CA 1
ATOM 3545 C C . MET A 1 372 ? 7.564 -16.173 -14.239 1.00 94.44 372 MET A C 1
ATOM 3547 O O . MET A 1 372 ? 7.003 -16.827 -15.119 1.00 94.44 372 MET A O 1
ATOM 3551 N N . ARG A 1 373 ? 7.779 -16.641 -13.008 1.00 94.06 373 ARG A N 1
ATOM 3552 C CA . ARG A 1 373 ? 7.214 -17.897 -12.516 1.00 94.06 373 ARG A CA 1
ATOM 3553 C C . ARG A 1 373 ? 5.739 -17.695 -12.198 1.00 94.06 373 ARG A C 1
ATOM 3555 O O . ARG A 1 373 ? 5.390 -16.876 -11.351 1.00 94.06 373 ARG A O 1
ATOM 3562 N N . ALA A 1 374 ? 4.898 -18.392 -12.944 1.00 94.06 374 ALA A N 1
ATOM 3563 C CA . ALA A 1 374 ? 3.457 -18.426 -12.758 1.00 94.06 374 ALA A CA 1
ATOM 3564 C C . ALA A 1 374 ? 2.882 -19.632 -13.506 1.00 94.06 374 ALA A C 1
ATOM 3566 O O . ALA A 1 374 ? 3.482 -20.104 -14.479 1.00 94.06 374 ALA A O 1
ATOM 3567 N N . SER A 1 375 ? 1.709 -20.094 -13.087 1.00 94.81 375 SER A N 1
ATOM 3568 C CA . SER A 1 375 ? 0.905 -21.043 -13.852 1.00 94.81 375 SER A CA 1
ATOM 3569 C C . SER A 1 375 ? -0.139 -20.285 -14.662 1.00 94.81 375 SER A C 1
ATOM 3571 O O . SER A 1 375 ? -0.953 -19.563 -14.099 1.00 94.81 375 SER A O 1
ATOM 3573 N N . ASN A 1 376 ? -0.153 -20.470 -15.985 1.00 94.06 376 ASN A N 1
ATOM 3574 C CA . ASN A 1 376 ? -1.148 -19.829 -16.857 1.00 94.06 376 ASN A CA 1
ATOM 3575 C C . ASN A 1 376 ? -2.583 -20.260 -16.537 1.00 94.06 376 ASN A C 1
ATOM 3577 O O . ASN A 1 376 ? -3.504 -19.503 -16.827 1.00 94.06 376 ASN A O 1
ATOM 3581 N N . ASN A 1 377 ? -2.735 -21.444 -15.936 1.00 94.81 377 ASN A N 1
ATOM 3582 C CA . ASN A 1 377 ? -4.005 -22.038 -15.534 1.00 94.81 377 ASN A CA 1
ATOM 3583 C C . ASN A 1 377 ? -4.332 -21.762 -14.057 1.00 94.81 377 ASN A C 1
ATOM 3585 O O . ASN A 1 377 ? -5.368 -22.211 -13.584 1.00 94.81 377 ASN A O 1
ATOM 3589 N N . ALA A 1 378 ? -3.452 -21.082 -13.312 1.00 94.81 378 ALA A N 1
ATOM 3590 C CA . ALA A 1 378 ? -3.779 -20.646 -11.963 1.00 94.81 378 ALA A CA 1
ATOM 3591 C C . ALA A 1 378 ? -4.679 -19.407 -12.012 1.00 94.81 378 ALA A C 1
ATOM 3593 O O . ALA A 1 378 ? -4.487 -18.508 -12.841 1.00 94.81 378 ALA A O 1
ATOM 3594 N N . VAL A 1 379 ? -5.641 -19.366 -11.098 1.00 95.94 379 VAL A N 1
ATOM 3595 C CA . VAL A 1 379 ? -6.563 -18.250 -10.914 1.00 95.94 379 VAL A CA 1
ATOM 3596 C C . VAL A 1 379 ? -5.809 -17.054 -10.328 1.00 95.94 379 VAL A C 1
ATOM 3598 O O . VAL A 1 379 ? -5.095 -17.145 -9.329 1.00 95.94 379 VAL A O 1
ATOM 3601 N N . ALA A 1 380 ? -5.963 -15.914 -10.985 1.00 94.88 380 ALA A N 1
ATOM 3602 C CA . ALA A 1 380 ? -5.522 -14.607 -10.547 1.00 94.88 380 ALA A CA 1
ATOM 3603 C C . ALA A 1 380 ? -6.677 -13.935 -9.796 1.00 94.88 380 ALA A C 1
ATOM 3605 O O . ALA A 1 380 ? -7.454 -13.187 -10.386 1.00 94.88 380 ALA A O 1
ATOM 3606 N N . ASP A 1 381 ? -6.776 -14.207 -8.492 1.00 94.38 381 ASP A N 1
ATOM 3607 C CA . ASP A 1 381 ? -7.775 -13.658 -7.560 1.00 94.38 381 ASP A CA 1
ATOM 3608 C C . ASP A 1 381 ? -7.626 -12.136 -7.334 1.00 94.38 381 ASP A C 1
ATOM 3610 O O . ASP A 1 381 ? -7.376 -11.645 -6.230 1.00 94.38 381 ASP A O 1
ATOM 3614 N N . LEU A 1 382 ? -7.764 -11.362 -8.407 1.00 95.69 382 LEU A N 1
ATOM 3615 C CA . LEU A 1 382 ? -7.796 -9.907 -8.406 1.00 95.69 382 LEU A CA 1
ATOM 3616 C C . LEU A 1 382 ? -9.173 -9.430 -7.941 1.00 95.69 382 LEU A C 1
ATOM 3618 O O . LEU A 1 382 ? -10.185 -9.895 -8.453 1.00 95.69 382 LEU A O 1
ATOM 3622 N N . VAL A 1 383 ? -9.231 -8.470 -7.023 1.00 97.06 383 VAL A N 1
ATOM 3623 C CA . VAL A 1 383 ? -10.486 -7.835 -6.593 1.00 97.06 383 VAL A CA 1
ATOM 3624 C C . VAL A 1 383 ? -10.365 -6.308 -6.698 1.00 97.06 383 VAL A C 1
ATOM 3626 O O . VAL A 1 383 ? -9.359 -5.754 -6.247 1.00 97.06 383 VAL A O 1
ATOM 3629 N N . PRO A 1 384 ? -11.327 -5.594 -7.311 1.00 97.56 384 PRO A N 1
ATOM 3630 C CA . PRO A 1 384 ? -11.290 -4.133 -7.359 1.00 97.56 384 PRO A CA 1
ATOM 3631 C C . PRO A 1 384 ? -11.377 -3.506 -5.959 1.00 97.56 384 PRO A C 1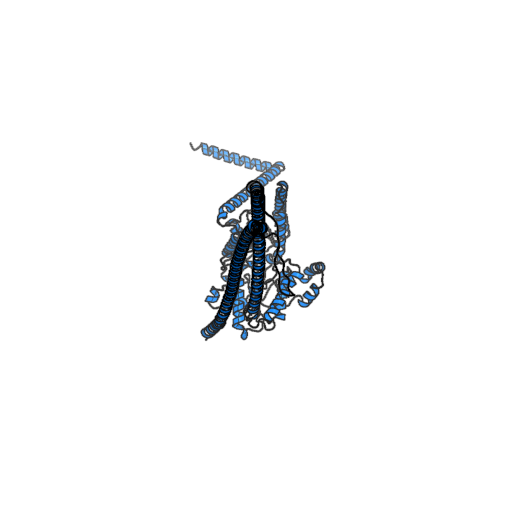
ATOM 3633 O O . PRO A 1 384 ? -12.101 -4.004 -5.094 1.00 97.56 384 PRO A O 1
ATOM 3636 N N . VAL A 1 385 ? -10.662 -2.402 -5.717 1.00 96.50 385 VAL A N 1
ATOM 3637 C CA . VAL A 1 385 ? -10.626 -1.759 -4.385 1.00 96.50 385 VAL A CA 1
ATOM 3638 C C . VAL A 1 385 ? -12.003 -1.278 -3.909 1.00 96.50 385 VAL A C 1
ATOM 3640 O O . VAL A 1 385 ? -12.331 -1.407 -2.731 1.00 96.50 385 VAL A O 1
ATOM 3643 N N . ASP A 1 386 ? -12.846 -0.802 -4.821 1.00 97.31 386 ASP A N 1
ATOM 3644 C CA . ASP A 1 386 ? -14.218 -0.370 -4.553 1.00 97.31 386 ASP A CA 1
ATOM 3645 C C . ASP A 1 386 ? -15.156 -1.538 -4.216 1.00 97.31 386 ASP A C 1
ATOM 3647 O O . ASP A 1 386 ? -15.998 -1.406 -3.332 1.00 97.31 386 ASP A O 1
ATOM 3651 N N . VAL A 1 387 ? -14.950 -2.721 -4.807 1.00 97.81 387 VAL A N 1
ATOM 3652 C CA . VAL A 1 387 ? -15.659 -3.953 -4.410 1.00 97.81 387 VAL A CA 1
ATOM 3653 C C . VAL A 1 387 ? -15.322 -4.332 -2.962 1.00 97.81 387 VAL A C 1
ATOM 3655 O O . VAL A 1 387 ? -16.221 -4.673 -2.189 1.00 97.81 387 VAL A O 1
ATOM 3658 N N . VAL A 1 388 ? -14.050 -4.216 -2.556 1.00 97.75 388 VAL A N 1
ATOM 3659 C CA . VAL A 1 388 ? -13.626 -4.462 -1.164 1.00 97.75 388 VAL A CA 1
ATOM 3660 C C . VAL A 1 388 ? -14.245 -3.442 -0.210 1.00 97.75 388 VAL A C 1
ATOM 3662 O O . VAL A 1 388 ? -14.764 -3.828 0.840 1.00 97.75 388 VAL A O 1
ATOM 3665 N N . ILE A 1 389 ? -14.230 -2.153 -0.565 1.00 97.56 389 ILE A N 1
ATOM 3666 C CA . ILE A 1 389 ? -14.831 -1.080 0.241 1.00 97.56 389 ILE A CA 1
ATOM 3667 C C . ILE A 1 389 ? -16.340 -1.307 0.395 1.00 97.56 389 ILE A C 1
ATOM 3669 O O . ILE A 1 389 ? -16.838 -1.317 1.519 1.00 97.56 389 ILE A O 1
ATOM 3673 N N . ASN A 1 390 ? -17.057 -1.581 -0.695 1.00 97.88 390 ASN A N 1
ATOM 3674 C CA . ASN A 1 390 ? -18.502 -1.806 -0.673 1.00 97.88 390 ASN A CA 1
ATOM 3675 C C . ASN A 1 390 ? -18.886 -3.049 0.141 1.00 97.88 390 ASN A C 1
ATOM 3677 O O . ASN A 1 390 ? -19.800 -2.977 0.963 1.00 97.88 390 ASN A O 1
ATOM 3681 N N . THR A 1 391 ? -18.133 -4.148 0.015 1.00 97.94 391 THR A N 1
ATOM 3682 C CA . THR A 1 391 ? -18.301 -5.342 0.867 1.00 97.94 391 THR A CA 1
ATOM 3683 C C . THR A 1 391 ? -18.069 -5.007 2.345 1.00 97.94 391 THR A C 1
ATOM 3685 O O . THR A 1 391 ? -18.839 -5.418 3.211 1.00 97.94 391 THR A O 1
ATOM 3688 N N . THR A 1 392 ? -17.036 -4.213 2.645 1.00 98.25 392 THR A N 1
ATOM 3689 C CA . THR A 1 392 ? -16.669 -3.792 4.009 1.00 98.25 392 THR A CA 1
ATOM 3690 C C . THR A 1 392 ? -17.750 -2.911 4.649 1.00 98.25 392 THR A C 1
ATOM 3692 O O . THR A 1 392 ? -18.117 -3.123 5.808 1.00 98.25 392 THR A O 1
ATOM 3695 N N . LEU A 1 393 ? -18.299 -1.952 3.897 1.00 96.75 393 LEU A N 1
ATOM 3696 C CA . LEU A 1 393 ? -19.384 -1.073 4.343 1.00 96.75 393 LEU A CA 1
ATOM 3697 C C . LEU A 1 393 ? -20.695 -1.844 4.544 1.00 96.75 393 LEU A C 1
ATOM 3699 O O . LEU A 1 393 ? -21.347 -1.684 5.578 1.00 96.75 393 LEU A O 1
ATOM 3703 N N . ALA A 1 394 ? -21.052 -2.728 3.609 1.00 96.38 394 ALA A N 1
ATOM 3704 C CA . ALA A 1 394 ? -22.226 -3.582 3.739 1.00 96.38 394 ALA A CA 1
ATOM 3705 C C . ALA A 1 394 ? -22.109 -4.518 4.954 1.00 96.38 394 ALA A C 1
ATOM 3707 O O . ALA A 1 394 ? -23.049 -4.617 5.744 1.00 96.38 394 ALA A O 1
ATOM 3708 N N . ALA A 1 395 ? -20.949 -5.145 5.174 1.00 95.75 395 ALA A N 1
ATOM 3709 C CA . ALA A 1 395 ? -20.709 -6.015 6.325 1.00 95.75 395 ALA A CA 1
ATOM 3710 C C . ALA A 1 395 ? -20.808 -5.262 7.665 1.00 95.75 395 ALA A C 1
ATOM 3712 O O . ALA A 1 395 ? -21.314 -5.816 8.647 1.00 95.75 395 ALA A O 1
ATOM 3713 N N . ALA A 1 396 ? -20.387 -3.991 7.708 1.00 94.88 396 ALA A N 1
ATOM 3714 C CA . ALA A 1 396 ? -20.594 -3.116 8.860 1.00 94.88 396 ALA A CA 1
ATOM 3715 C C . ALA A 1 396 ? -22.079 -2.798 9.082 1.00 94.88 396 ALA A C 1
ATOM 3717 O O . ALA A 1 396 ? -22.587 -2.982 10.188 1.00 94.88 396 ALA A O 1
ATOM 3718 N N . TRP A 1 397 ? -22.802 -2.395 8.034 1.00 93.44 397 TRP A N 1
ATOM 3719 C CA . TRP A 1 397 ? -24.247 -2.155 8.102 1.00 93.44 397 TRP A CA 1
ATOM 3720 C C . TRP A 1 397 ? -25.017 -3.391 8.593 1.00 93.44 397 TRP A C 1
ATOM 3722 O O . TRP A 1 397 ? -25.845 -3.287 9.501 1.00 93.44 397 TRP A O 1
ATOM 3732 N N . TYR A 1 398 ? -24.716 -4.570 8.049 1.00 92.31 398 TYR A N 1
ATOM 3733 C CA . TYR A 1 398 ? -25.361 -5.826 8.427 1.00 92.31 398 TYR A CA 1
ATOM 3734 C C . TYR A 1 398 ? -25.060 -6.204 9.882 1.00 92.31 398 TYR A C 1
ATOM 3736 O O . TYR A 1 398 ? -25.970 -6.500 10.657 1.00 92.31 398 TYR A O 1
ATOM 3744 N N . SER A 1 399 ? -23.789 -6.109 10.288 1.00 91.44 399 SER A N 1
ATOM 3745 C CA . SER A 1 399 ? -23.377 -6.397 11.665 1.00 91.44 399 SER A CA 1
ATOM 3746 C C . SER A 1 399 ? -24.054 -5.462 12.670 1.00 91.44 399 SER A C 1
ATOM 3748 O O . SER A 1 399 ? -24.527 -5.931 13.703 1.00 91.44 399 SER A O 1
ATOM 3750 N N . GLY A 1 400 ? -24.142 -4.161 12.375 1.00 90.19 400 GLY A N 1
ATOM 3751 C CA . GLY A 1 400 ? -24.777 -3.178 13.259 1.00 90.19 400 GLY A CA 1
ATOM 3752 C C . GLY A 1 400 ? -26.299 -3.327 13.316 1.00 90.19 400 GLY A C 1
ATOM 3753 O O . GLY A 1 400 ? -26.883 -3.380 14.396 1.00 90.19 400 GLY A O 1
ATOM 3754 N N . SER A 1 401 ? -26.953 -3.464 12.159 1.00 87.00 401 SER A N 1
ATOM 3755 C CA . SER A 1 401 ? -28.418 -3.573 12.074 1.00 87.00 401 SER A CA 1
ATOM 3756 C C . SER A 1 401 ? -28.980 -4.852 12.707 1.00 87.00 401 SER A C 1
ATOM 3758 O O . SER A 1 401 ? -30.109 -4.834 13.201 1.00 87.00 401 SER A O 1
ATOM 3760 N N . GLN A 1 402 ? -28.201 -5.939 12.755 1.00 79.00 402 GLN A N 1
ATOM 3761 C CA . GLN A 1 402 ? -28.612 -7.216 13.350 1.00 79.00 402 GLN A CA 1
ATOM 3762 C C . GLN A 1 402 ? -28.006 -7.506 14.737 1.00 79.00 402 GLN A C 1
ATOM 3764 O O . GLN A 1 402 ? -28.075 -8.647 15.197 1.00 79.00 402 GLN A O 1
ATOM 3769 N N . ARG A 1 403 ? -27.477 -6.499 15.451 1.00 71.56 403 ARG A N 1
ATOM 3770 C CA . ARG A 1 403 ? -26.777 -6.647 16.752 1.00 71.56 403 ARG A CA 1
ATOM 3771 C C . ARG A 1 403 ? -27.475 -7.550 17.788 1.00 71.56 403 ARG A C 1
ATOM 3773 O O . ARG A 1 403 ? -26.795 -8.222 18.556 1.00 71.56 403 ARG A O 1
ATOM 3780 N N . HIS A 1 404 ? -28.810 -7.578 17.816 1.00 68.56 404 HIS A N 1
ATOM 3781 C CA . HIS A 1 404 ? -29.601 -8.400 18.751 1.00 68.56 404 HIS A CA 1
ATOM 3782 C C . HIS A 1 404 ? -30.136 -9.722 18.170 1.00 68.56 404 HIS A C 1
ATOM 3784 O O . HIS A 1 404 ? -30.647 -10.540 18.928 1.00 68.56 404 HIS A O 1
ATOM 3790 N N . ALA A 1 405 ? -30.060 -9.922 16.851 1.00 65.69 405 ALA A N 1
ATOM 3791 C CA . ALA A 1 405 ? -30.621 -11.083 16.148 1.00 65.69 405 ALA A CA 1
ATOM 3792 C C . ALA A 1 405 ? -29.549 -12.032 15.582 1.00 65.69 405 ALA A C 1
ATOM 3794 O O . ALA A 1 405 ? -29.843 -13.186 15.274 1.00 65.69 405 ALA A O 1
ATOM 3795 N N . ARG A 1 406 ? -28.309 -11.554 15.438 1.00 66.12 406 ARG A N 1
ATOM 3796 C CA . ARG A 1 406 ? -27.185 -12.310 14.880 1.00 66.12 406 ARG A CA 1
ATOM 3797 C C . ARG A 1 406 ? -26.696 -13.394 15.864 1.00 66.12 406 ARG A C 1
ATOM 3799 O O . ARG A 1 406 ? -26.619 -13.124 17.066 1.00 66.12 406 ARG A O 1
ATOM 3806 N N . PRO A 1 407 ? -26.306 -14.597 15.394 1.00 61.09 407 PRO A N 1
ATOM 3807 C CA . PRO A 1 407 ? -25.596 -15.565 16.229 1.00 61.09 407 PRO A CA 1
ATOM 3808 C C . PRO A 1 407 ? -24.296 -14.967 16.793 1.00 61.09 407 PRO A C 1
ATOM 3810 O O . PRO A 1 407 ? -23.636 -14.158 16.145 1.00 61.09 407 PRO A O 1
ATOM 3813 N N . ARG A 1 408 ? -23.891 -15.407 17.993 1.00 65.38 408 ARG A N 1
ATOM 3814 C CA . ARG A 1 408 ? -22.667 -14.935 18.680 1.00 65.38 408 ARG A CA 1
ATOM 3815 C C . ARG A 1 408 ? -21.352 -15.323 17.978 1.00 65.38 408 ARG A C 1
ATOM 3817 O O . ARG A 1 408 ? -20.283 -15.009 18.489 1.00 65.38 408 ARG A O 1
ATOM 3824 N N . SER A 1 409 ? -21.411 -16.015 16.842 1.00 76.81 409 SER A N 1
ATOM 3825 C CA . SER A 1 409 ? -20.241 -16.360 16.041 1.00 76.81 409 SER A CA 1
ATOM 3826 C C . SER A 1 409 ? -19.671 -15.145 15.302 1.00 76.81 409 SER A C 1
ATOM 3828 O O . SER A 1 409 ? -20.375 -14.235 14.837 1.00 76.81 409 SER A O 1
ATOM 3830 N N . LEU A 1 410 ? -18.347 -15.139 15.184 1.00 89.62 410 LEU A N 1
ATOM 3831 C CA . LEU A 1 410 ? -17.613 -14.159 14.406 1.00 89.62 410 LEU A CA 1
ATOM 3832 C C . LEU A 1 410 ? -17.858 -14.420 12.913 1.00 89.62 410 LEU A C 1
ATOM 3834 O O . LEU A 1 410 ? -17.565 -15.508 12.425 1.00 89.62 410 LEU A O 1
ATOM 3838 N N . LEU A 1 411 ? -18.409 -13.439 12.194 1.00 94.00 411 LEU A N 1
ATOM 3839 C CA . LEU A 1 411 ? -18.588 -13.534 10.747 1.00 94.00 411 LEU A CA 1
ATOM 3840 C C . LEU A 1 411 ? -17.299 -13.124 10.043 1.00 94.00 411 LEU A C 1
ATOM 3842 O O . LEU A 1 411 ? -16.728 -12.066 10.331 1.00 94.00 411 LEU A O 1
ATOM 3846 N N . VAL A 1 412 ? -16.882 -13.956 9.098 1.00 97.38 412 VAL A N 1
ATOM 3847 C CA . VAL A 1 412 ? -15.794 -13.678 8.166 1.00 97.38 412 VAL A CA 1
ATOM 3848 C C . VAL A 1 412 ? -16.390 -13.538 6.767 1.00 97.38 412 VAL A C 1
ATOM 3850 O O . VAL A 1 412 ? -17.361 -14.217 6.446 1.00 97.38 412 VAL A O 1
ATOM 3853 N N . TYR A 1 413 ? -15.830 -12.654 5.948 1.00 97.69 413 TYR A N 1
ATOM 3854 C CA . TYR A 1 413 ? -16.264 -12.420 4.573 1.00 97.69 413 TYR A CA 1
ATOM 3855 C C . TYR A 1 413 ? -15.066 -12.533 3.628 1.00 97.69 413 TYR A C 1
ATOM 3857 O O . TYR A 1 413 ? -14.177 -11.677 3.647 1.00 97.69 413 TYR A O 1
ATOM 3865 N N . ASN A 1 414 ? -15.032 -13.576 2.803 1.00 98.00 414 ASN A N 1
ATOM 3866 C CA . ASN A 1 414 ? -14.004 -13.807 1.790 1.00 98.00 414 ASN A CA 1
ATOM 3867 C C . ASN A 1 414 ? -14.315 -12.956 0.547 1.00 98.00 414 ASN A C 1
ATOM 3869 O O . ASN A 1 414 ? -14.981 -13.390 -0.391 1.00 98.00 414 ASN A O 1
ATOM 3873 N N . CYS A 1 415 ? -13.818 -11.720 0.529 1.00 97.69 415 CYS A N 1
ATOM 3874 C CA . CYS A 1 415 ? -13.989 -10.788 -0.584 1.00 97.69 415 CYS A CA 1
ATOM 3875 C C . CYS A 1 415 ? -13.027 -11.147 -1.734 1.00 97.69 415 CYS A C 1
ATOM 3877 O O . CYS A 1 415 ? -11.951 -10.560 -1.879 1.00 97.69 415 CYS A O 1
ATOM 3879 N N . THR A 1 416 ? -13.422 -12.147 -2.522 1.00 97.12 416 THR A N 1
ATOM 3880 C CA . THR A 1 416 ? -12.627 -12.796 -3.577 1.00 97.12 416 THR A CA 1
ATOM 3881 C C . THR A 1 416 ? -13.398 -12.850 -4.900 1.00 97.12 416 THR A C 1
ATOM 3883 O O . THR A 1 416 ? -14.588 -12.533 -4.947 1.00 97.12 416 THR A O 1
ATOM 3886 N N . THR A 1 417 ? -12.727 -13.226 -5.991 1.00 95.56 417 THR A N 1
ATOM 3887 C CA . THR A 1 417 ? -13.330 -13.306 -7.334 1.00 95.56 417 THR A CA 1
ATOM 3888 C C . THR A 1 417 ? -13.247 -14.695 -7.953 1.00 95.56 417 THR A C 1
ATOM 3890 O O . THR A 1 417 ? -14.161 -15.073 -8.684 1.00 95.56 417 THR A O 1
ATOM 3893 N N . GLY A 1 418 ? -12.220 -15.485 -7.638 1.00 88.19 418 GLY A N 1
ATOM 3894 C CA . GLY A 1 418 ? -11.883 -16.728 -8.329 1.00 88.19 418 GLY A CA 1
ATOM 3895 C C . GLY A 1 418 ? -12.969 -17.800 -8.323 1.00 88.19 418 GLY A C 1
ATOM 3896 O O . GLY A 1 418 ? -13.154 -18.477 -9.329 1.00 88.19 418 GLY A O 1
ATOM 3897 N N . GLY A 1 419 ? -13.734 -17.920 -7.234 1.00 88.62 419 GLY A N 1
ATOM 3898 C CA . GLY A 1 419 ? -14.848 -18.873 -7.143 1.00 88.62 419 GLY A CA 1
ATOM 3899 C C . GLY A 1 419 ? -16.126 -18.443 -7.879 1.00 88.62 419 GLY A C 1
ATOM 3900 O O . GLY A 1 419 ? -17.015 -19.265 -8.080 1.00 88.62 419 GLY A O 1
ATOM 3901 N N . ILE A 1 420 ? -16.239 -17.167 -8.271 1.00 92.94 420 ILE A N 1
ATOM 3902 C CA . ILE A 1 420 ? -17.489 -16.552 -8.757 1.00 92.94 420 ILE A CA 1
ATOM 3903 C C . ILE A 1 420 ? -17.369 -16.084 -10.216 1.00 92.94 420 ILE A C 1
ATOM 3905 O O . ILE A 1 420 ? -18.296 -16.243 -11.007 1.00 92.94 420 ILE A O 1
ATOM 3909 N N . ASN A 1 421 ? -16.238 -15.473 -10.562 1.00 95.88 421 ASN A N 1
ATOM 3910 C CA . ASN A 1 421 ? -15.916 -14.936 -11.880 1.00 95.88 421 ASN A CA 1
ATOM 3911 C C . ASN A 1 421 ? -14.405 -15.139 -12.127 1.00 95.88 421 ASN A C 1
ATOM 3913 O O . ASN A 1 421 ? -13.633 -14.187 -11.984 1.00 95.88 421 ASN A O 1
ATOM 3917 N N . PRO A 1 422 ? -13.961 -16.383 -12.396 1.00 95.31 422 PRO A N 1
ATOM 3918 C CA . PRO A 1 422 ? -12.546 -16.727 -12.488 1.00 95.31 422 PRO A CA 1
ATOM 3919 C C . PRO A 1 422 ? -11.831 -15.974 -13.612 1.00 95.31 422 PRO A C 1
ATOM 3921 O O . PRO A 1 422 ? -12.376 -15.760 -14.693 1.00 95.31 422 PRO A O 1
ATOM 3924 N N . PHE A 1 423 ? -10.572 -15.630 -13.356 1.00 96.19 423 PHE A N 1
ATOM 3925 C CA . PHE A 1 423 ? -9.671 -14.980 -14.301 1.00 96.19 423 PHE A CA 1
ATOM 3926 C C . PHE A 1 423 ? -8.277 -15.562 -14.111 1.00 96.19 423 PHE A C 1
ATOM 3928 O O . PHE A 1 423 ? -7.808 -15.633 -12.980 1.00 96.19 423 PHE A O 1
ATOM 3935 N N . HIS A 1 424 ? -7.612 -16.011 -15.171 1.00 97.06 424 HIS A N 1
ATOM 3936 C CA . HIS A 1 424 ? -6.365 -16.772 -15.048 1.00 97.06 424 HIS A CA 1
ATOM 3937 C C . HIS A 1 424 ? -5.133 -15.926 -15.375 1.00 97.06 424 HIS A C 1
ATOM 3939 O O . HIS A 1 424 ? -5.188 -14.991 -16.177 1.00 97.06 424 HIS A O 1
ATOM 3945 N N . TRP A 1 425 ? -3.968 -16.273 -14.817 1.00 96.19 425 TRP A N 1
ATOM 3946 C CA . TRP A 1 425 ? -2.734 -15.511 -15.061 1.00 96.19 425 TRP A CA 1
ATOM 3947 C C . TRP A 1 425 ? -2.323 -15.446 -16.544 1.00 96.19 425 TRP A C 1
ATOM 3949 O O . TRP A 1 425 ? -1.728 -14.450 -16.962 1.00 96.19 425 TRP A O 1
ATOM 3959 N N . GLY A 1 426 ? -2.681 -16.444 -17.363 1.00 96.06 426 GLY A N 1
ATOM 3960 C CA . GLY A 1 426 ? -2.496 -16.378 -18.819 1.00 96.06 426 GLY A CA 1
ATOM 3961 C C . GLY A 1 426 ? -3.345 -15.287 -19.491 1.00 96.06 426 GLY A C 1
ATOM 3962 O O . GLY A 1 426 ? -2.877 -14.599 -20.401 1.00 96.06 426 GLY A O 1
ATOM 3963 N N . GLU A 1 427 ? -4.565 -15.066 -19.003 1.00 97.00 427 GLU A N 1
ATOM 3964 C CA . GLU A 1 427 ? -5.464 -14.007 -19.475 1.00 97.00 427 GLU A CA 1
ATOM 3965 C C . GLU A 1 427 ? -4.991 -12.629 -18.988 1.00 97.00 427 GLU A C 1
ATOM 3967 O O . GLU A 1 427 ? -4.963 -11.672 -19.768 1.00 97.00 427 GLU A O 1
ATOM 3972 N N . VAL A 1 428 ? -4.508 -12.535 -17.739 1.00 96.75 428 VAL A N 1
ATOM 3973 C CA . VAL A 1 428 ? -3.820 -11.340 -17.214 1.00 96.75 428 VAL A CA 1
ATOM 3974 C C . VAL A 1 428 ? -2.649 -10.958 -18.127 1.00 96.75 428 VAL A C 1
ATOM 3976 O O . VAL A 1 428 ? -2.547 -9.799 -18.536 1.00 96.75 428 VAL A O 1
ATOM 3979 N N . GLU A 1 429 ? -1.781 -11.914 -18.492 1.00 96.06 429 GLU A N 1
ATOM 3980 C CA . GLU A 1 429 ? -0.659 -11.661 -19.408 1.00 96.06 429 GLU A CA 1
ATOM 3981 C C . GLU A 1 429 ? -1.163 -11.098 -20.746 1.00 96.06 429 GLU A C 1
ATOM 3983 O O . GLU A 1 429 ? -0.683 -10.057 -21.207 1.00 96.06 429 GLU A O 1
ATOM 3988 N N . TYR A 1 430 ? -2.173 -11.740 -21.341 1.00 97.00 430 TYR A N 1
ATOM 3989 C CA . TYR A 1 430 ? -2.757 -11.320 -22.611 1.00 97.00 430 TYR A CA 1
ATOM 3990 C C . TYR A 1 430 ? -3.329 -9.893 -22.558 1.00 97.00 430 TYR A C 1
ATOM 3992 O O . TYR A 1 430 ? -2.983 -9.061 -23.407 1.00 97.00 430 TYR A O 1
ATOM 4000 N N . HIS A 1 431 ? -4.158 -9.565 -21.564 1.00 97.56 431 HIS A N 1
ATOM 4001 C CA . HIS A 1 431 ? -4.805 -8.253 -21.456 1.00 97.56 431 HIS A CA 1
ATOM 4002 C C . HIS A 1 431 ? -3.816 -7.124 -21.128 1.00 97.56 431 HIS A C 1
ATOM 4004 O O . HIS A 1 431 ? -3.876 -6.058 -21.749 1.00 97.56 431 HIS A O 1
ATOM 4010 N N . VAL A 1 432 ? -2.844 -7.360 -20.242 1.00 97.12 432 VAL A N 1
ATOM 4011 C CA . VAL A 1 432 ? -1.798 -6.373 -19.912 1.00 97.12 432 VAL A CA 1
ATOM 4012 C C . VAL A 1 432 ? -0.904 -6.100 -21.124 1.00 97.12 432 VAL A C 1
ATOM 4014 O O . VAL A 1 432 ? -0.655 -4.948 -21.494 1.00 97.12 432 VAL A O 1
ATOM 4017 N N . ILE A 1 433 ? -0.428 -7.155 -21.792 1.00 96.75 433 ILE A N 1
ATOM 4018 C CA . ILE A 1 433 ? 0.495 -7.020 -22.923 1.00 96.75 433 ILE A CA 1
ATOM 4019 C C . ILE A 1 433 ? -0.208 -6.467 -24.169 1.00 96.75 433 ILE A C 1
ATOM 4021 O O . ILE A 1 433 ? 0.396 -5.669 -24.892 1.00 96.75 433 ILE A O 1
ATOM 4025 N N . SER A 1 434 ? -1.459 -6.844 -24.443 1.00 96.62 434 SER A N 1
ATOM 4026 C CA . SER A 1 434 ? -2.234 -6.272 -25.555 1.00 96.62 434 SER A CA 1
ATOM 4027 C C . SER A 1 434 ? -2.560 -4.794 -25.320 1.00 96.62 434 SER A C 1
ATOM 4029 O O . SER A 1 434 ? -2.400 -3.986 -26.240 1.00 96.62 434 SER A O 1
ATOM 4031 N N . THR A 1 435 ? -2.912 -4.403 -24.092 1.00 96.75 435 THR A N 1
ATOM 4032 C CA . THR A 1 435 ? -3.182 -2.999 -23.750 1.00 96.75 435 THR A CA 1
ATOM 4033 C C . THR A 1 435 ? -1.931 -2.141 -23.887 1.00 96.75 435 THR A C 1
ATOM 4035 O O . THR A 1 435 ? -1.956 -1.188 -24.660 1.00 96.75 435 THR A O 1
ATOM 4038 N N . PHE A 1 436 ? -0.786 -2.512 -23.302 1.00 96.81 436 PHE A N 1
ATOM 4039 C CA . PHE A 1 436 ? 0.446 -1.721 -23.469 1.00 96.81 436 PHE A CA 1
ATOM 4040 C C . PHE A 1 436 ? 1.073 -1.794 -24.877 1.00 96.81 436 PHE A C 1
ATOM 4042 O O . PHE A 1 436 ? 1.932 -0.976 -25.213 1.00 96.81 436 PHE A O 1
ATOM 4049 N N . LYS A 1 437 ? 0.647 -2.725 -25.745 1.00 94.62 437 LYS A N 1
ATOM 4050 C CA . LYS A 1 437 ? 0.969 -2.686 -27.186 1.00 94.62 437 LYS A CA 1
ATOM 4051 C C . LYS A 1 437 ? 0.127 -1.642 -27.941 1.00 94.62 437 LYS A C 1
ATOM 4053 O O . LYS A 1 437 ? 0.659 -1.030 -28.868 1.00 94.62 437 LYS A O 1
ATOM 4058 N N . ARG A 1 438 ? -1.141 -1.430 -27.555 1.00 94.06 438 ARG A N 1
ATOM 4059 C CA . ARG A 1 438 ? -2.057 -0.415 -28.127 1.00 94.06 438 ARG A CA 1
ATOM 4060 C C . ARG A 1 438 ? -1.795 0.986 -27.555 1.00 94.06 438 ARG A C 1
ATOM 4062 O O . ARG A 1 438 ? -1.651 1.955 -28.306 1.00 94.06 438 ARG A O 1
ATOM 4069 N N . ASN A 1 439 ? -1.672 1.074 -26.235 1.00 94.94 439 ASN A N 1
ATOM 4070 C CA . ASN A 1 439 ? -1.557 2.293 -25.438 1.00 94.94 439 ASN A CA 1
ATOM 4071 C C . ASN A 1 439 ? -0.248 2.249 -24.625 1.00 94.94 439 ASN A C 1
ATOM 4073 O O . ASN A 1 439 ? -0.247 1.884 -23.450 1.00 94.94 439 ASN A O 1
ATOM 4077 N N . PRO A 1 440 ? 0.902 2.519 -25.267 1.00 96.06 440 PRO A N 1
ATOM 4078 C CA . PRO A 1 440 ? 2.201 2.290 -24.652 1.00 96.06 440 PRO A CA 1
ATOM 4079 C C . PRO A 1 440 ? 2.559 3.288 -23.553 1.00 96.06 440 PRO A C 1
ATOM 4081 O O . PRO A 1 440 ? 2.279 4.487 -23.643 1.00 96.06 440 PRO A O 1
ATOM 4084 N N . LEU A 1 441 ? 3.287 2.771 -22.564 1.00 96.69 441 LEU A N 1
ATOM 4085 C CA . LEU A 1 441 ? 3.994 3.574 -21.574 1.00 96.69 441 LEU A CA 1
ATOM 4086 C C . LEU A 1 441 ? 5.166 4.318 -22.220 1.00 96.69 441 LEU A C 1
ATOM 4088 O O . LEU A 1 441 ? 5.846 3.812 -23.122 1.00 96.69 441 LEU A O 1
ATOM 4092 N N . GLU A 1 442 ? 5.431 5.515 -21.723 1.00 95.00 442 GLU A N 1
ATOM 4093 C CA . GLU A 1 442 ? 6.531 6.349 -22.180 1.00 95.00 442 GLU A CA 1
ATOM 4094 C C . GLU A 1 442 ? 7.880 5.782 -21.751 1.00 95.00 442 GLU A C 1
ATOM 4096 O O . GLU A 1 442 ? 8.004 5.023 -20.784 1.00 95.00 442 GLU A O 1
ATOM 4101 N N . GLN A 1 443 ? 8.912 6.128 -22.525 1.00 90.81 443 GLN A N 1
ATOM 4102 C CA . GLN A 1 443 ? 10.300 5.719 -22.288 1.00 90.81 443 GLN A CA 1
ATOM 4103 C C . GLN A 1 443 ? 10.481 4.203 -22.052 1.00 90.81 443 GLN A C 1
ATOM 4105 O O . GLN A 1 443 ? 11.408 3.785 -21.358 1.00 90.81 443 GLN A O 1
ATOM 4110 N N . ALA A 1 444 ? 9.611 3.362 -22.630 1.00 94.06 444 ALA A N 1
ATOM 4111 C CA . ALA A 1 444 ? 9.709 1.910 -22.518 1.00 94.06 444 ALA A CA 1
ATOM 4112 C C . ALA A 1 444 ? 11.120 1.429 -22.903 1.00 94.06 444 ALA A C 1
ATOM 4114 O O . ALA A 1 444 ? 11.654 1.810 -23.945 1.00 94.06 444 ALA A O 1
ATOM 4115 N N . PHE A 1 445 ? 11.730 0.588 -22.068 1.00 93.00 445 PHE A N 1
ATOM 4116 C CA . PHE A 1 445 ? 13.077 0.059 -22.293 1.00 93.00 445 PHE A CA 1
ATOM 4117 C C . PHE A 1 445 ? 13.096 -0.907 -23.486 1.00 93.00 445 PHE A C 1
ATOM 4119 O O . PHE A 1 445 ? 14.013 -0.894 -24.304 1.00 93.00 445 PHE A O 1
ATOM 4126 N N . ARG A 1 446 ? 12.048 -1.731 -23.611 1.00 93.19 446 ARG A N 1
ATOM 4127 C CA . ARG A 1 446 ? 11.803 -2.643 -24.741 1.00 93.19 446 ARG A CA 1
ATOM 4128 C C . ARG A 1 446 ? 10.306 -2.693 -25.043 1.00 93.19 446 ARG A C 1
ATOM 4130 O O . ARG A 1 446 ? 9.495 -2.262 -24.230 1.00 93.19 446 ARG A O 1
ATOM 4137 N N . ARG A 1 447 ? 9.917 -3.266 -26.190 1.00 93.56 447 ARG A N 1
ATOM 4138 C CA . ARG A 1 447 ? 8.489 -3.502 -26.477 1.00 93.56 447 ARG A CA 1
ATOM 4139 C C . ARG A 1 447 ? 7.883 -4.469 -25.439 1.00 93.56 447 ARG A C 1
ATOM 4141 O O . ARG A 1 447 ? 8.519 -5.506 -25.193 1.00 93.56 447 ARG A O 1
ATOM 4148 N N . PRO A 1 448 ? 6.683 -4.186 -24.895 1.00 95.00 448 PRO A N 1
ATOM 4149 C CA . PRO A 1 448 ? 6.011 -5.062 -23.938 1.00 95.00 448 PRO A CA 1
ATOM 4150 C C . PRO A 1 448 ? 5.832 -6.473 -24.500 1.00 95.00 448 PRO A C 1
ATOM 4152 O O . PRO A 1 448 ? 5.276 -6.665 -25.586 1.00 95.00 448 PRO A O 1
ATOM 4155 N N . ASN A 1 449 ? 6.382 -7.445 -23.773 1.00 93.44 449 ASN A N 1
ATOM 4156 C CA . ASN A 1 449 ? 6.265 -8.880 -24.024 1.00 93.44 449 ASN A CA 1
ATOM 4157 C C . ASN A 1 449 ? 6.827 -9.616 -22.800 1.00 93.44 449 ASN A C 1
ATOM 4159 O O . ASN A 1 449 ? 8.050 -9.679 -22.634 1.00 93.44 449 ASN A O 1
ATOM 4163 N N . VAL A 1 450 ? 5.938 -10.146 -21.970 1.00 94.38 450 VAL A N 1
ATOM 4164 C CA . VAL A 1 450 ? 6.258 -11.108 -20.908 1.00 94.38 450 VAL A CA 1
ATOM 4165 C C . VAL A 1 450 ? 6.053 -12.521 -21.477 1.00 94.38 450 VAL A C 1
ATOM 4167 O O . VAL A 1 450 ? 5.672 -12.657 -22.639 1.00 94.38 450 VAL A O 1
ATOM 4170 N N . ASN A 1 451 ? 6.449 -13.536 -20.721 1.00 93.25 451 ASN A N 1
ATOM 4171 C CA . ASN A 1 451 ? 6.097 -14.929 -20.934 1.00 93.25 451 ASN A CA 1
ATOM 4172 C C . ASN A 1 451 ? 6.073 -15.593 -19.555 1.00 93.25 451 ASN A C 1
ATOM 4174 O O . ASN A 1 451 ? 7.120 -15.711 -18.909 1.00 93.25 451 ASN A O 1
ATOM 4178 N N . LEU A 1 452 ? 4.901 -15.985 -19.085 1.00 94.06 452 LEU A N 1
ATOM 4179 C CA . LEU A 1 452 ? 4.742 -16.741 -17.848 1.00 94.06 452 LEU A CA 1
ATOM 4180 C C . LEU A 1 452 ? 5.175 -18.206 -18.045 1.00 94.06 452 LEU A C 1
ATOM 4182 O O . LEU A 1 452 ? 5.034 -18.775 -19.130 1.00 94.06 452 LEU A O 1
ATOM 4186 N N . THR A 1 453 ? 5.787 -18.820 -17.027 1.00 93.75 453 THR A N 1
ATOM 4187 C CA . THR A 1 453 ? 6.234 -20.220 -17.117 1.00 93.75 453 THR A CA 1
ATOM 4188 C C . THR A 1 453 ? 6.280 -20.947 -15.773 1.00 93.75 453 THR A C 1
ATOM 4190 O O . THR A 1 453 ? 6.761 -20.428 -14.765 1.00 93.75 453 THR A O 1
ATOM 4193 N N . THR A 1 454 ? 5.861 -22.213 -15.794 1.00 93.12 454 THR A N 1
ATOM 4194 C CA . THR A 1 454 ? 5.936 -23.166 -14.679 1.00 93.12 454 THR A CA 1
ATOM 4195 C C . THR A 1 454 ? 7.267 -23.924 -14.613 1.00 93.12 454 THR A C 1
ATOM 4197 O O . THR A 1 454 ? 7.478 -24.701 -13.686 1.00 93.12 454 THR A O 1
ATOM 4200 N N . ASN A 1 455 ? 8.209 -23.699 -15.538 1.00 93.94 455 ASN A N 1
ATOM 4201 C CA . ASN A 1 455 ? 9.507 -24.383 -15.548 1.00 93.94 455 ASN A CA 1
ATOM 4202 C C . ASN A 1 455 ? 10.612 -23.492 -14.948 1.00 93.94 455 ASN A C 1
ATOM 4204 O O . ASN A 1 455 ? 10.897 -22.400 -15.445 1.00 93.94 455 ASN A O 1
ATOM 4208 N N . HIS A 1 456 ? 11.248 -23.962 -13.869 1.00 91.56 456 HIS A N 1
ATOM 4209 C CA . HIS A 1 456 ? 12.274 -23.199 -13.152 1.00 91.56 456 HIS A CA 1
ATOM 4210 C C . HIS A 1 456 ? 13.524 -22.933 -14.006 1.00 91.56 456 HIS A C 1
ATOM 4212 O O . HIS A 1 456 ? 13.997 -21.799 -14.059 1.00 91.56 456 HIS A O 1
ATOM 4218 N N . LEU A 1 457 ? 14.038 -23.946 -14.713 1.00 93.75 457 LEU A N 1
ATOM 4219 C CA . LEU A 1 457 ? 15.259 -23.836 -15.521 1.00 93.75 457 LEU A CA 1
ATOM 4220 C C . LEU A 1 457 ? 15.070 -22.868 -16.696 1.00 93.75 457 LEU A C 1
ATOM 4222 O O . LEU A 1 457 ? 15.913 -22.002 -16.930 1.00 93.75 457 LEU A O 1
ATOM 4226 N N . ILE A 1 458 ? 13.925 -22.958 -17.381 1.00 93.88 458 ILE A N 1
ATOM 4227 C CA . ILE A 1 458 ? 13.554 -22.040 -18.468 1.00 93.88 458 ILE A CA 1
ATOM 4228 C C . ILE A 1 458 ? 13.443 -20.603 -17.940 1.00 93.88 458 ILE A C 1
ATOM 4230 O O . ILE A 1 458 ? 13.969 -19.677 -18.562 1.00 93.88 458 ILE A O 1
ATOM 4234 N N . ASN A 1 459 ? 12.829 -20.398 -16.769 1.00 94.12 459 ASN A N 1
ATOM 4235 C CA . ASN A 1 459 ? 12.761 -19.072 -16.158 1.00 94.12 459 ASN A CA 1
ATOM 4236 C C . ASN A 1 459 ? 14.149 -18.527 -15.778 1.00 94.12 459 ASN A C 1
ATOM 4238 O O . ASN A 1 459 ? 14.429 -17.367 -16.065 1.00 94.12 459 ASN A O 1
ATOM 4242 N N . GLN A 1 460 ? 15.040 -19.333 -15.186 1.00 94.12 460 GLN A N 1
ATOM 4243 C CA . GLN A 1 460 ? 16.401 -18.892 -14.840 1.00 94.12 460 GLN A CA 1
ATOM 4244 C C . GLN A 1 460 ? 17.224 -18.524 -16.082 1.00 94.12 460 GLN A C 1
ATOM 4246 O O . GLN A 1 460 ? 17.890 -17.485 -16.094 1.00 94.12 460 GLN A O 1
ATOM 4251 N N . TYR A 1 461 ? 17.122 -19.317 -17.154 1.00 95.44 461 TYR A N 1
ATOM 4252 C CA . TYR A 1 461 ? 17.720 -19.000 -18.452 1.00 95.44 461 TYR A CA 1
ATOM 4253 C C . TYR A 1 461 ? 17.232 -17.639 -18.973 1.00 95.44 461 TYR A C 1
ATOM 4255 O O . TYR A 1 461 ? 18.039 -16.756 -19.279 1.00 95.44 461 TYR A O 1
ATOM 4263 N N . TRP A 1 462 ? 15.914 -17.413 -19.002 1.00 94.88 462 TRP A N 1
ATOM 4264 C CA . TRP A 1 462 ? 15.359 -16.138 -19.456 1.00 94.88 462 TRP A CA 1
ATOM 4265 C C . TRP A 1 462 ? 15.642 -14.974 -18.496 1.00 94.88 462 TRP A C 1
ATOM 4267 O O . TRP A 1 462 ? 15.814 -13.845 -18.955 1.00 94.88 462 TRP A O 1
ATOM 4277 N N . ILE A 1 463 ? 15.788 -15.209 -17.191 1.00 95.25 463 ILE A N 1
ATOM 4278 C CA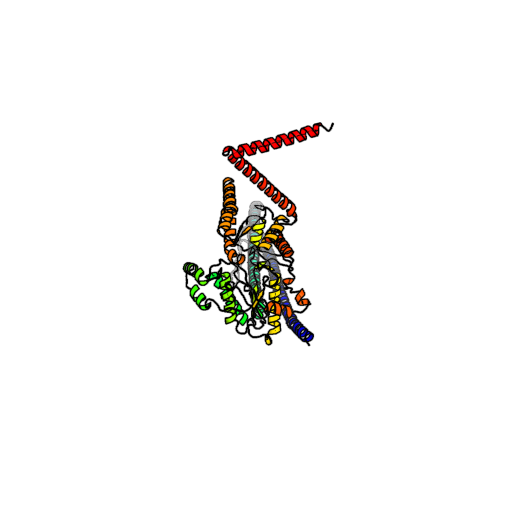 . ILE A 1 463 ? 16.275 -14.205 -16.236 1.00 95.25 463 ILE A CA 1
ATOM 4279 C C . ILE A 1 463 ? 17.711 -13.792 -16.585 1.00 95.25 463 ILE A C 1
ATOM 4281 O O . ILE A 1 463 ? 18.007 -12.596 -16.661 1.00 95.25 463 ILE A O 1
ATOM 4285 N N . ALA A 1 464 ? 18.609 -14.746 -16.838 1.00 95.50 464 ALA A N 1
ATOM 4286 C CA . ALA A 1 464 ? 19.990 -14.449 -17.208 1.00 95.50 464 ALA A CA 1
ATOM 4287 C C . ALA A 1 464 ? 20.064 -13.680 -18.541 1.00 95.50 464 ALA A C 1
ATOM 4289 O O . ALA A 1 464 ? 20.618 -12.580 -18.593 1.00 95.50 464 ALA A O 1
ATOM 4290 N N . VAL A 1 465 ? 19.436 -14.217 -19.592 1.00 94.69 465 VAL A N 1
ATOM 4291 C CA . VAL A 1 465 ? 19.526 -13.706 -20.972 1.00 94.69 465 VAL A CA 1
ATOM 4292 C C . VAL A 1 465 ? 18.681 -12.450 -21.203 1.00 94.69 465 VAL A C 1
ATOM 4294 O O . VAL A 1 465 ? 19.107 -11.540 -21.911 1.00 94.69 465 VAL A O 1
ATOM 4297 N N . SER A 1 466 ? 17.479 -12.365 -20.626 1.00 94.06 466 SER A N 1
ATOM 4298 C CA . SER A 1 466 ? 16.521 -11.281 -20.895 1.00 94.06 466 SER A CA 1
ATOM 4299 C C . SER A 1 466 ? 16.360 -10.257 -19.766 1.00 94.06 466 SER A C 1
ATOM 4301 O O . SER A 1 466 ? 15.835 -9.173 -20.042 1.00 94.06 466 SER A O 1
ATOM 4303 N N . HIS A 1 467 ? 16.838 -10.505 -18.541 1.00 95.38 467 HIS A N 1
ATOM 4304 C CA . HIS A 1 467 ? 16.896 -9.477 -17.485 1.00 95.38 467 HIS A CA 1
ATOM 4305 C C . HIS A 1 467 ? 18.322 -9.032 -17.170 1.00 95.38 467 HIS A C 1
ATOM 4307 O O . HIS A 1 467 ? 18.631 -7.856 -17.352 1.00 95.38 467 HIS A O 1
ATOM 4313 N N . LYS A 1 468 ? 19.184 -9.950 -16.715 1.00 95.94 468 LYS A N 1
ATOM 4314 C CA . LYS A 1 468 ? 20.501 -9.611 -16.152 1.00 95.94 468 LYS A CA 1
ATOM 4315 C C . LYS A 1 468 ? 21.485 -9.128 -17.220 1.00 95.94 468 LYS A C 1
ATOM 4317 O O . LYS A 1 468 ? 22.010 -8.028 -17.083 1.00 95.94 468 LYS A O 1
ATOM 4322 N N . ALA A 1 469 ? 21.689 -9.878 -18.305 1.00 95.44 469 ALA A N 1
ATOM 4323 C CA . ALA A 1 469 ? 22.661 -9.501 -19.337 1.00 95.44 469 ALA A CA 1
ATOM 4324 C C . ALA A 1 469 ? 22.360 -8.135 -20.005 1.00 95.44 469 ALA A C 1
ATOM 4326 O O . ALA A 1 469 ? 23.268 -7.305 -20.066 1.00 95.44 469 ALA A O 1
ATOM 4327 N N . PRO A 1 470 ? 21.115 -7.802 -20.416 1.00 93.25 470 PRO A N 1
ATOM 4328 C CA . PRO A 1 470 ? 20.813 -6.489 -20.993 1.00 93.25 470 PRO A CA 1
ATOM 4329 C C . PRO A 1 470 ? 20.964 -5.336 -19.992 1.00 93.25 470 PRO A C 1
ATOM 4331 O O . PRO A 1 470 ? 21.368 -4.242 -20.381 1.00 93.25 470 PRO A O 1
ATOM 4334 N N . ALA A 1 471 ? 20.657 -5.565 -18.711 1.00 95.06 471 ALA A N 1
ATOM 4335 C CA . ALA A 1 471 ? 20.834 -4.562 -17.663 1.00 95.06 471 ALA A CA 1
ATOM 4336 C C . ALA A 1 471 ? 22.316 -4.320 -17.338 1.00 95.06 471 ALA A C 1
ATOM 4338 O O . ALA A 1 471 ? 22.717 -3.168 -17.197 1.00 95.06 471 ALA A O 1
ATOM 4339 N N . PHE A 1 472 ? 23.132 -5.377 -17.298 1.00 96.25 472 PHE A N 1
ATOM 4340 C CA . PHE A 1 472 ? 24.583 -5.279 -17.140 1.00 96.25 472 PHE A CA 1
ATOM 4341 C C . PHE A 1 472 ? 25.234 -4.523 -18.305 1.00 96.25 472 PHE A C 1
ATOM 4343 O O . PHE A 1 472 ? 25.988 -3.583 -18.071 1.00 96.25 472 PHE A O 1
ATOM 4350 N N . LEU A 1 473 ? 24.898 -4.869 -19.555 1.00 94.62 473 LEU A N 1
ATOM 4351 C CA . LEU A 1 473 ? 25.420 -4.182 -20.744 1.00 94.62 473 LEU A CA 1
ATOM 4352 C C . LEU A 1 473 ? 25.026 -2.697 -20.775 1.00 94.62 473 LEU A C 1
ATOM 4354 O O . LEU A 1 473 ? 25.845 -1.847 -21.122 1.00 94.62 473 LEU A O 1
ATOM 4358 N N . TYR A 1 474 ? 23.794 -2.368 -20.377 1.00 93.88 474 TYR A N 1
ATOM 4359 C CA . TYR A 1 474 ? 23.344 -0.979 -20.285 1.00 93.88 474 TYR A CA 1
ATOM 4360 C C . TYR A 1 474 ? 24.054 -0.205 -19.164 1.00 93.88 474 TYR A C 1
ATOM 4362 O O . TYR A 1 474 ? 24.452 0.938 -19.373 1.00 93.88 474 TYR A O 1
ATOM 4370 N N . ASP A 1 475 ? 24.264 -0.815 -17.996 1.00 95.88 475 ASP A N 1
ATOM 4371 C CA . ASP A 1 475 ? 25.003 -0.184 -16.898 1.00 95.88 475 ASP A CA 1
ATOM 4372 C C . ASP A 1 475 ? 26.502 -0.036 -17.206 1.00 95.88 475 ASP A C 1
ATOM 4374 O O . ASP A 1 475 ? 27.106 0.954 -16.799 1.00 95.88 475 ASP A O 1
ATOM 4378 N N . LEU A 1 476 ? 27.095 -0.956 -17.974 1.00 96.69 476 LEU A N 1
ATOM 4379 C CA . LEU A 1 476 ? 28.449 -0.807 -18.514 1.00 96.69 476 LEU A CA 1
ATOM 4380 C C . LEU A 1 476 ? 28.523 0.376 -19.492 1.00 96.69 476 LEU A C 1
ATOM 4382 O O . LEU A 1 476 ? 29.412 1.213 -19.366 1.00 96.69 476 LEU A O 1
ATOM 4386 N N . PHE A 1 477 ? 27.558 0.500 -20.410 1.00 95.25 477 PHE A N 1
ATOM 4387 C CA . PHE A 1 477 ? 27.450 1.655 -21.306 1.00 95.25 477 PHE A CA 1
ATOM 4388 C C . PHE A 1 477 ? 27.286 2.980 -20.544 1.00 95.25 477 PHE A C 1
ATOM 4390 O O . PHE A 1 477 ? 27.940 3.965 -20.890 1.00 95.25 477 PHE A O 1
ATOM 4397 N N . LEU A 1 478 ? 26.470 3.014 -19.483 1.00 94.94 478 LEU A N 1
ATOM 4398 C CA . LEU A 1 478 ? 26.340 4.199 -18.630 1.00 94.94 478 LEU A CA 1
ATOM 4399 C C . LEU A 1 478 ? 27.668 4.562 -17.958 1.00 94.94 478 LEU A C 1
ATOM 4401 O O . LEU A 1 478 ? 28.075 5.717 -18.063 1.00 94.94 478 LEU A O 1
ATOM 4405 N N . ARG A 1 479 ? 28.378 3.590 -17.366 1.00 95.75 479 ARG A N 1
ATOM 4406 C CA . ARG A 1 479 ? 29.703 3.810 -16.757 1.00 95.75 479 ARG A CA 1
ATOM 4407 C C . ARG A 1 479 ? 30.713 4.367 -17.762 1.00 95.75 479 ARG A C 1
ATOM 4409 O O . ARG A 1 479 ? 31.367 5.359 -17.465 1.00 95.75 479 ARG A O 1
ATOM 4416 N N . MET A 1 480 ? 30.791 3.786 -18.963 1.00 96.00 480 MET A N 1
ATOM 4417 C CA . MET A 1 480 ? 31.648 4.291 -20.050 1.00 96.00 480 MET A CA 1
ATOM 4418 C C . MET A 1 480 ? 31.243 5.698 -20.523 1.00 96.00 480 MET A C 1
ATOM 4420 O O . MET A 1 480 ? 32.080 6.443 -21.014 1.00 96.00 480 MET A O 1
ATOM 4424 N N . SER A 1 481 ? 29.976 6.081 -20.340 1.00 95.12 481 SER A N 1
ATOM 4425 C CA . SER A 1 481 ? 29.449 7.421 -20.639 1.00 95.12 481 SER A CA 1
ATOM 4426 C C . SER A 1 481 ? 29.554 8.403 -19.457 1.00 95.12 481 SER A C 1
ATOM 4428 O O . SER A 1 481 ? 28.887 9.438 -19.479 1.00 95.12 481 SER A O 1
ATOM 4430 N N . GLY A 1 482 ? 30.300 8.070 -18.395 1.00 94.06 482 GLY A N 1
ATOM 44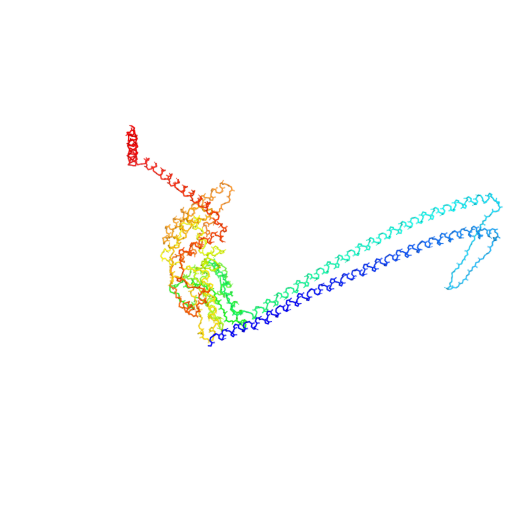31 C CA . GLY A 1 482 ? 30.439 8.903 -17.192 1.00 94.06 482 GLY A CA 1
ATOM 4432 C C . GLY A 1 482 ? 29.173 9.008 -16.328 1.00 94.06 482 GLY A C 1
ATOM 4433 O O . GLY A 1 482 ? 29.033 9.953 -15.557 1.00 94.06 482 GLY A O 1
ATOM 4434 N N . ARG A 1 483 ? 28.220 8.076 -16.465 1.00 94.50 483 ARG A N 1
ATOM 4435 C CA . ARG A 1 483 ? 26.928 8.074 -15.754 1.00 94.50 483 ARG A CA 1
ATOM 4436 C C . ARG A 1 483 ? 26.825 6.909 -14.775 1.00 94.50 483 ARG A C 1
ATOM 4438 O O . ARG A 1 483 ? 27.352 5.824 -15.015 1.00 94.50 483 ARG A O 1
ATOM 4445 N N . GLU A 1 484 ? 26.071 7.103 -13.696 1.00 93.81 484 GLU A N 1
ATOM 4446 C CA . GLU A 1 484 ? 25.878 6.047 -12.702 1.00 93.81 484 GLU A CA 1
ATOM 4447 C C . GLU A 1 484 ? 25.100 4.825 -13.236 1.00 93.81 484 GLU A C 1
ATOM 4449 O O . GLU A 1 484 ? 24.083 4.983 -13.920 1.00 93.81 484 GLU A O 1
ATOM 4454 N N . PRO A 1 485 ? 25.500 3.596 -12.853 1.00 93.06 485 PRO A N 1
ATOM 4455 C CA . PRO A 1 485 ? 24.750 2.379 -13.149 1.00 93.06 485 PRO A CA 1
ATOM 4456 C C . PRO A 1 485 ? 23.439 2.315 -12.343 1.00 93.06 485 PRO A C 1
ATOM 4458 O O . PRO A 1 485 ? 23.413 2.527 -11.122 1.00 93.06 485 PRO A O 1
ATOM 4461 N N . ARG A 1 486 ? 22.339 1.969 -13.024 1.00 93.69 486 ARG A N 1
ATOM 4462 C CA . ARG A 1 486 ? 20.974 1.975 -12.467 1.00 93.69 486 ARG A CA 1
ATOM 4463 C C . ARG A 1 486 ? 20.121 0.757 -12.827 1.00 93.69 486 ARG A C 1
ATOM 4465 O O . ARG A 1 486 ? 19.274 0.368 -12.026 1.00 93.69 486 ARG A O 1
ATOM 4472 N N . MET A 1 487 ? 20.315 0.127 -13.985 1.00 93.38 487 MET A N 1
ATOM 4473 C CA . MET A 1 487 ? 19.434 -0.949 -14.451 1.00 93.38 487 MET A CA 1
ATOM 4474 C C . MET A 1 487 ? 19.593 -2.240 -13.652 1.00 93.38 487 MET A C 1
ATOM 4476 O O . MET A 1 487 ? 18.587 -2.887 -13.370 1.00 93.38 487 MET A O 1
ATOM 4480 N N . MET A 1 488 ? 20.799 -2.596 -13.206 1.00 94.94 488 MET A N 1
ATOM 4481 C CA . MET A 1 488 ? 20.998 -3.749 -12.322 1.00 94.94 488 MET A CA 1
ATOM 4482 C C . MET A 1 488 ? 20.344 -3.540 -10.949 1.00 94.94 488 MET A C 1
ATOM 4484 O O . MET A 1 488 ? 19.801 -4.493 -10.387 1.00 94.94 488 MET A O 1
ATOM 4488 N N . LYS A 1 489 ? 20.300 -2.298 -10.437 1.00 94.00 489 LYS A N 1
ATOM 4489 C CA . LYS A 1 489 ? 19.546 -1.950 -9.216 1.00 94.00 489 LYS A CA 1
ATOM 4490 C C . LYS A 1 489 ? 18.039 -2.184 -9.437 1.00 94.00 489 LYS A C 1
ATOM 4492 O O . LYS A 1 489 ? 17.400 -2.846 -8.620 1.00 94.00 489 LYS A O 1
ATOM 4497 N N . THR A 1 490 ? 17.489 -1.727 -10.566 1.00 93.25 490 THR A N 1
ATOM 4498 C CA . THR A 1 490 ? 16.078 -1.941 -10.949 1.00 93.25 490 THR A CA 1
ATOM 4499 C C . THR A 1 490 ? 15.731 -3.421 -11.131 1.00 93.25 490 THR A C 1
ATOM 4501 O O . THR A 1 490 ? 14.745 -3.887 -10.566 1.00 93.25 490 THR A O 1
ATOM 4504 N N . ILE A 1 491 ? 16.550 -4.185 -11.862 1.00 94.56 491 ILE A N 1
ATOM 4505 C CA . ILE A 1 491 ? 16.338 -5.626 -12.074 1.00 94.56 491 ILE A CA 1
ATOM 4506 C C . ILE A 1 491 ? 16.422 -6.406 -10.756 1.00 94.56 491 ILE A C 1
ATOM 4508 O O . ILE A 1 491 ? 15.584 -7.268 -10.517 1.00 94.56 491 ILE A O 1
ATOM 4512 N N . THR A 1 492 ? 17.352 -6.063 -9.861 1.00 93.94 492 THR A N 1
ATOM 4513 C CA . THR A 1 492 ? 17.450 -6.705 -8.536 1.00 93.94 492 THR A CA 1
ATOM 4514 C C . THR A 1 492 ? 16.189 -6.470 -7.696 1.00 93.94 492 THR A C 1
ATOM 4516 O O . THR A 1 492 ? 15.699 -7.397 -7.054 1.00 93.94 492 THR A O 1
ATOM 4519 N N . ARG A 1 493 ? 15.622 -5.253 -7.720 1.00 91.56 493 ARG A N 1
ATOM 4520 C CA . ARG A 1 493 ? 14.342 -4.949 -7.050 1.00 91.56 493 ARG A CA 1
ATOM 4521 C C . ARG A 1 493 ? 13.179 -5.737 -7.665 1.00 91.56 493 ARG A C 1
ATOM 4523 O O . ARG A 1 493 ? 12.398 -6.325 -6.925 1.00 91.56 493 ARG A O 1
ATOM 4530 N N . LEU A 1 494 ? 13.109 -5.804 -8.998 1.00 92.56 494 LEU A N 1
ATOM 4531 C CA . LEU A 1 494 ? 12.093 -6.579 -9.717 1.00 92.56 494 LEU A CA 1
ATOM 4532 C C . LEU A 1 494 ? 12.172 -8.078 -9.385 1.00 92.56 494 LEU A C 1
ATOM 4534 O O . LEU A 1 494 ? 11.147 -8.687 -9.108 1.00 92.56 494 LEU A O 1
ATOM 4538 N N . HIS A 1 495 ? 13.371 -8.670 -9.349 1.00 92.75 495 HIS A N 1
ATOM 4539 C CA . HIS A 1 495 ? 13.550 -10.087 -9.000 1.00 92.75 495 HIS A CA 1
ATOM 4540 C C . HIS A 1 495 ? 13.130 -10.395 -7.564 1.00 92.75 495 HIS A C 1
ATOM 4542 O O . HIS A 1 495 ? 12.468 -11.405 -7.346 1.00 92.75 495 HIS A O 1
ATOM 4548 N N . LYS A 1 496 ? 13.430 -9.511 -6.600 1.00 89.81 496 LYS A N 1
ATOM 4549 C CA . LYS A 1 496 ? 12.921 -9.653 -5.224 1.00 89.81 496 LYS A CA 1
ATOM 4550 C C . LYS A 1 496 ? 11.389 -9.673 -5.189 1.00 89.81 496 LYS A C 1
ATOM 4552 O O . LYS A 1 496 ? 10.826 -10.565 -4.569 1.00 89.81 496 LYS A O 1
ATOM 4557 N N . ALA A 1 497 ? 10.728 -8.754 -5.898 1.00 89.31 497 ALA A N 1
ATOM 4558 C CA . ALA A 1 497 ? 9.266 -8.734 -5.991 1.00 89.31 497 ALA A CA 1
ATOM 4559 C C . ALA A 1 497 ? 8.700 -10.000 -6.665 1.00 89.31 497 ALA A C 1
ATOM 4561 O O . ALA A 1 497 ? 7.743 -10.578 -6.165 1.00 89.31 497 ALA A O 1
ATOM 4562 N N . MET A 1 498 ? 9.317 -10.476 -7.752 1.00 91.19 498 MET A N 1
ATOM 4563 C CA . MET A 1 498 ? 8.887 -11.695 -8.452 1.00 91.19 498 MET A CA 1
ATOM 4564 C C . MET A 1 498 ? 8.963 -12.949 -7.569 1.00 91.19 498 MET A C 1
ATOM 4566 O O . MET A 1 498 ? 8.004 -13.710 -7.543 1.00 91.19 498 MET A O 1
ATOM 4570 N N . MET A 1 499 ? 10.064 -13.165 -6.835 1.00 88.31 499 MET A N 1
ATOM 4571 C CA . MET A 1 499 ? 10.193 -14.342 -5.954 1.00 88.31 499 MET A CA 1
ATOM 4572 C C . MET A 1 499 ? 9.159 -14.326 -4.823 1.00 88.31 499 MET A C 1
ATOM 4574 O O . MET A 1 499 ? 8.607 -15.359 -4.469 1.00 88.31 499 MET A O 1
ATOM 4578 N N . VAL A 1 500 ? 8.872 -13.139 -4.285 1.00 87.56 500 VAL A N 1
ATOM 4579 C CA . VAL A 1 500 ? 7.880 -12.923 -3.222 1.00 87.56 500 VAL A CA 1
ATOM 4580 C C . VAL A 1 500 ? 6.438 -13.171 -3.699 1.00 87.56 500 VAL A C 1
ATOM 4582 O O . VAL A 1 500 ? 5.577 -13.513 -2.890 1.00 87.56 500 VAL A O 1
ATOM 4585 N N . LEU A 1 501 ? 6.173 -13.031 -5.002 1.00 90.31 501 LEU A N 1
ATOM 4586 C CA . LEU A 1 501 ? 4.866 -13.288 -5.615 1.00 90.31 501 LEU A CA 1
ATOM 4587 C C . LEU A 1 501 ? 4.708 -14.711 -6.175 1.00 90.31 501 LEU A C 1
ATOM 4589 O O . LEU A 1 501 ? 3.573 -15.135 -6.365 1.00 90.31 501 LEU A O 1
ATOM 4593 N N . GLU A 1 502 ? 5.802 -15.451 -6.403 1.00 92.06 502 GLU A N 1
ATOM 4594 C CA . GLU A 1 502 ? 5.801 -16.754 -7.096 1.00 92.06 502 GLU A CA 1
ATOM 4595 C C . GLU A 1 502 ? 4.795 -17.759 -6.514 1.00 92.06 502 GLU A C 1
ATOM 4597 O O . GLU A 1 502 ? 4.152 -18.494 -7.264 1.00 92.06 502 GLU A O 1
ATOM 4602 N N . TYR A 1 503 ? 4.621 -17.769 -5.191 1.00 92.56 503 TYR A N 1
ATOM 4603 C CA . TYR A 1 503 ? 3.643 -18.624 -4.518 1.00 92.56 503 TYR A CA 1
ATOM 4604 C C . TYR A 1 503 ? 2.202 -18.306 -4.956 1.00 92.56 503 TYR A C 1
ATOM 4606 O O . TYR A 1 503 ? 1.465 -19.208 -5.345 1.00 92.56 503 TYR A O 1
ATOM 4614 N N . PHE A 1 504 ? 1.825 -17.024 -4.979 1.00 93.12 504 PHE A N 1
ATOM 4615 C CA . PHE A 1 504 ? 0.482 -16.555 -5.350 1.00 93.12 504 PHE A CA 1
ATOM 4616 C C . PHE A 1 504 ? 0.202 -16.622 -6.853 1.00 93.12 504 PHE A C 1
ATOM 4618 O O . PHE A 1 504 ? -0.951 -16.689 -7.262 1.00 93.12 504 PHE A O 1
ATOM 4625 N N . THR A 1 505 ? 1.245 -16.619 -7.684 1.00 93.88 505 THR A N 1
ATOM 4626 C CA . THR A 1 505 ? 1.114 -16.724 -9.143 1.00 93.88 505 THR A CA 1
ATOM 4627 C C . THR A 1 505 ? 1.178 -18.166 -9.655 1.00 93.88 505 THR A C 1
ATOM 4629 O O . THR A 1 505 ? 0.975 -18.397 -10.847 1.00 93.88 505 THR A O 1
ATOM 4632 N N . SER A 1 506 ? 1.468 -19.141 -8.785 1.00 92.94 506 SER A N 1
ATOM 4633 C CA . SER A 1 506 ? 1.635 -20.557 -9.158 1.00 92.94 506 SER A CA 1
ATOM 4634 C C . SER A 1 506 ? 0.602 -21.509 -8.545 1.00 92.94 506 SER A C 1
ATOM 4636 O O . SER A 1 506 ? 0.482 -22.625 -9.042 1.00 92.94 506 SER A O 1
ATOM 4638 N N . HIS A 1 507 ? -0.143 -21.080 -7.522 1.00 93.12 507 HIS A N 1
ATOM 4639 C CA . HIS A 1 507 ? -1.197 -21.863 -6.863 1.00 93.12 507 HIS A CA 1
ATOM 4640 C C . HIS A 1 507 ? -2.584 -21.256 -7.111 1.00 93.12 507 HIS A C 1
ATOM 4642 O O . HIS A 1 507 ? -2.724 -20.189 -7.709 1.00 93.12 507 HIS A O 1
ATOM 4648 N N . SER A 1 508 ? -3.630 -21.958 -6.687 1.00 93.94 508 SER A N 1
ATOM 4649 C CA . SER A 1 508 ? -5.019 -21.499 -6.739 1.00 93.94 508 SER A CA 1
ATOM 4650 C C . SER A 1 508 ? -5.777 -22.055 -5.546 1.00 93.94 508 SER A C 1
ATOM 4652 O O . SER A 1 508 ? -5.374 -23.067 -4.979 1.00 93.94 508 SER A O 1
ATOM 4654 N N . TRP A 1 509 ? -6.855 -21.376 -5.176 1.00 95.12 509 TRP A N 1
ATOM 4655 C CA . TRP A 1 509 ? -7.596 -21.618 -3.945 1.00 95.12 509 TRP A CA 1
ATOM 4656 C C . TRP A 1 509 ? -9.088 -21.709 -4.233 1.00 95.12 509 TRP A C 1
ATOM 4658 O O . TRP A 1 509 ? -9.592 -21.067 -5.156 1.00 95.12 509 TRP A O 1
ATOM 4668 N N . VAL A 1 510 ? -9.794 -22.489 -3.421 1.00 95.62 510 VAL A N 1
ATOM 4669 C CA . VAL A 1 510 ? -11.253 -22.551 -3.421 1.00 95.62 510 VAL A CA 1
ATOM 4670 C C . VAL A 1 510 ? -11.751 -21.718 -2.248 1.00 95.62 510 VAL A C 1
ATOM 4672 O O . VAL A 1 510 ? -11.548 -22.063 -1.084 1.00 95.62 510 VAL A O 1
ATOM 4675 N N . TRP A 1 511 ? -12.395 -20.598 -2.557 1.00 94.94 511 TRP A N 1
ATOM 4676 C CA . TRP A 1 511 ? -12.939 -19.673 -1.567 1.00 94.94 511 TRP A CA 1
ATOM 4677 C C . TRP A 1 511 ? -14.418 -19.975 -1.336 1.00 94.94 511 TRP A C 1
ATOM 4679 O O . TRP A 1 511 ? -15.205 -19.887 -2.278 1.00 94.94 511 TRP A O 1
ATOM 4689 N N . ASN A 1 512 ? -14.822 -20.276 -0.098 1.00 95.50 512 ASN A N 1
ATOM 4690 C CA . ASN A 1 512 ? -16.241 -20.152 0.246 1.00 95.50 512 ASN A CA 1
ATOM 4691 C C . ASN A 1 512 ? -16.595 -18.652 0.330 1.00 95.50 512 ASN A C 1
ATOM 4693 O O . ASN A 1 512 ? -15.794 -17.872 0.842 1.00 95.50 512 ASN A O 1
ATOM 4697 N N . THR A 1 513 ? -17.764 -18.259 -0.176 1.00 95.62 513 THR A N 1
ATOM 4698 C CA . THR A 1 513 ? -18.299 -16.887 -0.194 1.00 95.62 513 THR A CA 1
ATOM 4699 C C . THR A 1 513 ? -19.787 -16.831 0.206 1.00 95.62 513 THR A C 1
ATOM 4701 O O . THR A 1 513 ? -20.527 -15.938 -0.227 1.00 95.62 513 THR A O 1
ATOM 4704 N N . ASP A 1 514 ? -20.263 -17.807 0.985 1.00 94.88 514 ASP A N 1
ATOM 4705 C CA . ASP A 1 514 ? -21.647 -17.924 1.462 1.00 94.88 514 ASP A CA 1
ATOM 4706 C C . ASP A 1 514 ? -22.108 -16.680 2.243 1.00 94.88 514 ASP A C 1
ATOM 4708 O O . ASP A 1 514 ? -23.190 -16.150 1.981 1.00 94.88 514 ASP A O 1
ATOM 4712 N N . ASN A 1 515 ? -21.280 -16.142 3.144 1.00 95.19 515 ASN A N 1
ATOM 4713 C CA . ASN A 1 515 ? -21.572 -14.935 3.919 1.00 95.19 515 ASN A CA 1
ATOM 4714 C C . ASN A 1 515 ? -21.598 -13.683 3.033 1.00 95.19 515 ASN A C 1
ATOM 4716 O O . ASN A 1 515 ? -22.447 -12.816 3.241 1.00 95.19 515 ASN A O 1
ATOM 4720 N N . VAL A 1 516 ? -20.723 -13.570 2.025 1.00 95.19 516 VAL A N 1
ATOM 4721 C CA . VAL A 1 516 ? -20.778 -12.470 1.035 1.00 95.19 516 VAL A CA 1
ATOM 4722 C C . VAL A 1 516 ? -22.069 -12.547 0.209 1.00 95.19 516 VAL A C 1
ATOM 4724 O O . VAL A 1 516 ? -22.723 -11.530 -0.034 1.00 95.19 516 VAL A O 1
ATOM 4727 N N . THR A 1 517 ? -22.490 -13.757 -0.162 1.00 94.88 517 THR A N 1
ATOM 4728 C CA . THR A 1 517 ? -23.741 -13.998 -0.898 1.00 94.88 517 THR A CA 1
ATOM 4729 C C . THR A 1 517 ? -24.968 -13.691 -0.034 1.00 94.88 517 THR A C 1
ATOM 4731 O O . THR A 1 517 ? -25.878 -12.982 -0.471 1.00 94.88 517 THR A O 1
ATOM 4734 N N . MET A 1 518 ? -24.976 -14.144 1.224 1.00 94.19 518 MET A N 1
ATOM 4735 C CA . MET A 1 518 ? -25.976 -13.795 2.238 1.00 94.19 518 MET A CA 1
ATOM 4736 C C . MET A 1 518 ? -26.070 -12.275 2.412 1.00 94.19 518 MET A C 1
ATOM 4738 O O . MET A 1 518 ? -27.169 -11.723 2.357 1.00 94.19 518 MET A O 1
ATOM 4742 N N . LEU A 1 519 ? -24.934 -11.595 2.584 1.00 94.12 519 LEU A N 1
ATOM 4743 C CA . LEU A 1 519 ? -24.858 -10.149 2.772 1.00 94.12 519 LEU A CA 1
ATOM 4744 C C . LEU A 1 519 ? -25.511 -9.398 1.609 1.00 94.12 519 LEU A C 1
ATOM 4746 O O . LEU A 1 519 ? -26.374 -8.548 1.825 1.00 94.12 519 LEU A O 1
ATOM 4750 N N . MET A 1 520 ? -25.162 -9.772 0.376 1.00 94.38 520 MET A N 1
ATOM 4751 C CA . MET A 1 520 ? -25.770 -9.215 -0.829 1.00 94.38 520 MET A CA 1
ATOM 4752 C C . MET A 1 520 ? -27.283 -9.466 -0.863 1.00 94.38 520 MET A C 1
ATOM 4754 O O . MET A 1 520 ? -28.060 -8.561 -1.167 1.00 94.38 520 MET A O 1
ATOM 4758 N N . ASN A 1 521 ? -27.739 -10.670 -0.511 1.00 94.44 521 ASN A N 1
ATOM 4759 C CA . ASN A 1 521 ? -29.162 -11.015 -0.512 1.00 94.44 521 ASN A CA 1
ATOM 4760 C C . ASN A 1 521 ? -29.987 -10.184 0.488 1.00 94.44 521 ASN A C 1
ATOM 4762 O O . ASN A 1 521 ? -31.135 -9.864 0.185 1.00 94.44 521 ASN A O 1
ATOM 4766 N N . GLN A 1 522 ? -29.399 -9.760 1.610 1.00 92.94 522 GLN A N 1
ATOM 4767 C CA . GLN A 1 522 ? -30.058 -8.946 2.644 1.00 92.94 522 GLN A CA 1
ATOM 4768 C C . GLN A 1 522 ? -30.211 -7.456 2.275 1.00 92.94 522 GLN A C 1
ATOM 4770 O O . GLN A 1 522 ? -30.999 -6.748 2.900 1.00 92.94 522 GLN A O 1
ATOM 4775 N N . MET A 1 523 ? -29.486 -6.962 1.267 1.00 93.06 523 MET A N 1
ATOM 4776 C CA . MET A 1 523 ? -29.516 -5.549 0.861 1.00 93.06 523 MET A CA 1
ATOM 4777 C C . MET A 1 523 ? -30.710 -5.197 -0.037 1.00 93.06 523 MET A C 1
ATOM 4779 O O . MET A 1 523 ? -31.103 -5.980 -0.911 1.00 93.06 523 MET A O 1
ATOM 4783 N N . GLY A 1 524 ? -31.239 -3.978 0.119 1.00 93.81 524 GLY A N 1
ATOM 4784 C CA . GLY A 1 524 ? -32.269 -3.415 -0.758 1.00 93.81 524 GLY A CA 1
ATOM 4785 C C . GLY A 1 524 ? -31.776 -3.174 -2.191 1.00 93.81 524 GLY A C 1
ATOM 4786 O O . GLY A 1 524 ? -30.575 -3.152 -2.455 1.00 93.81 524 GLY A O 1
ATOM 4787 N N . SER A 1 525 ? -32.699 -2.974 -3.139 1.00 94.19 525 SER A N 1
ATOM 4788 C CA . SER A 1 525 ? -32.356 -2.762 -4.558 1.00 94.19 525 SER A CA 1
ATOM 4789 C C . SER A 1 525 ? -31.500 -1.519 -4.799 1.00 94.19 525 SER A C 1
ATOM 4791 O O . SER A 1 525 ? -30.638 -1.541 -5.672 1.00 94.19 525 SER A O 1
ATOM 4793 N N . GLU A 1 526 ? -31.720 -0.449 -4.032 1.00 94.75 526 GLU A N 1
ATOM 4794 C CA . GLU A 1 526 ? -30.942 0.787 -4.154 1.00 94.75 526 GLU A CA 1
ATOM 4795 C C . GLU A 1 526 ? -29.574 0.658 -3.478 1.00 94.75 526 GLU A C 1
ATOM 4797 O O . GLU A 1 526 ? -28.568 1.031 -4.078 1.00 94.75 526 GLU A O 1
ATOM 4802 N N . ASP A 1 527 ? -29.502 0.022 -2.304 1.00 93.75 527 ASP A N 1
ATOM 4803 C CA . ASP A 1 527 ? -28.228 -0.244 -1.621 1.00 93.75 527 ASP A CA 1
ATOM 4804 C C . ASP A 1 527 ? -27.322 -1.161 -2.455 1.00 93.75 527 ASP A C 1
ATOM 4806 O O . ASP A 1 527 ? -26.119 -0.936 -2.519 1.00 93.75 527 ASP A O 1
ATOM 4810 N N . LYS A 1 528 ? -27.893 -2.153 -3.157 1.00 93.94 528 LYS A N 1
ATOM 4811 C CA . LYS A 1 528 ? -27.169 -3.010 -4.116 1.00 93.94 528 LYS A CA 1
ATOM 4812 C C . LYS A 1 528 ? -26.562 -2.232 -5.289 1.00 93.94 528 LYS A C 1
ATOM 4814 O O . LYS A 1 528 ? -25.544 -2.660 -5.825 1.00 93.94 528 LYS A O 1
ATOM 4819 N N . LYS A 1 529 ? -27.181 -1.123 -5.716 1.00 92.62 529 LYS A N 1
ATOM 4820 C CA . LYS A 1 529 ? -26.638 -0.250 -6.773 1.00 92.62 529 LYS A CA 1
ATOM 4821 C C . LYS A 1 529 ? -25.544 0.662 -6.224 1.00 92.62 529 LYS A C 1
ATOM 4823 O O . LYS A 1 529 ? -24.509 0.793 -6.866 1.00 92.62 529 LYS A O 1
ATOM 4828 N N . ALA A 1 530 ? -25.793 1.279 -5.066 1.00 93.19 530 ALA A N 1
ATOM 4829 C CA . ALA A 1 530 ? -24.877 2.221 -4.427 1.00 93.19 530 ALA A CA 1
ATOM 4830 C C . ALA A 1 530 ? -23.602 1.522 -3.931 1.00 93.19 530 ALA A C 1
ATOM 4832 O O . ALA A 1 530 ? -22.503 1.885 -4.325 1.00 93.19 530 ALA A O 1
ATOM 4833 N N . PHE A 1 531 ? -23.751 0.460 -3.142 1.00 94.88 531 PHE A N 1
ATOM 4834 C CA . PHE A 1 531 ? -22.650 -0.335 -2.601 1.00 94.88 531 PHE A CA 1
ATOM 4835 C C . PHE A 1 531 ? -22.499 -1.634 -3.396 1.00 94.88 531 PHE A C 1
ATOM 4837 O O . PHE A 1 531 ? -22.590 -2.733 -2.849 1.00 94.88 531 PHE A O 1
ATOM 4844 N N . ASN A 1 532 ? -22.315 -1.530 -4.713 1.00 95.31 532 ASN A N 1
ATOM 4845 C CA . ASN A 1 532 ? -22.200 -2.713 -5.562 1.00 95.31 532 ASN A CA 1
ATOM 4846 C C . ASN A 1 532 ? -20.872 -3.454 -5.330 1.00 95.31 532 ASN A C 1
ATOM 4848 O O . ASN A 1 532 ? -19.800 -2.918 -5.615 1.00 95.31 532 ASN A O 1
ATOM 4852 N N . PHE A 1 533 ? -20.960 -4.716 -4.909 1.00 96.38 533 PHE A N 1
ATOM 4853 C CA . PHE A 1 533 ? -19.843 -5.668 -4.836 1.00 96.38 533 PHE A CA 1
ATOM 4854 C C . PHE A 1 533 ? -20.134 -6.990 -5.575 1.00 96.38 533 PHE A C 1
ATOM 4856 O O . PHE A 1 533 ? -19.477 -8.001 -5.340 1.00 96.38 533 PHE A O 1
ATOM 4863 N N . ASP A 1 534 ? -21.106 -7.004 -6.496 1.00 96.19 534 ASP A N 1
ATOM 4864 C CA . ASP A 1 534 ? -21.384 -8.181 -7.324 1.00 96.19 534 ASP A CA 1
ATOM 4865 C C . ASP A 1 534 ? -20.364 -8.331 -8.462 1.00 96.19 534 ASP A C 1
ATOM 4867 O O . ASP A 1 534 ? -20.483 -7.736 -9.537 1.00 96.19 534 ASP A O 1
ATOM 4871 N N . VAL A 1 535 ? -19.353 -9.165 -8.218 1.00 95.94 535 VAL A N 1
ATOM 4872 C CA . VAL A 1 535 ? -18.251 -9.427 -9.152 1.00 95.94 535 VAL A CA 1
ATOM 4873 C C . VAL A 1 535 ? -18.656 -10.242 -10.383 1.00 95.94 535 VAL A C 1
ATOM 4875 O O . VAL A 1 535 ? -17.890 -10.280 -11.341 1.00 95.94 535 VAL A O 1
ATOM 4878 N N . ARG A 1 536 ? -19.861 -10.834 -10.438 1.00 95.62 536 ARG A N 1
ATOM 4879 C CA . ARG A 1 536 ? -20.372 -11.521 -11.651 1.00 95.62 536 ARG A CA 1
ATOM 4880 C C . ARG A 1 536 ? -20.613 -10.552 -12.811 1.00 95.62 536 ARG A C 1
ATOM 4882 O O . ARG A 1 536 ? -20.640 -10.954 -13.966 1.00 95.62 536 ARG A O 1
ATOM 4889 N N . GLN A 1 537 ? -20.785 -9.272 -12.490 1.00 96.19 537 GLN A N 1
ATOM 4890 C CA . GLN A 1 537 ? -20.991 -8.179 -13.439 1.00 96.19 537 GLN A CA 1
ATOM 4891 C C . GLN A 1 537 ? -19.664 -7.582 -13.966 1.00 96.19 537 GLN A C 1
ATOM 4893 O O . GLN A 1 537 ? -19.686 -6.661 -14.782 1.00 96.19 537 GLN A O 1
ATOM 4898 N N . LEU A 1 538 ? -18.507 -8.049 -13.477 1.00 96.69 538 LEU A N 1
ATOM 4899 C CA . LEU A 1 538 ? -17.188 -7.516 -13.825 1.00 96.69 538 LEU A CA 1
ATOM 4900 C C . LEU A 1 538 ? -16.684 -8.101 -15.155 1.00 96.69 538 LEU A C 1
ATOM 4902 O O . LEU A 1 538 ? -16.372 -9.288 -15.248 1.00 96.69 538 LEU A O 1
ATOM 4906 N N . HIS A 1 539 ? -16.525 -7.257 -16.176 1.00 97.75 539 HIS A N 1
ATOM 4907 C CA . HIS A 1 539 ? -15.894 -7.649 -17.438 1.00 97.75 539 HIS A CA 1
ATOM 4908 C C . HIS A 1 539 ? -14.369 -7.477 -17.378 1.00 97.75 539 HIS A C 1
ATOM 4910 O O . HIS A 1 539 ? -13.845 -6.367 -17.499 1.00 97.75 539 HIS A O 1
ATOM 4916 N N . TRP A 1 540 ? -13.643 -8.592 -17.246 1.00 97.50 540 TRP A N 1
ATOM 4917 C CA . TRP A 1 540 ? -12.183 -8.614 -17.084 1.00 97.50 540 TRP A CA 1
ATOM 4918 C C . TRP A 1 540 ? -11.402 -7.862 -18.163 1.00 97.50 540 TRP A C 1
ATOM 4920 O O . TRP A 1 540 ? -10.453 -7.151 -17.841 1.00 97.50 540 TRP A O 1
ATOM 4930 N N . ALA A 1 541 ? -11.809 -7.966 -19.430 1.00 96.81 541 ALA A N 1
ATOM 4931 C CA . ALA A 1 541 ? -11.126 -7.292 -20.533 1.00 96.81 541 ALA A CA 1
ATOM 4932 C C . ALA A 1 541 ? -11.148 -5.757 -20.393 1.00 96.81 541 ALA A C 1
ATOM 4934 O O . ALA A 1 541 ? -10.117 -5.107 -20.572 1.00 96.81 541 ALA A O 1
ATOM 4935 N N . GLU A 1 542 ? -12.305 -5.194 -20.035 1.00 97.56 542 GLU A N 1
ATOM 4936 C CA . GLU A 1 542 ? -12.488 -3.756 -19.816 1.00 97.56 542 GLU A CA 1
ATOM 4937 C C . GLU A 1 542 ? -11.792 -3.306 -18.527 1.00 97.56 542 GLU A C 1
ATOM 4939 O O . GLU A 1 542 ? -11.034 -2.335 -18.534 1.00 97.56 542 GLU A O 1
ATOM 4944 N N . TYR A 1 543 ? -11.979 -4.054 -17.433 1.00 97.94 543 TYR A N 1
ATOM 4945 C CA . TYR A 1 543 ? -11.330 -3.779 -16.153 1.00 97.94 543 TYR A CA 1
ATOM 4946 C C . TYR A 1 543 ? -9.802 -3.740 -16.283 1.00 97.94 543 TYR A C 1
ATOM 4948 O O . TYR A 1 543 ? -9.164 -2.804 -15.806 1.00 97.94 543 TYR A O 1
ATOM 4956 N N . MET A 1 544 ? -9.204 -4.704 -16.988 1.00 97.88 544 MET A N 1
ATOM 4957 C CA . MET A 1 544 ? -7.756 -4.757 -17.186 1.00 97.88 544 MET A CA 1
ATOM 4958 C C . MET A 1 544 ? -7.229 -3.670 -18.126 1.00 97.88 544 MET A C 1
ATOM 4960 O O . MET A 1 544 ? -6.116 -3.184 -17.909 1.00 97.88 544 MET A O 1
ATOM 4964 N N . GLU A 1 545 ? -7.999 -3.250 -19.137 1.00 97.38 545 GLU A N 1
ATOM 4965 C CA . GLU A 1 545 ? -7.641 -2.087 -19.956 1.00 97.38 545 GLU A CA 1
ATOM 4966 C C . GLU A 1 545 ? -7.675 -0.803 -19.109 1.00 97.38 545 GLU A C 1
ATOM 4968 O O . GLU A 1 545 ? -6.670 -0.087 -19.057 1.00 97.38 545 GLU A O 1
ATOM 4973 N N . ASN A 1 546 ? -8.753 -0.572 -18.352 1.00 97.62 546 ASN A N 1
ATOM 4974 C CA . ASN A 1 546 ? -8.889 0.568 -17.440 1.00 97.62 546 ASN A CA 1
ATOM 4975 C C . ASN A 1 546 ? -7.802 0.584 -16.353 1.00 97.62 546 ASN A C 1
ATOM 4977 O O . ASN A 1 546 ? -7.203 1.630 -16.112 1.00 97.62 546 ASN A O 1
ATOM 4981 N N . TYR A 1 547 ? -7.464 -0.562 -15.754 1.00 97.62 547 TYR A N 1
ATOM 4982 C CA . TYR A 1 547 ? -6.371 -0.681 -14.783 1.00 97.62 547 TYR A CA 1
ATOM 4983 C C . TYR A 1 547 ? -5.019 -0.331 -15.435 1.00 97.62 547 TYR A C 1
ATOM 4985 O O . TYR A 1 547 ? -4.286 0.524 -14.933 1.00 97.62 547 TYR A O 1
ATOM 4993 N N . CYS A 1 548 ? -4.688 -0.895 -16.603 1.00 97.31 548 CYS A N 1
ATOM 4994 C CA . CYS A 1 548 ? -3.442 -0.554 -17.300 1.00 97.31 548 CYS A CA 1
ATOM 4995 C C . CYS A 1 548 ? -3.352 0.949 -17.626 1.00 97.31 548 CYS A C 1
ATOM 4997 O O . CYS A 1 548 ? -2.314 1.570 -17.379 1.00 97.31 548 CYS A O 1
ATOM 4999 N N . MET A 1 549 ? -4.440 1.558 -18.110 1.00 96.38 549 MET A N 1
ATOM 5000 C CA . MET A 1 549 ? -4.516 3.003 -18.358 1.00 96.38 549 MET A CA 1
ATOM 5001 C C . MET A 1 549 ? -4.418 3.828 -17.065 1.00 96.38 549 MET A C 1
ATOM 5003 O O . MET A 1 549 ? -3.752 4.864 -17.046 1.00 96.38 549 MET A O 1
ATOM 5007 N N . GLY A 1 550 ? -4.987 3.328 -15.970 1.00 95.88 550 GLY A N 1
ATOM 5008 C CA . GLY A 1 550 ? -4.846 3.857 -14.618 1.00 95.88 550 GLY A CA 1
ATOM 5009 C C . GLY A 1 550 ? -3.396 3.930 -14.150 1.00 95.88 550 GLY A C 1
ATOM 5010 O O . GLY A 1 550 ? -2.931 4.989 -13.733 1.00 95.88 550 GLY A O 1
ATOM 5011 N N . THR A 1 551 ? -2.631 2.844 -14.313 1.00 96.31 551 THR A N 1
ATOM 5012 C CA . THR A 1 551 ? -1.197 2.842 -13.966 1.00 96.31 551 THR A CA 1
ATOM 5013 C C . THR A 1 551 ? -0.385 3.842 -14.796 1.00 96.31 551 THR A C 1
ATOM 5015 O O . THR A 1 551 ? 0.540 4.460 -14.267 1.00 96.31 551 THR A O 1
ATOM 5018 N N . LYS A 1 552 ? -0.747 4.064 -16.070 1.00 95.12 552 LYS A N 1
ATOM 5019 C CA . LYS A 1 552 ? -0.143 5.118 -16.901 1.00 95.12 552 LYS A CA 1
ATOM 5020 C C . LYS A 1 552 ? -0.450 6.507 -16.324 1.00 95.12 552 LYS A C 1
ATOM 5022 O O . LYS A 1 552 ? 0.471 7.283 -16.083 1.00 95.12 552 LYS A O 1
ATOM 5027 N N . LYS A 1 553 ? -1.731 6.804 -16.089 1.00 94.75 553 LYS A N 1
ATOM 5028 C CA . LYS A 1 553 ? -2.202 8.150 -15.738 1.00 94.75 553 LYS A CA 1
ATOM 5029 C C . LYS A 1 553 ? -1.878 8.560 -14.299 1.00 94.75 553 LYS A C 1
ATOM 5031 O O . LYS A 1 553 ? -1.423 9.676 -14.096 1.00 94.75 553 LYS A O 1
ATOM 5036 N N . TYR A 1 554 ? -2.119 7.689 -13.318 1.00 94.06 554 TYR A N 1
ATOM 5037 C CA . TYR A 1 554 ? -2.107 8.052 -11.892 1.00 94.06 554 TYR A CA 1
ATOM 5038 C C . TYR A 1 554 ? -0.843 7.610 -11.141 1.00 94.06 554 TYR A C 1
ATOM 5040 O O . TYR A 1 554 ? -0.449 8.256 -10.178 1.00 94.06 554 TYR A O 1
ATOM 5048 N N . VAL A 1 555 ? -0.183 6.533 -11.586 1.00 95.00 555 VAL A N 1
ATOM 5049 C CA . VAL A 1 555 ? 1.021 5.991 -10.916 1.00 95.00 555 VAL A CA 1
ATOM 5050 C C . VAL A 1 555 ? 2.309 6.447 -11.607 1.00 95.00 555 VAL A C 1
ATOM 5052 O O . VAL A 1 555 ? 3.320 6.691 -10.951 1.00 95.00 555 VAL A O 1
ATOM 5055 N N . LEU A 1 556 ? 2.287 6.587 -12.936 1.00 95.12 556 LEU A N 1
ATOM 5056 C CA . LEU A 1 556 ? 3.417 7.097 -13.720 1.00 95.12 556 LEU A CA 1
ATOM 5057 C C . LEU A 1 556 ? 3.299 8.584 -14.085 1.00 95.12 556 LEU A C 1
ATOM 5059 O O . LEU A 1 556 ? 4.274 9.140 -14.585 1.00 95.12 556 LEU A O 1
ATOM 5063 N N . ASN A 1 557 ? 2.147 9.217 -13.828 1.00 94.25 557 ASN A N 1
ATOM 5064 C CA . ASN A 1 557 ? 1.842 10.603 -14.206 1.00 94.25 557 ASN A CA 1
ATOM 5065 C C . ASN A 1 557 ? 2.067 10.892 -15.706 1.00 94.25 557 ASN A C 1
ATOM 5067 O O . ASN A 1 557 ? 2.464 11.989 -16.089 1.00 94.25 557 ASN A O 1
ATOM 5071 N N . GLU A 1 558 ? 1.836 9.893 -16.564 1.00 94.50 558 GLU A N 1
ATOM 5072 C CA . GLU A 1 558 ? 1.979 10.023 -18.012 1.00 94.50 558 GLU A CA 1
ATOM 5073 C C . GLU A 1 558 ? 0.631 10.396 -18.652 1.00 94.50 558 GLU A C 1
ATOM 5075 O O . GLU A 1 558 ? -0.339 9.631 -18.600 1.00 94.50 558 GLU A O 1
ATOM 5080 N N . GLU A 1 559 ? 0.569 11.550 -19.313 1.00 91.00 559 GLU A N 1
ATOM 5081 C CA . GLU A 1 559 ? -0.642 12.007 -19.994 1.00 91.00 559 GLU A CA 1
ATOM 5082 C C . GLU A 1 559 ? -1.014 11.159 -21.227 1.00 91.00 559 GLU A C 1
ATOM 5084 O O . GLU A 1 559 ? -0.189 10.501 -21.871 1.00 91.00 559 GLU A O 1
ATOM 5089 N N . LEU A 1 560 ? -2.289 11.227 -21.623 1.00 89.44 560 LEU A N 1
ATOM 5090 C CA . LEU A 1 560 ? -2.764 10.630 -22.878 1.00 89.44 560 LEU A CA 1
ATOM 5091 C C . LEU A 1 560 ? -2.242 11.386 -24.117 1.00 89.44 560 LEU A C 1
ATOM 5093 O O . LEU A 1 560 ? -2.089 10.782 -25.180 1.00 89.44 560 LEU A O 1
ATOM 5097 N N . SER A 1 561 ? -1.899 12.670 -23.964 1.00 90.94 561 SER A N 1
ATOM 5098 C CA . SER A 1 561 ? -1.253 13.514 -24.981 1.00 90.94 561 SER A CA 1
ATOM 5099 C C . SER A 1 561 ? 0.082 12.923 -25.477 1.00 90.94 561 SER A C 1
ATOM 5101 O O . SER A 1 561 ? 0.403 13.029 -26.661 1.00 90.94 561 SER A O 1
ATOM 5103 N N . GLY A 1 562 ? 0.820 12.211 -24.613 1.00 90.75 562 GLY A N 1
ATOM 5104 C CA . GLY A 1 562 ? 2.093 11.551 -24.928 1.00 90.75 562 GLY A CA 1
ATOM 5105 C C . GLY A 1 562 ? 1.983 10.262 -25.760 1.00 90.75 562 GLY A C 1
ATOM 5106 O O . GLY A 1 562 ? 2.992 9.765 -26.277 1.00 90.75 562 GLY A O 1
ATOM 5107 N N . LEU A 1 563 ? 0.778 9.705 -25.955 1.00 92.31 563 LEU A N 1
ATOM 5108 C CA . LEU A 1 563 ? 0.581 8.422 -26.650 1.00 92.31 563 LEU A CA 1
ATOM 5109 C C . LEU A 1 563 ? 1.157 8.361 -28.083 1.00 92.31 563 LEU A C 1
ATOM 5111 O O . LEU A 1 563 ? 1.762 7.333 -28.415 1.00 92.31 563 LEU A O 1
ATOM 5115 N N . PRO A 1 564 ? 1.053 9.393 -28.950 1.00 94.69 564 PRO A N 1
ATOM 5116 C CA . PRO A 1 564 ? 1.663 9.364 -30.282 1.00 94.69 564 PRO A CA 1
ATOM 5117 C C . PRO A 1 564 ? 3.194 9.245 -30.227 1.00 94.69 564 PRO A C 1
ATOM 5119 O O . PRO A 1 564 ? 3.788 8.470 -30.985 1.00 94.69 564 PRO A O 1
ATOM 5122 N N . ALA A 1 565 ? 3.839 9.945 -29.288 1.00 94.62 565 ALA A N 1
ATOM 5123 C CA . ALA A 1 565 ? 5.283 9.876 -29.076 1.00 94.62 565 ALA A CA 1
ATOM 5124 C C . ALA A 1 565 ? 5.708 8.496 -28.541 1.00 94.62 565 ALA A C 1
ATOM 5126 O O . ALA A 1 565 ? 6.640 7.884 -29.073 1.00 94.62 565 ALA A O 1
ATOM 5127 N N . ALA A 1 566 ? 4.972 7.948 -27.568 1.00 94.75 566 ALA A N 1
ATOM 5128 C CA . ALA A 1 566 ? 5.205 6.604 -27.038 1.00 94.75 566 ALA A CA 1
ATOM 5129 C C . ALA A 1 566 ? 5.025 5.506 -28.112 1.00 94.75 566 ALA A C 1
ATOM 5131 O O . ALA A 1 566 ? 5.845 4.586 -28.211 1.00 94.75 566 ALA A O 1
ATOM 5132 N N . ARG A 1 567 ? 4.021 5.629 -28.996 1.00 95.25 567 ARG A N 1
ATOM 5133 C CA . ARG A 1 567 ? 3.837 4.740 -30.163 1.00 95.25 567 ARG A CA 1
ATOM 5134 C C . ARG A 1 567 ? 5.003 4.851 -31.157 1.00 95.25 567 ARG A C 1
ATOM 5136 O O . ARG A 1 567 ? 5.521 3.823 -31.602 1.00 95.25 567 ARG A O 1
ATOM 5143 N N . LYS A 1 568 ? 5.484 6.066 -31.460 1.00 95.12 568 LYS A N 1
ATOM 5144 C CA . LYS A 1 568 ? 6.674 6.293 -32.309 1.00 95.12 568 LYS A CA 1
ATOM 5145 C C . LYS A 1 568 ? 7.931 5.650 -31.704 1.00 95.12 568 LYS A C 1
ATOM 5147 O O . LYS A 1 568 ? 8.685 4.992 -32.424 1.00 95.12 568 LYS A O 1
ATOM 5152 N N . HIS A 1 569 ? 8.117 5.750 -30.387 1.00 95.31 569 HIS A N 1
ATOM 5153 C CA . HIS A 1 569 ? 9.205 5.089 -29.654 1.00 95.31 569 HIS A CA 1
ATOM 5154 C C . HIS A 1 569 ? 9.116 3.555 -29.720 1.00 95.31 569 HIS A C 1
ATOM 5156 O O . HIS A 1 569 ? 10.093 2.900 -30.088 1.00 95.31 569 HIS A O 1
ATOM 5162 N N . LEU A 1 570 ? 7.939 2.954 -29.489 1.00 94.25 570 LEU A N 1
ATOM 5163 C CA . LEU A 1 570 ? 7.761 1.503 -29.658 1.00 94.25 570 LEU A CA 1
ATOM 5164 C C . LEU A 1 570 ? 8.011 1.021 -31.095 1.00 94.25 570 LEU A C 1
ATOM 5166 O O . LEU A 1 570 ? 8.492 -0.102 -31.277 1.00 94.25 570 LEU A O 1
ATOM 5170 N N . ASN A 1 571 ? 7.700 1.834 -32.107 1.00 94.00 571 ASN A N 1
ATOM 5171 C CA . ASN A 1 571 ? 8.008 1.527 -33.505 1.00 94.00 571 ASN A CA 1
ATOM 5172 C C . ASN A 1 571 ? 9.515 1.623 -33.792 1.00 94.00 571 ASN A C 1
ATOM 5174 O O . ASN A 1 571 ? 10.056 0.741 -34.457 1.00 94.00 571 ASN A O 1
ATOM 5178 N N . LYS A 1 572 ? 10.226 2.601 -33.213 1.00 95.12 572 LYS A N 1
ATOM 5179 C CA . LYS A 1 572 ? 11.698 2.654 -33.253 1.00 95.12 572 LYS A CA 1
ATOM 5180 C C . LYS A 1 572 ? 12.313 1.397 -32.624 1.00 95.12 572 LYS A C 1
ATOM 5182 O O . LYS A 1 572 ? 13.150 0.755 -33.251 1.00 95.12 572 LYS A O 1
ATOM 5187 N N . LEU A 1 573 ? 11.846 0.982 -31.443 1.00 93.75 573 LEU A N 1
ATOM 5188 C CA . LEU A 1 573 ? 12.298 -0.250 -30.777 1.00 93.75 573 LEU A CA 1
ATOM 5189 C C . LEU A 1 573 ? 11.974 -1.525 -31.575 1.00 93.75 573 LEU A C 1
ATOM 5191 O O . LEU A 1 573 ? 12.761 -2.471 -31.569 1.00 93.75 573 LEU A O 1
ATOM 5195 N N . ARG A 1 574 ? 10.834 -1.563 -32.280 1.00 93.88 574 ARG A N 1
ATOM 5196 C CA . ARG A 1 574 ? 10.491 -2.651 -33.211 1.00 93.88 574 ARG A CA 1
ATOM 5197 C C . ARG A 1 574 ? 11.517 -2.746 -34.334 1.00 93.88 574 ARG A C 1
ATOM 5199 O O . ARG A 1 574 ? 12.043 -3.826 -34.580 1.00 93.88 574 ARG A O 1
ATOM 5206 N N . ASN A 1 575 ? 11.806 -1.618 -34.977 1.00 94.31 575 ASN A N 1
ATOM 5207 C CA . ASN A 1 575 ? 12.724 -1.565 -36.104 1.00 94.31 575 ASN A CA 1
ATOM 5208 C C . ASN A 1 575 ? 14.154 -1.918 -35.657 1.00 94.31 575 ASN A C 1
ATOM 5210 O O . ASN A 1 575 ? 14.769 -2.767 -36.288 1.00 94.31 575 ASN A O 1
ATOM 5214 N N . ILE A 1 576 ? 14.626 -1.404 -34.510 1.00 92.44 576 ILE A N 1
ATOM 5215 C CA . ILE A 1 576 ? 15.917 -1.795 -33.905 1.00 92.44 576 ILE A CA 1
ATOM 5216 C C . ILE A 1 576 ? 16.003 -3.315 -33.705 1.00 92.44 576 ILE A C 1
ATOM 5218 O O . ILE A 1 576 ? 16.999 -3.921 -34.092 1.00 92.44 576 ILE A O 1
ATOM 5222 N N . ARG A 1 577 ? 14.957 -3.955 -33.154 1.00 89.62 577 ARG A N 1
ATOM 5223 C CA . ARG A 1 577 ? 14.919 -5.420 -32.999 1.00 89.62 577 ARG A CA 1
ATOM 5224 C C . ARG A 1 577 ? 14.988 -6.141 -34.348 1.00 89.62 577 ARG A C 1
ATOM 5226 O O . ARG A 1 577 ? 15.707 -7.129 -34.449 1.00 89.62 577 ARG A O 1
ATOM 5233 N N . TYR A 1 578 ? 14.252 -5.693 -35.366 1.00 92.75 578 TYR A N 1
ATOM 5234 C CA . TYR A 1 578 ? 14.303 -6.328 -36.687 1.00 92.75 578 TYR A CA 1
ATOM 5235 C C . TYR A 1 578 ? 15.670 -6.156 -37.356 1.00 92.75 578 TYR A C 1
ATOM 5237 O O . TYR A 1 578 ? 16.213 -7.140 -37.851 1.00 92.75 578 TYR A O 1
ATOM 5245 N N . THR A 1 579 ? 16.267 -4.963 -37.307 1.00 93.75 579 THR A N 1
ATOM 5246 C CA . THR A 1 579 ? 17.623 -4.711 -37.813 1.00 93.75 579 THR A CA 1
ATOM 5247 C C . THR A 1 579 ? 18.652 -5.583 -37.093 1.00 93.75 579 THR A C 1
ATOM 5249 O O . THR A 1 579 ? 19.420 -6.271 -37.756 1.00 93.75 579 THR A O 1
ATOM 5252 N N . PHE A 1 580 ? 18.621 -5.638 -35.757 1.00 90.81 580 PHE A N 1
ATOM 5253 C CA . PHE A 1 580 ? 19.516 -6.490 -34.967 1.00 90.81 580 PHE A CA 1
ATOM 5254 C C . PHE A 1 580 ? 19.358 -7.976 -35.315 1.00 90.81 580 PHE A C 1
ATOM 5256 O O . PHE A 1 580 ? 20.344 -8.643 -35.614 1.00 90.81 580 PHE A O 1
ATOM 5263 N N . ASN A 1 581 ? 18.121 -8.486 -35.348 1.00 90.69 581 ASN A N 1
ATOM 5264 C CA . ASN A 1 581 ? 17.851 -9.878 -35.709 1.00 90.69 581 ASN A CA 1
ATOM 5265 C C . ASN A 1 581 ? 18.311 -10.195 -37.143 1.00 90.69 581 ASN A C 1
ATOM 5267 O O . ASN A 1 581 ? 18.883 -11.256 -37.370 1.00 90.69 581 ASN A O 1
ATOM 5271 N N . THR A 1 582 ? 18.101 -9.282 -38.095 1.00 92.94 582 THR A N 1
ATOM 5272 C CA . THR A 1 582 ? 18.528 -9.458 -39.495 1.00 92.94 582 THR A CA 1
ATOM 5273 C C . THR A 1 582 ? 20.051 -9.493 -39.604 1.00 92.94 582 THR A C 1
ATOM 5275 O O . THR A 1 582 ? 20.589 -10.398 -40.233 1.00 92.94 582 THR A O 1
ATOM 5278 N N . ILE A 1 583 ? 20.760 -8.572 -38.938 1.00 94.25 583 ILE A N 1
ATOM 5279 C CA . ILE A 1 583 ? 22.231 -8.564 -38.885 1.00 94.25 583 ILE A CA 1
ATOM 5280 C C . ILE A 1 583 ? 22.757 -9.859 -38.255 1.00 94.25 583 ILE A C 1
ATOM 5282 O O . ILE A 1 583 ? 23.682 -10.464 -38.790 1.00 94.25 583 ILE A O 1
ATOM 5286 N N . LEU A 1 584 ? 22.149 -10.317 -37.157 1.00 91.81 584 LEU A N 1
ATOM 5287 C CA . LEU A 1 584 ? 22.541 -11.546 -36.469 1.00 91.81 584 LEU A CA 1
ATOM 5288 C C . LEU A 1 584 ? 22.320 -12.793 -37.344 1.00 91.81 584 LEU A C 1
ATOM 5290 O O . LEU A 1 584 ? 23.210 -13.635 -37.427 1.00 91.81 584 LEU A O 1
ATOM 5294 N N . VAL A 1 585 ? 21.194 -12.880 -38.060 1.00 92.88 585 VAL A N 1
ATOM 5295 C CA . VAL A 1 585 ? 20.938 -13.951 -39.041 1.00 92.88 585 VAL A CA 1
ATOM 5296 C C . VAL A 1 585 ? 21.954 -13.907 -40.185 1.00 92.88 585 VAL A C 1
ATOM 5298 O O . VAL A 1 585 ? 22.544 -14.936 -40.498 1.00 92.88 585 VAL A O 1
ATOM 5301 N N . VAL A 1 586 ? 22.228 -12.733 -40.766 1.00 91.62 586 VAL A N 1
ATOM 5302 C CA . VAL A 1 586 ? 23.233 -12.567 -41.835 1.00 91.62 586 VAL A CA 1
ATOM 5303 C C . VAL A 1 586 ? 24.637 -12.951 -41.354 1.00 91.62 586 VAL A C 1
ATOM 5305 O O . VAL A 1 586 ? 25.381 -13.601 -42.087 1.00 91.62 586 VAL A O 1
ATOM 5308 N N . PHE A 1 587 ? 25.002 -12.602 -40.120 1.00 93.25 587 PHE A N 1
ATOM 5309 C CA . PHE A 1 587 ? 26.295 -12.941 -39.527 1.00 93.25 587 PHE A CA 1
ATOM 5310 C C . PHE A 1 587 ? 26.448 -14.452 -39.290 1.00 93.25 587 PHE A C 1
ATOM 5312 O O . PHE A 1 587 ? 27.441 -15.042 -39.720 1.00 93.25 587 PHE A O 1
ATOM 5319 N N . ILE A 1 588 ? 25.443 -15.097 -38.685 1.00 92.06 588 ILE A N 1
ATOM 5320 C CA . ILE A 1 588 ? 25.411 -16.556 -38.491 1.00 92.06 588 ILE A CA 1
ATOM 5321 C C . ILE A 1 588 ? 25.461 -17.275 -39.844 1.00 92.06 588 ILE A C 1
ATOM 5323 O O . ILE A 1 588 ? 26.257 -18.195 -40.026 1.00 92.06 588 ILE A O 1
ATOM 5327 N N . TRP A 1 589 ? 24.672 -16.820 -40.819 1.00 89.25 589 TRP A N 1
ATOM 5328 C CA . TRP A 1 589 ? 24.643 -17.381 -42.169 1.00 89.25 589 TRP A CA 1
ATOM 5329 C C . TRP A 1 589 ? 25.996 -17.256 -42.882 1.00 89.25 589 TRP A C 1
ATOM 5331 O O . TRP A 1 589 ? 26.464 -18.220 -43.487 1.00 89.25 589 TRP A O 1
ATOM 5341 N N . ARG A 1 590 ? 26.691 -16.119 -42.737 1.00 88.75 590 ARG A N 1
ATOM 5342 C CA . ARG A 1 590 ? 28.048 -15.918 -43.273 1.00 88.75 590 ARG A CA 1
ATOM 5343 C C . ARG A 1 590 ? 29.065 -16.887 -42.659 1.00 88.75 590 ARG A C 1
ATOM 5345 O O . ARG A 1 590 ? 29.888 -17.434 -43.392 1.00 88.75 590 ARG A O 1
ATOM 5352 N N . ILE A 1 591 ? 28.997 -17.136 -41.348 1.00 90.50 591 ILE A N 1
ATOM 5353 C CA . ILE A 1 591 ? 29.839 -18.143 -40.676 1.00 90.50 591 ILE A CA 1
ATOM 5354 C C . ILE A 1 591 ? 29.505 -19.553 -41.186 1.00 90.50 591 ILE A C 1
ATOM 5356 O O . ILE A 1 591 ? 30.412 -20.335 -41.478 1.00 90.50 591 ILE A O 1
ATOM 5360 N N . PHE A 1 592 ? 28.220 -19.872 -41.343 1.00 89.88 592 PHE A N 1
ATOM 5361 C CA . PHE A 1 592 ? 27.764 -21.184 -41.800 1.00 89.88 592 PHE A CA 1
ATOM 5362 C C . PHE A 1 592 ? 28.195 -21.481 -43.247 1.00 89.88 592 PHE A C 1
ATOM 5364 O O . PHE A 1 592 ? 28.753 -22.544 -43.510 1.00 89.88 592 PHE A O 1
ATOM 5371 N N . ILE A 1 593 ? 28.059 -20.513 -44.163 1.00 91.44 593 ILE A N 1
ATOM 5372 C CA . ILE A 1 593 ? 28.588 -20.582 -45.539 1.00 91.44 593 ILE A CA 1
ATOM 5373 C C . ILE A 1 593 ? 30.112 -20.764 -45.550 1.00 91.44 593 ILE A C 1
ATOM 5375 O O . ILE A 1 593 ? 30.632 -21.558 -46.335 1.00 91.44 593 ILE A O 1
ATOM 5379 N N . ALA A 1 594 ? 30.853 -20.062 -44.688 1.00 87.75 594 ALA A N 1
ATOM 5380 C CA . ALA A 1 594 ? 32.306 -20.218 -44.626 1.00 87.75 594 ALA A CA 1
ATOM 5381 C C . ALA A 1 594 ? 32.715 -21.645 -44.208 1.00 87.75 594 ALA A C 1
ATOM 5383 O O . ALA A 1 594 ? 33.680 -22.196 -44.740 1.00 87.75 594 ALA A O 1
ATOM 5384 N N . ARG A 1 595 ? 31.958 -22.276 -43.299 1.00 90.50 595 ARG A N 1
ATOM 5385 C CA . ARG A 1 595 ? 32.286 -23.591 -42.722 1.00 90.50 595 ARG A CA 1
ATOM 5386 C C . ARG A 1 595 ? 31.654 -24.797 -43.434 1.00 90.50 595 ARG A C 1
ATOM 5388 O O . ARG A 1 595 ? 32.190 -25.888 -43.292 1.00 90.50 595 ARG A O 1
ATOM 5395 N N . SER A 1 596 ? 30.577 -24.637 -44.209 1.00 91.81 596 SER A N 1
ATOM 5396 C CA . SER A 1 596 ? 29.843 -25.752 -44.838 1.00 91.81 596 SER A CA 1
ATOM 5397 C C . SER A 1 596 ? 29.777 -25.654 -46.366 1.00 91.81 596 SER A C 1
ATOM 5399 O O . SER A 1 596 ? 29.275 -24.678 -46.927 1.00 91.81 596 SER A O 1
ATOM 5401 N N . GLN A 1 597 ? 30.222 -26.711 -47.058 1.00 87.75 597 GLN A N 1
ATOM 5402 C CA . GLN A 1 597 ? 30.092 -26.824 -48.517 1.00 87.75 597 GLN A CA 1
ATOM 5403 C C . GLN A 1 597 ? 28.624 -26.936 -48.956 1.00 87.75 597 GLN A C 1
ATOM 5405 O O . GLN A 1 597 ? 28.235 -26.331 -49.952 1.00 87.75 597 GLN A O 1
ATOM 5410 N N . MET A 1 598 ? 27.789 -27.644 -48.189 1.00 86.75 598 MET A N 1
ATOM 5411 C CA . MET A 1 598 ? 26.354 -27.749 -48.468 1.00 86.75 598 MET A CA 1
ATOM 5412 C C . MET A 1 598 ? 25.675 -26.374 -48.388 1.00 86.75 598 MET A C 1
ATOM 5414 O O . MET A 1 598 ? 24.892 -26.023 -49.267 1.00 86.75 598 MET A O 1
ATOM 5418 N N . ALA A 1 599 ? 26.041 -25.553 -47.396 1.00 86.81 599 ALA A N 1
ATOM 5419 C CA . ALA A 1 599 ? 25.536 -24.186 -47.264 1.00 86.81 599 ALA A CA 1
ATOM 5420 C C . ALA A 1 599 ? 25.960 -23.285 -48.437 1.00 86.81 599 ALA A C 1
ATOM 5422 O O . ALA A 1 599 ? 25.137 -22.525 -48.944 1.00 86.81 599 ALA A O 1
ATOM 5423 N N . ARG A 1 600 ? 27.212 -23.405 -48.915 1.00 90.00 600 ARG A N 1
ATOM 5424 C CA . ARG A 1 600 ? 27.670 -22.729 -50.145 1.00 90.00 600 ARG A CA 1
ATOM 5425 C C . ARG A 1 600 ? 26.831 -23.130 -51.352 1.00 90.00 600 ARG A C 1
ATOM 5427 O O . ARG A 1 600 ? 26.346 -22.254 -52.059 1.00 90.00 600 ARG A O 1
ATOM 5434 N N . ASN A 1 601 ? 26.630 -24.429 -51.569 1.00 89.31 601 ASN A N 1
ATOM 5435 C CA . ASN A 1 601 ? 25.875 -24.935 -52.715 1.00 89.31 601 ASN A CA 1
ATOM 5436 C C . ASN A 1 601 ? 24.413 -24.444 -52.690 1.00 89.31 601 ASN A C 1
ATOM 5438 O O . ASN A 1 601 ? 23.916 -23.962 -53.706 1.00 89.31 601 ASN A O 1
ATOM 5442 N N . ILE A 1 602 ? 23.755 -24.478 -51.522 1.00 87.38 602 ILE A N 1
ATOM 5443 C CA . ILE A 1 602 ? 22.401 -23.928 -51.328 1.00 87.38 602 ILE A CA 1
ATOM 5444 C C . ILE A 1 602 ? 22.375 -22.419 -51.609 1.00 87.38 602 ILE A C 1
ATOM 5446 O O . ILE A 1 602 ? 21.485 -21.939 -52.308 1.00 87.38 602 ILE A O 1
ATOM 5450 N N . TRP A 1 603 ? 23.359 -21.662 -51.115 1.00 87.50 603 TRP A N 1
ATOM 5451 C CA . TRP A 1 603 ? 23.447 -20.222 -51.362 1.00 87.50 603 TRP A CA 1
ATOM 5452 C C . TRP A 1 603 ? 23.615 -19.891 -52.849 1.00 87.50 603 TRP A C 1
ATOM 5454 O O . TRP A 1 603 ? 22.871 -19.063 -53.372 1.00 87.50 603 TRP A O 1
ATOM 5464 N N . TYR A 1 604 ? 24.528 -20.569 -53.552 1.00 88.12 604 TYR A N 1
ATOM 5465 C CA . TYR A 1 604 ? 24.702 -20.396 -54.997 1.00 88.12 604 TYR A CA 1
ATOM 5466 C C . TYR A 1 604 ? 23.438 -20.764 -55.780 1.00 88.12 604 TYR A C 1
ATOM 5468 O O . TYR A 1 604 ? 23.075 -20.041 -56.707 1.00 88.12 604 TYR A O 1
ATOM 5476 N N . PHE A 1 605 ? 22.732 -21.829 -55.387 1.00 89.44 605 PHE A N 1
ATOM 5477 C CA . PHE A 1 605 ? 21.455 -22.208 -55.992 1.00 89.44 605 PHE A CA 1
ATOM 5478 C C . PHE A 1 605 ? 20.388 -21.115 -55.815 1.00 89.44 605 PHE A C 1
ATOM 5480 O O . PHE A 1 605 ? 19.795 -20.680 -56.800 1.00 89.44 605 PHE A O 1
ATOM 5487 N N . VAL A 1 606 ? 20.192 -20.610 -54.590 1.00 87.38 606 VAL A N 1
ATOM 5488 C CA . VAL A 1 606 ? 19.217 -19.541 -54.297 1.00 87.38 606 VAL A CA 1
ATOM 5489 C C . VAL A 1 606 ? 19.568 -18.246 -55.034 1.00 87.38 606 VAL A C 1
ATOM 5491 O O . VAL A 1 606 ? 18.700 -17.645 -55.662 1.00 87.38 606 VAL A O 1
ATOM 5494 N N . VAL A 1 607 ? 20.838 -17.830 -55.026 1.00 87.69 607 VAL A N 1
ATOM 5495 C CA . VAL A 1 607 ? 21.288 -16.630 -55.751 1.00 87.69 607 VAL A CA 1
ATOM 5496 C C . VAL A 1 607 ? 21.107 -16.802 -57.264 1.00 87.69 607 VAL A C 1
ATOM 5498 O O . VAL A 1 607 ? 20.607 -15.888 -57.919 1.00 87.69 607 VAL A O 1
ATOM 5501 N N . SER A 1 608 ? 21.426 -17.975 -57.823 1.00 87.56 608 SER A N 1
ATOM 5502 C CA . SER A 1 608 ? 21.190 -18.287 -59.241 1.00 87.56 608 SER A CA 1
ATOM 5503 C C . SER A 1 608 ? 19.702 -18.235 -59.601 1.00 87.56 608 SER A C 1
ATOM 5505 O O . SER A 1 608 ? 19.344 -17.649 -60.624 1.00 87.56 608 SER A O 1
ATOM 5507 N N . LEU A 1 609 ? 18.825 -18.772 -58.744 1.00 88.75 609 LEU A N 1
ATOM 5508 C CA . LEU A 1 609 ? 17.374 -18.697 -58.916 1.00 88.75 609 LEU A CA 1
ATOM 5509 C C . LEU A 1 609 ? 16.896 -17.236 -58.939 1.00 88.75 609 LEU A C 1
ATOM 5511 O O . LEU A 1 609 ? 16.182 -16.846 -59.858 1.00 88.75 609 LEU A O 1
ATOM 5515 N N . CYS A 1 610 ? 17.349 -16.408 -57.992 1.00 87.62 610 CYS A N 1
ATOM 5516 C CA . CYS A 1 610 ? 17.021 -14.982 -57.945 1.00 87.62 610 CYS A CA 1
ATOM 5517 C C . CYS A 1 610 ? 17.499 -14.224 -59.195 1.00 87.62 610 CYS A C 1
ATOM 5519 O O . CYS A 1 610 ? 16.742 -13.427 -59.745 1.00 87.62 610 CYS A O 1
ATOM 5521 N N . PHE A 1 611 ? 18.711 -14.493 -59.695 1.00 88.25 611 PHE A N 1
ATOM 5522 C CA . PHE A 1 611 ? 19.203 -13.895 -60.945 1.00 88.25 611 PHE A CA 1
ATOM 5523 C C . PHE A 1 611 ? 18.394 -14.342 -62.174 1.00 88.25 611 PHE A C 1
ATOM 5525 O O . PHE A 1 611 ? 18.078 -13.514 -63.033 1.00 88.25 611 PHE A O 1
ATOM 5532 N N . LYS A 1 612 ? 18.002 -15.620 -62.256 1.00 86.31 612 LYS A N 1
ATOM 5533 C CA . LYS A 1 612 ? 17.107 -16.129 -63.313 1.00 86.31 612 LYS A CA 1
ATOM 5534 C C . LYS A 1 612 ? 15.717 -15.487 -63.246 1.00 86.31 612 LYS A C 1
ATOM 5536 O O . LYS A 1 612 ? 15.164 -15.113 -64.272 1.00 86.31 612 LYS A O 1
ATOM 5541 N N . PHE A 1 613 ? 15.182 -15.281 -62.045 1.00 85.81 613 PHE A N 1
ATOM 5542 C CA . PHE A 1 613 ? 13.883 -14.636 -61.849 1.00 85.81 613 PHE A CA 1
ATOM 5543 C C . PHE A 1 613 ? 13.924 -13.140 -62.213 1.00 85.81 613 PHE A C 1
ATOM 5545 O O . PHE A 1 613 ? 13.059 -12.648 -62.932 1.00 85.81 613 PHE A O 1
ATOM 5552 N N . LEU A 1 614 ? 14.977 -12.421 -61.804 1.00 82.88 614 LEU A N 1
ATOM 5553 C CA . LEU A 1 614 ? 15.188 -11.014 -62.169 1.00 82.88 614 LEU A CA 1
ATOM 5554 C C . LEU A 1 614 ? 15.425 -10.824 -63.675 1.00 82.88 614 LEU A C 1
ATOM 5556 O O . LEU A 1 614 ? 14.902 -9.874 -64.255 1.00 82.88 614 LEU A O 1
ATOM 5560 N N . SER A 1 615 ? 16.177 -11.718 -64.325 1.00 80.81 615 SER A N 1
ATOM 5561 C CA . SER A 1 615 ? 16.366 -11.669 -65.784 1.00 80.81 615 SER A CA 1
ATOM 5562 C C . SER A 1 615 ? 15.081 -11.995 -66.549 1.00 80.81 615 SER A C 1
ATOM 5564 O O . SER A 1 615 ? 14.802 -11.318 -67.535 1.00 80.81 615 SER A O 1
ATOM 5566 N N . TYR A 1 616 ? 14.250 -12.921 -66.056 1.00 82.31 616 TYR A N 1
ATOM 5567 C CA . TYR A 1 616 ? 12.914 -13.182 -66.603 1.00 82.31 616 TYR A CA 1
ATOM 5568 C C . TYR A 1 616 ? 11.998 -11.950 -66.517 1.00 82.31 616 TYR A C 1
ATOM 5570 O O . TYR A 1 616 ? 11.411 -11.548 -67.520 1.00 82.31 616 TYR A O 1
ATOM 5578 N N . PHE A 1 617 ? 11.931 -11.282 -65.358 1.00 76.56 617 PHE A N 1
ATOM 5579 C CA . PHE A 1 617 ? 11.163 -10.036 -65.219 1.00 76.56 617 PHE A CA 1
ATOM 5580 C C . PHE A 1 617 ? 11.707 -8.906 -66.099 1.00 76.56 617 PHE A C 1
ATOM 5582 O O . PHE A 1 617 ? 10.924 -8.179 -66.708 1.00 76.56 617 PHE A O 1
ATOM 5589 N N . ARG A 1 618 ? 13.035 -8.781 -66.226 1.00 72.19 618 ARG A N 1
ATOM 5590 C CA . ARG A 1 618 ? 13.657 -7.791 -67.114 1.00 72.19 618 ARG A CA 1
ATOM 5591 C C . ARG A 1 618 ? 13.282 -8.051 -68.576 1.00 72.19 618 ARG A C 1
ATOM 5593 O O . ARG A 1 618 ? 12.784 -7.134 -69.221 1.00 72.19 618 ARG A O 1
ATOM 5600 N N . ALA A 1 619 ? 13.410 -9.292 -69.049 1.00 67.06 619 ALA A N 1
ATOM 5601 C CA . ALA A 1 619 ? 13.009 -9.701 -70.397 1.00 67.06 619 ALA A CA 1
ATOM 5602 C C . ALA A 1 619 ? 11.504 -9.482 -70.657 1.00 67.06 619 ALA A C 1
ATOM 5604 O O . ALA A 1 619 ? 11.124 -8.935 -71.691 1.00 67.06 619 ALA A O 1
ATOM 5605 N N . SER A 1 620 ? 10.646 -9.823 -69.688 1.00 63.88 620 SER A N 1
ATOM 5606 C CA . SER A 1 620 ? 9.200 -9.581 -69.766 1.00 63.88 620 SER A CA 1
ATOM 5607 C C . SER A 1 620 ? 8.838 -8.091 -69.771 1.00 63.88 620 SER A C 1
ATOM 5609 O O . SER A 1 620 ? 7.833 -7.728 -70.376 1.00 63.88 620 SER A O 1
ATOM 5611 N N . SER A 1 621 ? 9.624 -7.229 -69.116 1.00 59.66 621 SER A N 1
ATOM 5612 C CA . SER A 1 621 ? 9.405 -5.776 -69.130 1.00 59.66 621 SER A CA 1
ATOM 5613 C C . SER A 1 621 ? 9.823 -5.119 -70.450 1.00 59.66 621 SER A C 1
ATOM 5615 O O . SER A 1 621 ? 9.213 -4.134 -70.853 1.00 59.66 621 SER A O 1
ATOM 5617 N N . THR A 1 622 ? 10.806 -5.690 -71.156 1.00 58.94 622 THR A N 1
ATOM 5618 C CA . THR A 1 622 ? 11.234 -5.233 -72.489 1.00 58.94 622 THR A CA 1
ATOM 5619 C C . THR A 1 622 ? 10.337 -5.707 -73.636 1.00 58.94 622 THR A C 1
ATOM 5621 O O . THR A 1 622 ? 10.449 -5.159 -74.721 1.00 58.94 622 THR A O 1
ATOM 5624 N N . MET A 1 623 ? 9.425 -6.664 -73.416 1.00 56.00 623 MET A N 1
ATOM 5625 C CA . MET A 1 623 ? 8.407 -7.084 -74.404 1.00 56.00 623 MET A CA 1
ATOM 5626 C C . MET A 1 623 ? 7.047 -6.379 -74.208 1.00 56.00 623 MET A C 1
ATOM 5628 O O . MET A 1 623 ? 5.995 -6.958 -74.472 1.00 56.00 623 MET A O 1
ATOM 5632 N N . ARG A 1 624 ? 7.050 -5.151 -73.672 1.00 52.62 624 ARG A N 1
ATOM 5633 C CA . ARG A 1 624 ? 5.848 -4.317 -73.451 1.00 52.62 624 ARG A CA 1
ATOM 5634 C C . ARG A 1 624 ? 5.895 -2.952 -74.160 1.00 52.62 624 ARG A C 1
ATOM 5636 O O . ARG A 1 624 ? 5.134 -2.059 -73.791 1.00 52.62 624 ARG A O 1
ATOM 5643 N N . TYR A 1 625 ? 6.764 -2.822 -75.158 1.00 44.91 625 TYR A N 1
ATOM 5644 C CA . TYR A 1 625 ? 6.808 -1.736 -76.140 1.00 44.91 625 TYR A CA 1
ATOM 5645 C C . TYR A 1 625 ? 6.820 -2.340 -77.543 1.00 44.91 625 TYR A C 1
ATOM 5647 O O . TYR A 1 625 ? 7.444 -3.417 -77.680 1.00 44.91 625 TYR A O 1
#